Protein AF-0000000082322858 (afdb_homodimer)

Organism: Leishmania enriettii (NCBI:txid5663)

Solvent-accessible surface area (backbone atoms only — not comparable to full-atom values): 34734 Å² total; per-residue (Å²): 108,60,63,57,53,46,50,49,48,51,49,45,52,45,39,50,70,69,44,58,76,74,61,30,56,58,44,45,51,48,44,49,50,49,51,51,49,49,49,50,50,48,27,45,51,49,6,51,61,22,34,72,70,66,35,74,62,56,54,50,34,74,62,51,71,61,38,58,84,86,60,51,53,59,55,35,26,32,60,29,49,63,51,63,45,34,32,53,80,70,44,75,39,40,58,54,54,55,41,46,55,58,46,46,70,30,34,70,34,69,66,24,30,52,50,29,44,45,47,69,41,57,91,45,80,62,43,74,70,49,73,76,44,73,42,77,34,84,83,42,53,28,40,29,32,39,35,41,31,63,88,28,40,30,34,39,36,33,42,41,58,41,91,42,46,62,60,24,25,60,48,33,56,77,40,44,48,28,60,70,39,45,71,49,48,78,75,37,60,59,69,56,39,22,51,52,23,48,64,54,36,57,67,49,64,71,46,82,56,43,57,57,56,41,26,53,52,48,18,50,50,50,42,54,50,54,72,70,43,92,46,50,60,41,37,36,26,36,16,46,40,9,28,43,48,44,45,12,22,37,72,44,72,32,42,24,46,23,36,25,20,35,32,48,56,23,41,16,73,80,64,66,48,49,66,71,44,42,45,61,19,45,38,41,37,26,24,68,65,13,68,45,40,70,33,20,37,68,59,74,44,49,42,40,40,39,91,57,92,65,54,46,70,54,37,44,32,60,64,43,53,35,46,52,38,40,66,56,49,34,30,78,79,6,59,42,59,54,80,69,80,68,80,131,108,61,62,57,53,46,50,49,47,52,49,42,52,46,39,50,69,68,45,57,75,76,62,30,55,58,44,45,49,48,45,50,50,49,50,50,49,50,50,50,50,47,27,45,50,50,6,52,59,20,33,71,70,65,37,75,61,57,53,50,35,76,63,50,71,62,39,60,83,85,62,51,55,58,55,37,25,32,58,28,48,63,52,63,46,34,32,54,81,69,44,76,40,39,57,54,54,57,41,46,54,57,47,47,71,30,34,69,34,68,64,25,31,50,51,30,44,45,46,69,40,57,91,46,80,62,44,76,69,47,74,76,43,73,43,77,35,85,83,42,53,28,39,30,33,39,35,40,32,64,88,30,40,31,34,39,39,34,43,42,59,41,92,43,46,62,59,22,24,60,47,33,58,77,40,43,49,27,61,70,41,44,71,47,47,78,74,36,60,60,70,56,38,21,50,52,24,48,64,52,37,58,67,49,64,70,46,81,57,44,55,57,54,42,26,51,53,48,18,50,48,51,42,53,49,53,72,71,43,94,46,48,60,40,37,35,26,37,16,47,38,8,30,44,48,43,45,14,21,36,71,44,72,32,41,23,46,24,36,26,21,34,33,47,57,21,43,16,72,80,64,65,46,50,67,70,44,40,45,60,20,46,37,41,38,27,24,68,64,13,66,45,40,70,32,20,38,68,59,74,43,48,40,40,40,38,90,55,94,64,53,46,69,52,38,45,31,60,63,42,52,35,44,50,39,41,65,57,50,32,30,77,78,6,59,43,59,52,82,70,82,69,80,133

Radius of gyration: 26.23 Å; Cα contacts (8 Å, |Δi|>4): 1343; chains: 2; bounding box: 52×70×79 Å

Nearest PDB structures (foldseek):
  9cys-assembly1_A  TM=4.987E-01  e=8.858E-04  Enterobacter cloacae
  6vlc-assembly2_D  TM=5.233E-01  e=5.877E+00  Neisseria meningitidis Z2491
  4neq-assembly1_A-2  TM=4.365E-01  e=5.275E+00  Methanocaldococcus jannaschii DSM 2661
  9cys-assembly1_A  TM=4.983E-01  e=1.209E-03  Enterobacter cloacae
  4neq-assembly1_A-2  TM=4.362E-01  e=5.355E+00  Methanocaldococcus jannaschii DSM 2661

Structure (mmCIF, N/CA/C/O backbone):
data_AF-0000000082322858-model_v1
#
loop_
_entity.id
_entity.type
_entity.pdbx_description
1 polymer 'Uncharacterized protein'
#
loop_
_atom_site.group_PDB
_atom_site.id
_atom_site.type_symbol
_atom_site.label_atom_id
_atom_site.label_alt_id
_atom_site.label_comp_id
_atom_site.label_asym_id
_atom_site.label_entity_id
_atom_site.label_seq_id
_atom_site.pdbx_PDB_ins_code
_atom_site.Cartn_x
_atom_site.Cartn_y
_atom_site.Cartn_z
_atom_site.occupancy
_atom_site.B_iso_or_equiv
_atom_site.auth_seq_id
_atom_site.auth_comp_id
_atom_site.auth_asym_id
_atom_site.auth_atom_id
_atom_site.pdbx_PDB_model_num
ATOM 1 N N . MET A 1 1 ? -10.203 16.031 -13.906 1 31.77 1 MET A N 1
ATOM 2 C CA . MET A 1 1 ? -9.508 17.25 -14.289 1 31.77 1 MET A CA 1
ATOM 3 C C . MET A 1 1 ? -8.25 16.938 -15.102 1 31.77 1 MET A C 1
ATOM 5 O O . MET A 1 1 ? -7.926 17.641 -16.047 1 31.77 1 MET A O 1
ATOM 9 N N . GLY A 1 2 ? -7.809 15.781 -14.844 1 35.38 2 GLY A N 1
ATOM 10 C CA . GLY A 1 2 ? -6.621 15.43 -15.609 1 35.38 2 GLY A CA 1
ATOM 11 C C . GLY A 1 2 ? -6.902 15.227 -17.094 1 35.38 2 GLY A C 1
ATOM 12 O O . GLY A 1 2 ? -6.109 15.648 -17.938 1 35.38 2 GLY A O 1
ATOM 13 N N . LEU A 1 3 ? -8.023 14.812 -17.266 1 35.5 3 LEU A N 1
ATOM 14 C CA . LEU A 1 3 ? -8.352 14.594 -18.672 1 35.5 3 LEU A CA 1
ATOM 15 C C . LEU A 1 3 ? -8.484 15.914 -19.422 1 35.5 3 LEU A C 1
ATOM 17 O O . LEU A 1 3 ? -8.055 16.031 -20.562 1 35.5 3 LEU A O 1
ATOM 21 N N . PHE A 1 4 ? -8.984 16.781 -18.719 1 36.09 4 PHE A N 1
ATOM 22 C CA . PHE A 1 4 ? -9.203 18.062 -19.375 1 36.09 4 PHE A CA 1
ATOM 23 C C . PHE A 1 4 ? -7.871 18.75 -19.672 1 36.09 4 PHE A C 1
ATOM 25 O O . PHE A 1 4 ? -7.668 19.266 -20.766 1 36.09 4 PHE A O 1
ATOM 32 N N . CYS A 1 5 ? -6.98 18.625 -18.781 1 39.53 5 CYS A N 1
ATOM 33 C CA . CYS A 1 5 ? -5.684 19.25 -19 1 39.53 5 CYS A CA 1
ATOM 34 C C . CYS A 1 5 ? -4.906 18.531 -20.094 1 39.53 5 CYS A C 1
ATOM 36 O O . CYS A 1 5 ? -4.27 19.172 -20.938 1 39.53 5 CYS A O 1
ATOM 38 N N . LEU A 1 6 ? -5.125 17.25 -20.109 1 41.38 6 LEU A N 1
ATOM 39 C CA . LEU A 1 6 ? -4.496 16.5 -21.172 1 41.38 6 LEU A CA 1
ATOM 40 C C . LEU A 1 6 ? -5.062 16.906 -22.531 1 41.38 6 LEU A C 1
ATOM 42 O O . LEU A 1 6 ? -4.312 17.078 -23.5 1 41.38 6 LEU A O 1
ATOM 46 N N . ALA A 1 7 ? -6.258 17.062 -22.453 1 41.5 7 ALA A N 1
ATOM 47 C CA . ALA A 1 7 ? -6.895 17.453 -23.703 1 41.5 7 ALA A CA 1
ATOM 48 C C . ALA A 1 7 ? -6.379 18.797 -24.188 1 41.5 7 ALA A C 1
ATOM 50 O O . ALA A 1 7 ? -6.133 18.984 -25.375 1 41.5 7 ALA A O 1
ATOM 51 N N . ILE A 1 8 ? -6.078 19.594 -23.281 1 46 8 ILE A N 1
ATOM 52 C CA . ILE A 1 8 ? -5.625 20.922 -23.656 1 46 8 ILE A CA 1
ATOM 53 C C . ILE A 1 8 ? -4.172 20.875 -24.109 1 46 8 ILE A C 1
ATOM 55 O O . ILE A 1 8 ? -3.795 21.516 -25.094 1 46 8 ILE A O 1
ATOM 59 N N . ILE A 1 9 ? -3.441 20.016 -23.484 1 45.12 9 ILE A N 1
ATOM 60 C CA . ILE A 1 9 ? -2.043 19.906 -23.891 1 45.12 9 ILE A CA 1
ATOM 61 C C . ILE A 1 9 ? -1.958 19.312 -25.297 1 45.12 9 ILE A C 1
ATOM 63 O O . ILE A 1 9 ? -1.226 19.812 -26.141 1 45.12 9 ILE A O 1
ATOM 67 N N . ILE A 1 10 ? -2.717 18.281 -25.375 1 46.5 10 ILE A N 1
ATOM 68 C CA . ILE A 1 10 ? -2.721 17.656 -26.703 1 46.5 10 ILE A CA 1
ATOM 69 C C . ILE A 1 10 ? -3.176 18.672 -27.75 1 46.5 10 ILE A C 1
ATOM 71 O O . ILE A 1 10 ? -2.576 18.781 -28.812 1 46.5 10 ILE A O 1
ATOM 75 N N . HIS A 1 11 ? -4.141 19.25 -27.391 1 43.91 11 HIS A N 1
ATOM 76 C CA . HIS A 1 11 ? -4.648 20.266 -28.312 1 43.91 11 HIS A CA 1
ATOM 77 C C . HIS A 1 11 ? -3.578 21.297 -28.641 1 43.91 11 HIS A C 1
ATOM 79 O O . HIS A 1 11 ? -3.398 21.672 -29.797 1 43.91 11 HIS A O 1
ATOM 85 N N . ASN A 1 12 ? -2.869 21.641 -27.656 1 45.31 12 ASN A N 1
ATOM 86 C CA . ASN A 1 12 ? -1.879 22.688 -27.859 1 45.31 12 ASN A CA 1
ATOM 87 C C . ASN A 1 12 ? -0.681 22.188 -28.656 1 45.31 12 ASN A C 1
ATOM 89 O O . ASN A 1 12 ? -0.176 22.891 -29.531 1 45.31 12 ASN A O 1
ATOM 93 N N . VAL A 1 13 ? -0.326 21.062 -28.25 1 45.94 13 VAL A N 1
ATOM 94 C CA . VAL A 1 13 ? 0.78 20.484 -29 1 45.94 13 VAL A CA 1
ATOM 95 C C . VAL A 1 13 ? 0.392 20.344 -30.469 1 45.94 13 VAL A C 1
ATOM 97 O O . VAL A 1 13 ? 1.187 20.656 -31.359 1 45.94 13 VAL A O 1
ATOM 100 N N . LEU A 1 14 ? -0.779 19.953 -30.562 1 45 14 LEU A N 1
ATOM 101 C CA . LEU A 1 14 ? -1.26 19.828 -31.922 1 45 14 LEU A CA 1
ATOM 102 C C . LEU A 1 14 ? -1.308 21.188 -32.625 1 45 14 LEU A C 1
ATOM 104 O O . LEU A 1 14 ? -0.963 21.312 -33.781 1 45 14 LEU A O 1
ATOM 108 N N . 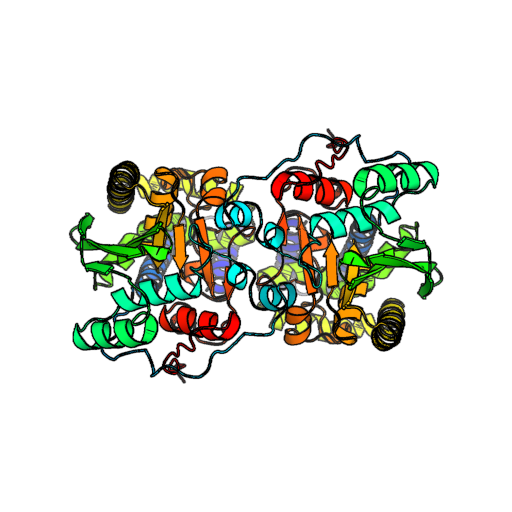SER A 1 15 ? -1.738 22.062 -31.875 1 44.41 15 SER A N 1
ATOM 109 C CA . SER A 1 15 ? -1.82 23.391 -32.469 1 44.41 15 SER A CA 1
ATOM 110 C C . SER A 1 15 ? -0.434 23.938 -32.781 1 44.41 15 SER A C 1
ATOM 112 O O . SER A 1 15 ? -0.248 24.609 -33.812 1 44.41 15 SER A O 1
ATOM 114 N N . ILE A 1 16 ? 0.416 23.656 -31.906 1 47.34 16 ILE A N 1
ATOM 115 C CA . ILE A 1 16 ? 1.782 24.094 -32.156 1 47.34 16 ILE A CA 1
ATOM 116 C C . ILE A 1 16 ? 2.334 23.391 -33.406 1 47.34 16 ILE A C 1
ATOM 118 O O . ILE A 1 16 ? 3.002 24.016 -34.219 1 47.34 16 ILE A O 1
ATOM 122 N N . ILE A 1 17 ? 2.119 22.203 -33.312 1 44 17 ILE A N 1
ATOM 123 C CA . ILE A 1 17 ? 2.662 21.453 -34.438 1 44 17 ILE A CA 1
ATOM 124 C C . ILE A 1 17 ? 1.965 21.875 -35.719 1 44 17 ILE A C 1
ATOM 126 O O . ILE A 1 17 ? 2.609 22.016 -36.75 1 44 17 ILE A O 1
ATOM 130 N N . PHE A 1 18 ? 0.79 22 -35.594 1 43.28 18 PHE A N 1
ATOM 131 C CA . PHE A 1 18 ? 0.097 22.203 -36.875 1 43.28 18 PHE A CA 1
ATOM 132 C C . PHE A 1 18 ? -0.065 23.688 -37.188 1 43.28 18 PHE A C 1
ATOM 134 O O . PHE A 1 18 ? -0.387 24.062 -38.312 1 43.28 18 PHE A O 1
ATOM 141 N N . ALA A 1 19 ? -0.223 24.641 -36.281 1 39.44 19 ALA A N 1
ATOM 142 C CA . ALA A 1 19 ? -0.355 26.031 -36.719 1 39.44 19 ALA A CA 1
ATOM 143 C C . ALA A 1 19 ? 0.825 26.859 -36.219 1 39.44 19 ALA A C 1
ATOM 145 O O . ALA A 1 19 ? 0.745 27.516 -35.188 1 39.44 19 ALA A O 1
ATOM 146 N N . PRO A 1 20 ? 1.941 26.797 -36.906 1 40.12 20 PRO A N 1
ATOM 147 C CA . PRO A 1 20 ? 3.195 27.422 -36.5 1 40.12 20 PRO A CA 1
ATOM 148 C C . PRO A 1 20 ? 3.049 28.938 -36.281 1 40.12 20 PRO A C 1
ATOM 150 O O . PRO A 1 20 ? 3.646 29.484 -35.375 1 40.12 20 PRO A O 1
ATOM 153 N N . ARG A 1 21 ? 2.918 29.844 -37.406 1 42.62 21 ARG A N 1
ATOM 154 C CA . ARG A 1 21 ? 3.436 31.203 -37.469 1 42.62 21 ARG A CA 1
ATOM 155 C C . ARG A 1 21 ? 2.734 32.094 -36.438 1 42.62 21 ARG A C 1
ATOM 157 O O . ARG A 1 21 ? 3.389 32.781 -35.656 1 42.62 21 ARG A O 1
ATOM 164 N N . ASN A 1 22 ? 1.739 32.969 -37.031 1 40.91 22 ASN A N 1
ATOM 165 C CA . ASN A 1 22 ? 1.105 34.094 -36.375 1 40.91 22 ASN A CA 1
ATOM 166 C C . ASN A 1 22 ? 0.292 33.688 -35.156 1 40.91 22 ASN A C 1
ATOM 168 O O . ASN A 1 22 ? 0.13 34.469 -34.219 1 40.91 22 ASN A O 1
ATOM 172 N N . LEU A 1 23 ? -0.386 32.688 -35.312 1 39.25 23 LEU A N 1
ATOM 173 C CA . LEU A 1 23 ? -1.304 32.219 -34.281 1 39.25 23 LEU A CA 1
ATOM 174 C C . LEU A 1 23 ? -0.542 31.547 -33.156 1 39.25 23 LEU A C 1
ATOM 176 O O . LEU A 1 23 ? -1.138 31.156 -32.125 1 39.25 23 LEU A O 1
ATOM 180 N N . THR A 1 24 ? 0.698 31.391 -33.406 1 44.25 24 THR A N 1
ATOM 181 C CA . THR A 1 24 ? 1.552 30.734 -32.406 1 44.25 24 THR A CA 1
ATOM 182 C C . THR A 1 24 ? 1.76 31.656 -31.188 1 44.25 24 THR A C 1
ATOM 184 O O . THR A 1 24 ? 1.783 31.172 -30.047 1 44.25 24 THR A O 1
ATOM 187 N N . SER A 1 25 ? 2.039 33.031 -31.625 1 46.5 25 SER A N 1
ATOM 188 C CA . SER A 1 25 ? 2.352 33.906 -30.5 1 46.5 25 SER A CA 1
ATOM 189 C C . SER A 1 25 ? 1.136 34.094 -29.594 1 46.5 25 SER A C 1
ATOM 191 O O . SER A 1 25 ? 1.25 34.062 -28.375 1 46.5 25 SER A O 1
ATOM 193 N N . ILE A 1 26 ? 0.001 34.5 -30.312 1 44.91 26 ILE A N 1
ATOM 194 C CA . ILE A 1 26 ? -1.196 34.75 -29.516 1 44.91 26 ILE A CA 1
ATOM 195 C C . ILE A 1 26 ? -1.654 33.469 -28.844 1 44.91 26 ILE A C 1
ATOM 197 O O . ILE A 1 26 ? -2.031 33.5 -27.656 1 44.91 26 ILE A O 1
ATOM 201 N N . ASN A 1 27 ? -1.406 32.469 -29.547 1 47.12 27 ASN A N 1
ATOM 202 C CA . ASN A 1 27 ? -1.843 31.188 -29.016 1 47.12 27 ASN A CA 1
ATOM 203 C C . ASN A 1 27 ? -0.919 30.719 -27.891 1 47.12 27 ASN A C 1
ATOM 205 O O . ASN A 1 27 ? -1.383 30.172 -26.891 1 47.12 27 ASN A O 1
ATOM 209 N N . ALA A 1 28 ? 0.294 31.109 -28.188 1 51.97 28 ALA A N 1
ATOM 210 C CA . ALA A 1 28 ? 1.231 30.766 -27.125 1 51.97 28 ALA A CA 1
ATOM 211 C C . ALA A 1 28 ? 0.958 31.594 -25.875 1 51.97 28 ALA A C 1
ATOM 213 O O . ALA A 1 28 ? 0.978 31.047 -24.766 1 51.97 28 ALA A O 1
ATOM 214 N N . SER A 1 29 ? 0.74 32.938 -26.219 1 53.75 29 SER A N 1
ATOM 215 C CA . SER A 1 29 ? 0.446 33.781 -25.062 1 53.75 29 SER A CA 1
ATOM 216 C C . SER A 1 29 ? -0.87 33.375 -24.406 1 53.75 29 SER A C 1
ATOM 218 O O . SER A 1 29 ? -0.974 33.344 -23.172 1 53.75 29 SER A O 1
ATOM 220 N N . PHE A 1 30 ? -1.801 33.156 -25.125 1 53.12 30 PHE A N 1
ATOM 221 C CA . PHE A 1 30 ? -3.084 32.719 -24.594 1 53.12 30 PHE A CA 1
ATOM 222 C C . PHE A 1 30 ? -2.932 31.391 -23.828 1 53.12 30 PHE A C 1
ATOM 224 O O . PHE A 1 30 ? -3.467 31.25 -22.734 1 53.12 30 PHE A O 1
ATOM 231 N N . PHE A 1 31 ? -2.168 30.594 -24.359 1 51.56 31 PHE A N 1
ATOM 232 C CA . PHE A 1 31 ? -1.959 29.312 -23.719 1 51.56 31 PHE A CA 1
ATOM 233 C C . PHE A 1 31 ? -1.207 29.469 -22.406 1 51.56 31 PHE A C 1
ATOM 235 O O . PHE A 1 31 ? -1.526 28.812 -21.406 1 51.56 31 PHE A O 1
ATOM 242 N N . LEU A 1 32 ? -0.331 30.297 -22.547 1 57.38 32 LEU A N 1
ATOM 243 C CA . LEU A 1 32 ? 0.433 30.547 -21.328 1 57.38 32 LEU A CA 1
ATOM 244 C C . LEU A 1 32 ? -0.449 31.156 -20.234 1 57.38 32 LEU A C 1
ATOM 246 O O . LEU A 1 32 ? -0.381 30.75 -19.078 1 57.38 32 LEU A O 1
ATOM 250 N N . VAL A 1 33 ? -1.314 32.062 -20.688 1 58.59 33 VAL A N 1
ATOM 251 C CA . VAL A 1 33 ? -2.197 32.719 -19.734 1 58.59 33 VAL A CA 1
ATOM 252 C C . VAL A 1 33 ? -3.199 31.703 -19.188 1 58.59 33 VAL A C 1
ATOM 254 O O . VAL A 1 33 ? -3.445 31.641 -17.984 1 58.59 33 VAL A O 1
ATOM 257 N N . VAL A 1 34 ? -3.676 30.938 -20 1 59.09 34 VAL A N 1
ATOM 258 C CA . VAL A 1 34 ? -4.66 29.953 -19.578 1 59.09 34 VAL A CA 1
ATOM 259 C C . VAL A 1 34 ? -3.998 28.922 -18.672 1 59.09 34 VAL A C 1
ATOM 261 O O . VAL A 1 34 ? -4.578 28.516 -17.656 1 59.09 34 VAL A O 1
ATOM 264 N N . ALA A 1 35 ? -2.875 28.594 -19.016 1 59.84 35 ALA A N 1
ATOM 265 C CA . ALA A 1 35 ? -2.141 27.625 -18.203 1 59.84 35 ALA A CA 1
ATOM 266 C C . ALA A 1 35 ? -1.885 28.188 -16.797 1 59.84 35 ALA A C 1
ATOM 268 O O . ALA A 1 35 ? -2.086 27.484 -15.797 1 59.84 35 ALA A O 1
ATOM 269 N N . VAL A 1 36 ? -1.547 29.391 -16.812 1 63.84 36 VAL A N 1
ATOM 270 C CA . VAL A 1 36 ? -1.271 30.016 -15.523 1 63.84 36 VAL A CA 1
ATOM 271 C C . VAL A 1 36 ? -2.568 30.172 -14.734 1 63.84 36 VAL A C 1
ATOM 273 O O . VAL A 1 36 ? -2.596 29.922 -13.523 1 63.84 36 VAL A O 1
ATOM 276 N N . MET A 1 37 ? -3.564 30.516 -15.406 1 69.5 37 MET A N 1
ATOM 277 C CA . MET A 1 37 ? -4.855 30.656 -14.734 1 69.5 37 MET A CA 1
ATOM 278 C C . MET A 1 37 ? -5.34 29.312 -14.195 1 69.5 37 MET A C 1
ATOM 280 O O . MET A 1 37 ? -5.836 29.234 -13.07 1 69.5 37 MET A O 1
ATOM 284 N N . LEU A 1 38 ? -5.129 28.359 -14.961 1 65.62 38 LEU A N 1
ATOM 285 C CA . LEU A 1 38 ? -5.562 27.047 -14.531 1 65.62 38 LEU A CA 1
ATOM 286 C C . LEU A 1 38 ? -4.742 26.562 -13.336 1 65.62 38 LEU A C 1
ATOM 288 O O . LEU A 1 38 ? -5.27 25.906 -12.438 1 65.62 38 LEU A O 1
ATOM 292 N N . LEU A 1 39 ? -3.562 26.906 -13.438 1 69.19 39 LEU A N 1
ATOM 293 C CA . LEU A 1 39 ? -2.709 26.578 -12.305 1 69.19 39 LEU A CA 1
ATOM 294 C C . LEU A 1 39 ? -3.168 27.328 -11.055 1 69.19 39 LEU A C 1
ATOM 296 O O . LEU A 1 39 ? -3.223 26.75 -9.961 1 69.19 39 LEU A O 1
ATOM 300 N N . GLY A 1 40 ? -3.523 28.516 -11.219 1 73 40 GLY A N 1
ATOM 301 C CA . GLY A 1 40 ? -4.055 29.297 -10.109 1 73 40 GLY A CA 1
ATOM 302 C C . GLY A 1 40 ? -5.352 28.734 -9.555 1 73 40 GLY A C 1
ATOM 303 O O . GLY A 1 40 ? -5.5 28.578 -8.336 1 73 40 GLY A O 1
ATOM 304 N N . VAL A 1 41 ? -6.164 28.391 -10.375 1 71.5 41 VAL A N 1
ATOM 305 C CA . VAL A 1 41 ? -7.449 27.828 -9.969 1 71.5 41 VAL A CA 1
ATOM 306 C C . VAL A 1 41 ? -7.227 26.5 -9.258 1 71.5 41 VAL A C 1
ATOM 308 O O . VAL A 1 41 ? -7.883 26.219 -8.25 1 71.5 41 VAL A O 1
ATOM 311 N N . SER A 1 42 ? -6.328 25.734 -9.773 1 71.88 42 SER A N 1
ATOM 312 C CA . SER A 1 42 ? -6.023 24.469 -9.141 1 71.88 42 SER A CA 1
ATOM 313 C C . SER A 1 42 ? -5.492 24.656 -7.719 1 71.88 42 SER A C 1
ATOM 315 O O . SER A 1 42 ? -5.891 23.953 -6.797 1 71.88 42 SER A O 1
ATOM 317 N N . CYS A 1 43 ? -4.711 25.625 -7.582 1 75.88 43 CYS A N 1
ATOM 318 C CA . CYS A 1 43 ? -4.176 25.891 -6.254 1 75.88 43 CYS A CA 1
ATOM 319 C C . CYS A 1 43 ? -5.277 26.359 -5.305 1 75.88 43 CYS A C 1
ATOM 321 O O . CYS A 1 43 ? -5.301 25.953 -4.137 1 75.88 43 CYS A O 1
ATOM 323 N N . VAL A 1 44 ? -6.117 27.109 -5.832 1 76.88 44 VAL A N 1
ATOM 324 C CA . VAL A 1 44 ? -7.219 27.609 -5.012 1 76.88 44 VAL A CA 1
ATOM 325 C C . VAL A 1 44 ? -8.141 26.453 -4.617 1 76.88 44 VAL A C 1
ATOM 327 O O . VAL A 1 44 ? -8.477 26.297 -3.443 1 76.88 44 VAL A O 1
ATOM 330 N N . LEU A 1 45 ? -8.414 25.672 -5.531 1 75.88 45 LEU A N 1
ATOM 331 C CA . LEU A 1 45 ? -9.336 24.562 -5.258 1 75.88 45 LEU A CA 1
ATOM 332 C C . LEU A 1 45 ? -8.695 23.547 -4.328 1 75.88 45 LEU A C 1
ATOM 334 O O . LEU A 1 45 ? -9.32 23.094 -3.365 1 75.88 45 LEU A O 1
ATOM 338 N N . LEU A 1 46 ? -7.527 23.219 -4.613 1 78.5 46 LEU A N 1
ATOM 339 C CA . LEU A 1 46 ? -6.832 22.25 -3.783 1 78.5 46 LEU A CA 1
ATOM 340 C C . LEU A 1 46 ? -6.566 22.812 -2.391 1 78.5 46 LEU A C 1
ATOM 342 O O . LEU A 1 46 ? -6.617 22.078 -1.399 1 78.5 46 LEU A O 1
ATOM 346 N N . GLY A 1 47 ? -6.266 24.047 -2.387 1 78.56 47 GLY A N 1
ATOM 347 C CA . GLY A 1 47 ? -6.125 24.703 -1.09 1 78.56 47 GLY A CA 1
ATOM 348 C C . GLY A 1 47 ? -7.406 24.688 -0.277 1 78.56 47 GLY A C 1
ATOM 349 O O . GLY A 1 47 ? -7.383 24.422 0.927 1 78.56 47 GLY A O 1
ATOM 350 N N . TRP A 1 48 ? -8.414 24.938 -0.959 1 76.81 48 TRP A N 1
ATOM 351 C CA . TRP A 1 48 ? -9.711 24.891 -0.303 1 76.81 48 TRP A CA 1
ATOM 352 C C . TRP A 1 48 ? -10.016 23.484 0.194 1 76.81 48 TRP A C 1
ATOM 354 O O . TRP A 1 48 ? -10.461 23.297 1.331 1 76.81 48 TRP A O 1
ATOM 364 N N . TYR A 1 49 ? -9.688 22.562 -0.59 1 73.56 49 TYR A N 1
ATOM 365 C CA . TYR A 1 49 ? -9.922 21.172 -0.215 1 73.56 49 TYR A CA 1
ATOM 366 C C . TYR A 1 49 ? -8.984 20.734 0.904 1 73.56 49 TYR A C 1
ATOM 368 O O . TYR A 1 49 ? -9.328 19.875 1.712 1 73.56 49 TYR A O 1
ATOM 376 N N . GLY A 1 50 ? -7.914 21.312 0.888 1 77.12 50 GLY A N 1
ATOM 377 C CA . GLY A 1 50 ? -6.898 20.906 1.849 1 77.12 50 GLY A CA 1
ATOM 378 C C . GLY A 1 50 ? -7.016 21.625 3.178 1 77.12 50 GLY A C 1
ATOM 379 O O . GLY A 1 50 ? -6.258 21.359 4.109 1 77.12 50 GLY A O 1
ATOM 380 N N . THR A 1 51 ? -7.973 22.484 3.234 1 77.88 51 THR A N 1
ATOM 381 C CA . THR A 1 51 ? -8.188 23.188 4.488 1 77.88 51 THR A CA 1
ATOM 382 C C . THR A 1 51 ? -8.883 22.297 5.512 1 77.88 51 THR A C 1
ATOM 384 O O . THR A 1 51 ? -9.742 21.5 5.152 1 77.88 51 THR A O 1
ATOM 387 N N . THR A 1 52 ? -8.414 22.391 6.715 1 72.12 52 THR A N 1
ATOM 388 C CA . THR A 1 52 ? -9.031 21.609 7.781 1 72.12 52 THR A CA 1
ATOM 389 C C . THR A 1 52 ? -10.391 22.203 8.156 1 72.12 52 THR A C 1
ATOM 391 O O . THR A 1 52 ? -10.484 23.359 8.547 1 72.12 52 THR A O 1
ATOM 394 N N . LEU A 1 53 ? -11.289 21.328 7.98 1 74.06 53 LEU A N 1
ATOM 395 C CA . LEU A 1 53 ? -12.633 21.766 8.367 1 74.06 53 LEU A CA 1
ATOM 396 C C . LEU A 1 53 ? -12.836 21.609 9.875 1 74.06 53 LEU A C 1
ATOM 398 O O . LEU A 1 53 ? -12.391 20.625 10.461 1 74.06 53 LEU A O 1
ATOM 402 N N . VAL A 1 54 ? -13.359 22.641 10.398 1 79.38 54 VAL A N 1
ATOM 403 C CA . VAL A 1 54 ? -13.633 22.609 11.828 1 79.38 54 VAL A CA 1
ATOM 404 C C . VAL A 1 54 ? -15.07 22.156 12.07 1 79.38 54 VAL A C 1
ATOM 406 O O . VAL A 1 54 ? -15.961 22.422 11.25 1 79.38 54 VAL A O 1
ATOM 409 N N . THR A 1 55 ? -15.164 21.406 13.109 1 84.25 55 THR A N 1
ATOM 410 C CA . THR A 1 55 ? -16.484 20.938 13.484 1 84.25 55 THR A CA 1
ATOM 411 C C . THR A 1 55 ? -17.016 21.688 14.703 1 84.25 55 THR A C 1
ATOM 413 O O . THR A 1 55 ? -16.234 22.078 15.578 1 84.25 55 THR A O 1
ATOM 416 N N . THR A 1 56 ? -18.359 21.859 14.727 1 86.69 56 THR A N 1
ATOM 417 C CA . THR A 1 56 ? -18.953 22.578 15.844 1 86.69 56 THR A CA 1
ATOM 418 C C . THR A 1 56 ? -19.734 21.609 16.75 1 86.69 56 THR A C 1
ATOM 420 O O . THR A 1 56 ? -20.062 21.969 17.891 1 86.69 56 THR A O 1
ATOM 423 N N . THR A 1 57 ? -19.984 20.516 16.25 1 90.44 57 THR A N 1
ATOM 424 C CA . THR A 1 57 ? -20.688 19.5 17.031 1 90.44 57 THR A CA 1
ATOM 425 C C . THR A 1 57 ? -19.797 18.281 17.281 1 90.44 57 THR A C 1
ATOM 427 O O . THR A 1 57 ? -18.922 17.984 16.484 1 90.44 57 THR A O 1
ATOM 430 N N . PRO A 1 58 ? -20.062 17.688 18.484 1 93.38 58 PRO A N 1
ATOM 431 C CA . PRO A 1 58 ? -19.281 16.484 18.75 1 93.38 58 PRO A CA 1
ATOM 432 C C . PRO A 1 58 ? -19.453 15.422 17.672 1 93.38 58 PRO A C 1
ATOM 434 O O . PRO A 1 58 ? -20.547 15.25 17.125 1 93.38 58 PRO A O 1
ATOM 437 N N . GLN A 1 59 ? -18.328 14.828 17.406 1 94.56 59 GLN A N 1
ATOM 438 C CA . GLN A 1 59 ? -18.328 13.82 16.359 1 94.56 59 GLN A CA 1
ATOM 439 C C . GLN A 1 59 ? -18.297 12.406 16.938 1 94.56 59 GLN A C 1
ATOM 441 O O . GLN A 1 59 ? -18.312 11.422 16.203 1 94.56 59 GLN A O 1
ATOM 446 N N . SER A 1 60 ? -18.219 12.312 18.203 1 95.38 60 SER A N 1
ATOM 447 C CA . SER A 1 60 ? -18.156 11.016 18.875 1 95.38 60 SER A CA 1
ATOM 448 C C . SER A 1 60 ? -19.531 10.586 19.391 1 95.38 60 SER A C 1
ATOM 450 O O . SER A 1 60 ? -20.406 11.422 19.594 1 95.38 60 SER A O 1
ATOM 452 N N . LEU A 1 61 ? -19.688 9.242 19.5 1 94.06 61 LEU A N 1
ATOM 453 C CA . LEU A 1 61 ? -20.828 8.625 20.172 1 94.06 61 LEU A CA 1
ATOM 454 C C . LEU A 1 61 ? -20.391 7.883 21.422 1 94.06 61 LEU A C 1
ATOM 456 O O . LEU A 1 61 ? -19.203 7.625 21.609 1 94.06 61 LEU A O 1
ATOM 460 N N . SER A 1 62 ? -21.406 7.641 22.266 1 91.75 62 SER A N 1
ATOM 461 C CA . SER A 1 62 ? -21.094 6.848 23.438 1 91.75 62 SER A CA 1
ATOM 462 C C . SER A 1 62 ? -20.5 5.496 23.062 1 91.75 62 SER A C 1
ATOM 464 O O . SER A 1 62 ? -20.875 4.91 22.047 1 91.75 62 SER A O 1
ATOM 466 N N . ARG A 1 63 ? -19.609 5.074 23.922 1 90.31 63 ARG A N 1
ATOM 467 C CA . ARG A 1 63 ? -18.906 3.836 23.641 1 90.31 63 ARG A CA 1
ATOM 468 C C . ARG A 1 63 ? -19.875 2.664 23.5 1 90.31 63 ARG A C 1
ATOM 470 O O . ARG A 1 63 ? -20.844 2.572 24.25 1 90.31 63 ARG A O 1
ATOM 477 N N . GLY A 1 64 ? -19.609 1.875 22.5 1 86.75 64 GLY A N 1
ATOM 478 C CA . GLY A 1 64 ? -20.328 0.633 22.297 1 86.75 64 GLY A CA 1
ATOM 479 C C . GLY A 1 64 ? -19.516 -0.601 22.625 1 86.75 64 GLY A C 1
ATOM 480 O O . GLY A 1 64 ? -18.5 -0.509 23.328 1 86.75 64 GLY A O 1
ATOM 481 N N . PRO A 1 65 ? -20.047 -1.733 22.234 1 86.5 65 PRO A N 1
ATOM 482 C CA . PRO A 1 65 ? -19.266 -2.963 22.438 1 86.5 65 PRO A CA 1
ATOM 483 C C . PRO A 1 65 ? -18 -3.01 21.578 1 86.5 65 PRO A C 1
ATOM 485 O O . PRO A 1 65 ? -17.953 -2.41 20.5 1 86.5 65 PRO A O 1
ATOM 488 N N . PRO A 1 66 ? -17.031 -3.633 22.094 1 84.81 66 PRO A N 1
ATOM 489 C CA . PRO A 1 66 ? -15.805 -3.775 21.297 1 84.81 66 PRO A CA 1
ATOM 490 C C . PRO A 1 66 ? -16.047 -4.473 19.969 1 84.81 66 PRO A C 1
ATOM 492 O O . PRO A 1 66 ? -16.859 -5.391 19.875 1 84.81 66 PRO A O 1
ATOM 495 N N . ARG A 1 67 ? -15.57 -3.805 18.875 1 71.19 67 ARG A N 1
ATOM 496 C CA . ARG A 1 67 ? -15.617 -4.371 17.531 1 71.19 67 ARG A CA 1
ATOM 497 C C . ARG A 1 67 ? -14.242 -4.852 17.078 1 71.19 67 ARG A C 1
ATOM 499 O O . ARG A 1 67 ? -13.227 -4.23 17.406 1 71.19 67 ARG A O 1
ATOM 506 N N . GLY A 1 68 ? -13.969 -5.949 16.406 1 61.53 68 GLY A N 1
ATOM 507 C CA . GLY A 1 68 ? -12.766 -6.34 15.688 1 61.53 68 GLY A CA 1
ATOM 508 C C . GLY A 1 68 ? -12.016 -7.477 16.344 1 61.53 68 GLY A C 1
ATOM 509 O O . GLY A 1 68 ? -10.812 -7.645 16.125 1 61.53 68 GLY A O 1
ATOM 510 N N . ALA A 1 69 ? -12.5 -7.93 17.547 1 60.06 69 ALA A N 1
ATOM 511 C CA . ALA A 1 69 ? -11.727 -8.891 18.344 1 60.06 69 ALA A CA 1
ATOM 512 C C . ALA A 1 69 ? -11.18 -10.008 17.453 1 60.06 69 ALA A C 1
ATOM 514 O O . ALA A 1 69 ? -10.062 -10.477 17.672 1 60.06 69 ALA A O 1
ATOM 515 N N . SER A 1 70 ? -11.898 -10.562 16.484 1 71.69 70 SER A N 1
ATOM 516 C CA . SER A 1 70 ? -11.57 -11.945 16.172 1 71.69 70 SER A CA 1
ATOM 517 C C . SER A 1 70 ? -10.906 -12.07 14.812 1 71.69 70 SER A C 1
ATOM 519 O O . SER A 1 70 ? -10.828 -13.156 14.242 1 71.69 70 SER A O 1
ATOM 521 N N . LEU A 1 71 ? -10.25 -10.898 14.367 1 82.62 71 LEU A N 1
ATOM 522 C CA . LEU A 1 71 ? -9.688 -11.086 13.039 1 82.62 71 LEU A CA 1
ATOM 523 C C . LEU A 1 71 ? -8.219 -11.492 13.117 1 82.62 71 LEU A C 1
ATOM 525 O O . LEU A 1 71 ? -7.48 -11 13.977 1 82.62 71 LEU A O 1
ATOM 529 N N . SER A 1 72 ? -7.918 -12.422 12.195 1 86.5 72 SER A N 1
ATOM 530 C CA . SER A 1 72 ? -6.5 -12.758 12.07 1 86.5 72 SER A CA 1
ATOM 531 C C . SER A 1 72 ? -5.699 -11.578 11.531 1 86.5 72 SER A C 1
ATOM 533 O O . SER A 1 72 ? -6.266 -10.633 10.977 1 86.5 72 SER A O 1
ATOM 535 N N . HIS A 1 73 ? -4.465 -11.531 11.734 1 90.31 73 HIS A N 1
ATOM 536 C CA . HIS A 1 73 ? -3.6 -10.461 11.242 1 90.31 73 HIS A CA 1
ATOM 537 C C . HIS A 1 73 ? -3.719 -10.305 9.727 1 90.31 73 HIS A C 1
ATOM 539 O O . HIS A 1 73 ? -3.715 -9.188 9.211 1 90.31 73 HIS A O 1
ATOM 545 N N . LEU A 1 74 ? -3.832 -11.422 9.062 1 91.25 74 LEU A N 1
ATOM 546 C CA . LEU A 1 74 ? -3.955 -11.383 7.609 1 91.25 74 LEU A CA 1
ATOM 547 C C . LEU A 1 74 ? -5.285 -10.766 7.191 1 91.25 74 LEU A C 1
ATOM 549 O O . LEU A 1 74 ? -5.34 -9.992 6.23 1 91.25 74 LEU A O 1
ATOM 553 N N . GLU A 1 75 ? -6.332 -11.102 7.887 1 91 75 GLU A N 1
ATOM 554 C CA . GLU A 1 75 ? -7.633 -10.5 7.598 1 91 75 GLU A CA 1
ATOM 555 C C . GLU A 1 75 ? -7.617 -9 7.852 1 91 75 GLU A C 1
ATOM 557 O O . GLU A 1 75 ? -8.188 -8.227 7.078 1 91 75 GLU A O 1
ATOM 562 N N . LEU A 1 76 ? -6.973 -8.672 8.938 1 92.19 76 LEU A N 1
ATOM 563 C CA . LEU A 1 76 ? -6.848 -7.25 9.25 1 92.19 76 LEU A CA 1
ATOM 564 C C . LEU A 1 76 ? -6.043 -6.527 8.18 1 92.19 76 LEU A C 1
ATOM 566 O O . LEU A 1 76 ? -6.383 -5.406 7.789 1 92.19 76 LEU A O 1
ATOM 570 N N . TYR A 1 77 ? -5.031 -7.16 7.723 1 93.88 77 TYR A N 1
ATOM 571 C CA . TYR A 1 77 ? -4.203 -6.598 6.66 1 93.88 77 TYR A CA 1
ATOM 572 C C . TYR A 1 77 ? -5.023 -6.359 5.398 1 93.88 77 TYR A C 1
ATOM 574 O O . TYR A 1 77 ? -4.812 -5.367 4.695 1 93.88 77 TYR A O 1
ATOM 582 N N . HIS A 1 78 ? -5.957 -7.234 5.156 1 93.81 78 HIS A N 1
ATOM 583 C CA . HIS A 1 78 ? -6.766 -7.133 3.949 1 93.81 78 HIS A CA 1
ATOM 584 C C . HIS A 1 78 ? -7.77 -5.988 4.055 1 93.81 78 HIS A C 1
ATOM 586 O O . HIS A 1 78 ? -8.289 -5.52 3.039 1 93.81 78 HIS A O 1
ATOM 592 N N . ARG A 1 79 ? -8.086 -5.684 5.293 1 94.44 79 ARG A N 1
ATOM 593 C CA . ARG A 1 79 ? -8.82 -4.422 5.367 1 94.44 79 ARG A CA 1
ATOM 594 C C . ARG A 1 79 ? -7.961 -3.264 4.871 1 94.44 79 ARG A C 1
ATOM 596 O O . ARG A 1 79 ? -8.234 -2.697 3.809 1 94.44 79 ARG A O 1
ATOM 603 N N . TYR A 1 80 ? -6.945 -2.982 5.625 1 95.56 80 TYR A N 1
ATOM 604 C CA . TYR A 1 80 ? -5.848 -2.105 5.238 1 95.56 80 TYR A CA 1
ATOM 605 C C . TYR A 1 80 ? -4.566 -2.475 5.977 1 95.56 80 TYR A C 1
ATOM 607 O O . TYR A 1 80 ? -4.594 -2.746 7.18 1 95.56 80 TYR A O 1
ATOM 615 N N . PRO A 1 81 ? -3.502 -2.443 5.242 1 96.38 81 PRO A N 1
ATOM 616 C CA . PRO A 1 81 ? -2.23 -2.746 5.902 1 96.38 81 PRO A CA 1
ATOM 617 C C . PRO A 1 81 ? -2.004 -1.907 7.16 1 96.38 81 PRO A C 1
ATOM 619 O O . PRO A 1 81 ? -1.484 -2.412 8.156 1 96.38 81 PRO A O 1
ATOM 622 N N . VAL A 1 82 ? -2.445 -0.708 7.203 1 96.56 82 VAL A N 1
ATOM 623 C CA . VAL A 1 82 ? -2.195 0.193 8.328 1 96.56 82 VAL A CA 1
ATOM 624 C C . VAL A 1 82 ? -2.961 -0.289 9.555 1 96.56 82 VAL A C 1
ATOM 626 O O . VAL A 1 82 ? -2.67 0.13 10.68 1 96.56 82 VAL A O 1
ATOM 629 N N . CYS A 1 83 ? -3.963 -1.121 9.375 1 95.19 83 CYS A N 1
ATOM 630 C CA . CYS A 1 83 ? -4.742 -1.636 10.5 1 95.19 83 CYS A CA 1
ATOM 631 C C . CYS A 1 83 ? -3.902 -2.564 11.367 1 95.19 83 CYS A C 1
ATOM 633 O O . CYS A 1 83 ? -4.238 -2.812 12.523 1 95.19 83 CYS A O 1
ATOM 635 N N . THR A 1 84 ? -2.812 -3.1 10.844 1 93.12 84 THR A N 1
ATOM 636 C CA . THR A 1 84 ? -1.965 -4.023 11.594 1 93.12 84 THR A CA 1
ATOM 637 C C . THR A 1 84 ? -0.863 -3.266 12.328 1 93.12 84 THR A C 1
ATOM 639 O O . THR A 1 84 ? -0.137 -3.848 13.141 1 93.12 84 THR A O 1
ATOM 642 N N . LEU A 1 85 ? -0.764 -1.998 12.109 1 94.12 85 LEU A N 1
ATOM 643 C CA . LEU A 1 85 ? 0.326 -1.197 12.656 1 94.12 85 LEU A CA 1
ATOM 644 C C . LEU A 1 85 ? 0.134 -0.962 14.148 1 94.12 85 LEU A C 1
ATOM 646 O O . LEU A 1 85 ? -0.95 -0.569 14.586 1 94.12 85 LEU A O 1
ATOM 650 N N . GLN A 1 86 ? 1.14 -1.261 14.836 1 92.69 86 GLN A N 1
ATOM 651 C CA . GLN A 1 86 ? 1.181 -0.989 16.266 1 92.69 86 GLN A CA 1
ATOM 652 C C . GLN A 1 86 ? 2.199 0.099 16.594 1 92.69 86 GLN A C 1
ATOM 654 O O . GLN A 1 86 ? 3.352 0.028 16.156 1 92.69 86 GLN A O 1
ATOM 659 N N . LEU A 1 87 ? 1.706 1.053 17.297 1 93.12 87 LEU A N 1
ATOM 660 C CA . LEU A 1 87 ? 2.537 2.209 17.609 1 93.12 87 LEU A CA 1
ATOM 661 C C . LEU A 1 87 ? 2.809 2.287 19.109 1 93.12 87 LEU A C 1
ATOM 663 O O . LEU A 1 87 ? 2.105 1.661 19.906 1 93.12 87 LEU A O 1
ATOM 667 N N . GLY A 1 88 ? 3.807 3.053 19.422 1 89.94 88 GLY A N 1
ATOM 668 C CA . GLY A 1 88 ? 4.188 3.189 20.812 1 89.94 88 GLY A CA 1
ATOM 669 C C . GLY A 1 88 ? 5.133 2.102 21.281 1 89.94 88 GLY A C 1
ATOM 670 O O . GLY A 1 88 ? 5.301 1.083 20.609 1 89.94 88 GLY A O 1
ATOM 671 N N . GLN A 1 89 ? 5.633 2.252 22.406 1 84.81 89 GLN A N 1
ATOM 672 C CA . GLN A 1 89 ? 6.598 1.296 22.938 1 84.81 89 GLN A CA 1
ATOM 673 C C . GLN A 1 89 ? 5.914 -0.012 23.328 1 84.81 89 GLN A C 1
ATOM 675 O O . GLN A 1 89 ? 6.504 -1.087 23.219 1 84.81 89 GLN A O 1
ATOM 680 N N . ASP A 1 90 ? 4.676 0.142 23.734 1 86.31 90 ASP A N 1
ATOM 681 C CA . ASP A 1 90 ? 3.963 -1.059 24.156 1 86.31 90 ASP A CA 1
ATOM 682 C C . ASP A 1 90 ? 3.033 -1.567 23.062 1 86.31 90 ASP A C 1
ATOM 684 O O . ASP A 1 90 ? 2.273 -2.516 23.266 1 86.31 90 ASP A O 1
ATOM 688 N N . GLY A 1 91 ? 2.959 -0.935 22.031 1 87.94 91 GLY A N 1
ATOM 689 C CA . GLY A 1 91 ? 2.127 -1.363 20.922 1 87.94 91 GLY A CA 1
ATOM 690 C C . GLY A 1 91 ? 0.647 -1.119 21.156 1 87.94 91 GLY A C 1
ATOM 691 O O . GLY A 1 91 ? -0.199 -1.712 20.484 1 87.94 91 GLY A O 1
ATOM 692 N N . SER A 1 92 ? 0.351 -0.299 22.016 1 89 92 SER A N 1
ATOM 693 C CA . SER A 1 92 ? -1.045 -0.083 22.391 1 89 92 SER A CA 1
ATOM 694 C C . SER A 1 92 ? -1.69 0.98 21.5 1 89 92 SER A C 1
ATOM 696 O O . SER A 1 92 ? -2.918 1.077 21.438 1 89 92 SER A O 1
ATOM 698 N N . LEU A 1 93 ? -0.895 1.781 20.875 1 92.75 93 LEU A N 1
ATOM 699 C CA . LEU A 1 93 ? -1.405 2.842 20.016 1 92.75 93 LEU A CA 1
ATOM 700 C C . LEU A 1 93 ? -1.619 2.332 18.594 1 92.75 93 LEU A C 1
ATOM 702 O O . LEU A 1 93 ? -0.768 1.626 18.047 1 92.75 93 LEU A O 1
ATOM 706 N N . ARG A 1 94 ? -2.758 2.646 18.109 1 94.12 94 ARG A N 1
ATOM 707 C CA . ARG A 1 94 ? -3.111 2.264 16.734 1 94.12 94 ARG A CA 1
ATOM 708 C C . ARG A 1 94 ? -3.279 3.492 15.852 1 94.12 94 ARG A C 1
ATOM 710 O O . ARG A 1 94 ? -3.309 4.621 16.344 1 94.12 94 ARG A O 1
ATOM 717 N N . VAL A 1 95 ? -3.363 3.229 14.586 1 96.06 95 VAL A N 1
ATOM 718 C CA . VAL A 1 95 ? -3.51 4.324 13.641 1 96.06 95 VAL A CA 1
ATOM 719 C C . VAL A 1 95 ? -4.832 5.047 13.883 1 96.06 95 VAL A C 1
ATOM 721 O O . VAL A 1 95 ? -4.926 6.262 13.688 1 96.06 95 VAL A O 1
ATOM 724 N N . VAL A 1 96 ? -5.836 4.34 14.359 1 96.12 96 VAL A N 1
ATOM 725 C CA . VAL A 1 96 ? -7.137 4.926 14.656 1 96.12 96 VAL A CA 1
ATOM 726 C C . VAL A 1 96 ? -6.988 5.988 15.742 1 96.12 96 VAL A C 1
ATOM 728 O O . VAL A 1 96 ? -7.648 7.027 15.695 1 96.12 96 VAL A O 1
ATOM 731 N N . ASP A 1 97 ? -6.152 5.742 16.703 1 96.19 97 ASP A N 1
ATOM 732 C CA . ASP A 1 97 ? -5.902 6.715 17.75 1 96.19 97 ASP A CA 1
ATOM 733 C C . ASP A 1 97 ? -5.344 8.016 17.188 1 96.19 97 ASP A C 1
ATOM 735 O O . ASP A 1 97 ? -5.793 9.102 17.562 1 96.19 97 ASP A O 1
ATOM 739 N N . ILE A 1 98 ? -4.398 7.863 16.328 1 96.56 98 ILE A N 1
ATOM 740 C CA . ILE A 1 98 ? -3.766 9.039 15.734 1 96.56 98 ILE A CA 1
ATOM 741 C C . ILE A 1 98 ? -4.785 9.805 14.898 1 96.56 98 ILE A C 1
ATOM 743 O O . ILE A 1 98 ? -4.812 11.039 14.922 1 96.56 98 ILE A O 1
ATOM 747 N N . ALA A 1 99 ? -5.602 9.086 14.172 1 97.12 99 ALA A N 1
ATOM 748 C CA . ALA A 1 99 ? -6.637 9.711 13.352 1 97.12 99 ALA A CA 1
ATOM 749 C C . ALA A 1 99 ? -7.621 10.492 14.219 1 97.12 99 ALA A C 1
ATOM 751 O O . ALA A 1 99 ? -7.996 11.617 13.883 1 97.12 99 ALA A O 1
ATOM 752 N N . LEU A 1 100 ? -8.008 9.891 15.305 1 96.62 100 LEU A N 1
ATOM 753 C CA . LEU A 1 100 ? -8.977 10.531 16.188 1 96.62 100 LEU A CA 1
ATOM 754 C C . LEU A 1 100 ? -8.352 11.734 16.891 1 96.62 100 LEU A C 1
ATOM 756 O O . LEU A 1 100 ? -9.023 12.742 17.125 1 96.62 100 LEU A O 1
ATOM 760 N N . LEU A 1 101 ? -7.102 11.633 17.297 1 95.88 101 LEU A N 1
ATOM 761 C CA . LEU A 1 101 ? -6.418 12.766 17.906 1 95.88 101 LEU A CA 1
ATOM 762 C C . LEU A 1 101 ? -6.367 13.953 16.938 1 95.88 101 LEU A C 1
ATOM 764 O O . LEU A 1 101 ? -6.582 15.094 17.344 1 95.88 101 LEU A O 1
ATOM 768 N N . LYS A 1 102 ? -6.082 13.672 15.727 1 95 102 LYS A N 1
ATOM 769 C CA . LYS A 1 102 ? -6.059 14.734 14.719 1 95 102 LYS A CA 1
ATOM 770 C C . LYS A 1 102 ? -7.434 15.375 14.562 1 95 102 LYS A C 1
ATOM 772 O O . LYS A 1 102 ? -7.547 16.594 14.414 1 95 102 LYS A O 1
ATOM 777 N N . GLU A 1 103 ? -8.406 14.547 14.555 1 94 103 GLU A N 1
ATOM 778 C CA . GLU A 1 103 ? -9.758 15.07 14.391 1 94 103 GLU A CA 1
ATOM 779 C C . GLU A 1 103 ? -10.164 15.938 15.578 1 94 103 GLU A C 1
ATOM 781 O O . GLU A 1 103 ? -10.898 16.922 15.414 1 94 103 GLU A O 1
ATOM 786 N N . LEU A 1 104 ? -9.75 15.641 16.75 1 93.81 104 LEU A N 1
ATOM 787 C CA . LEU A 1 104 ? -10.078 16.375 17.969 1 93.81 104 LEU A CA 1
ATOM 788 C C . LEU A 1 104 ? -9.633 17.828 17.859 1 93.81 104 LEU A C 1
ATOM 790 O O . LEU A 1 104 ? -10.328 18.734 18.328 1 93.81 104 LEU A O 1
ATOM 794 N N . VAL A 1 105 ? -8.508 18.016 17.281 1 89.94 105 VAL A N 1
ATOM 795 C CA . VAL A 1 105 ? -7.961 19.375 17.188 1 89.94 105 VAL A CA 1
ATOM 796 C C . VAL A 1 105 ? -8.805 20.203 16.234 1 89.94 105 VAL A C 1
ATOM 798 O O . VAL A 1 105 ? -8.797 21.438 16.312 1 89.94 105 VAL A O 1
ATOM 801 N N . GLY A 1 106 ? -9.547 19.562 15.406 1 86.31 106 GLY A N 1
ATOM 802 C CA . GLY A 1 106 ? -10.398 20.266 14.453 1 86.31 106 GLY A CA 1
ATOM 803 C C . GLY A 1 106 ? -11.711 20.719 15.062 1 86.31 106 GLY A C 1
ATOM 804 O O . GLY A 1 106 ? -12.484 21.422 14.414 1 86.31 106 GLY A O 1
ATOM 805 N N . ALA A 1 107 ? -11.953 20.375 16.266 1 88.56 107 ALA A N 1
ATOM 806 C CA . ALA A 1 107 ? -13.164 20.844 16.938 1 88.56 107 ALA A CA 1
ATOM 807 C C . ALA A 1 107 ? -13.062 22.328 17.312 1 88.56 107 ALA A C 1
ATOM 809 O O . ALA A 1 107 ? -12.125 22.734 17.984 1 88.56 107 ALA A O 1
ATOM 810 N N . ARG A 1 108 ? -14.078 23.062 16.938 1 84.06 108 ARG A N 1
ATOM 811 C CA . ARG A 1 108 ? -14.055 24.516 17.125 1 84.06 108 ARG A CA 1
ATOM 812 C C . ARG A 1 108 ? -14.414 24.891 18.562 1 84.06 108 ARG A C 1
ATOM 814 O O . ARG A 1 108 ? -13.836 25.812 19.125 1 84.06 108 ARG A O 1
ATOM 821 N N . THR A 1 109 ? -15.344 24.156 19.109 1 88.69 109 THR A N 1
ATOM 822 C CA . THR A 1 109 ? -15.82 24.5 20.438 1 88.69 109 THR A CA 1
ATOM 823 C C . THR A 1 109 ? -15.188 23.594 21.5 1 88.69 109 THR A C 1
ATOM 825 O O . THR A 1 109 ? -14.984 22.406 21.25 1 88.69 109 THR A O 1
ATOM 828 N N . SER A 1 110 ? -14.984 24.234 22.625 1 89.12 110 SER A N 1
ATOM 829 C CA . SER A 1 110 ? -14.406 23.484 23.734 1 89.12 110 SER A CA 1
ATOM 830 C C . SER A 1 110 ? -15.344 22.375 24.219 1 89.12 110 SER A C 1
ATOM 832 O O . SER A 1 110 ? -14.898 21.328 24.672 1 89.12 110 SER A O 1
ATOM 834 N N . GLU A 1 111 ? -16.609 22.656 24.078 1 92.75 111 GLU A N 1
ATOM 835 C CA . GLU A 1 111 ? -17.594 21.656 24.5 1 92.75 111 GLU A CA 1
ATOM 836 C C . GLU A 1 111 ? -17.531 20.406 23.625 1 92.75 111 GLU A C 1
ATOM 838 O O . GLU A 1 111 ? -17.516 19.281 24.141 1 92.75 111 GLU A O 1
ATOM 843 N N . ALA A 1 112 ? -17.484 20.672 22.375 1 93.56 112 ALA A N 1
ATOM 844 C CA . ALA A 1 112 ? -17.406 19.547 21.453 1 93.56 112 ALA A CA 1
ATOM 845 C C . ALA A 1 112 ? -16.109 18.781 21.625 1 93.56 112 ALA A C 1
ATOM 847 O O . ALA A 1 112 ? -16.109 17.547 21.625 1 93.56 112 ALA A O 1
ATOM 848 N N . ARG A 1 113 ? -15.047 19.484 21.812 1 93.12 113 ARG A N 1
ATOM 849 C CA . ARG A 1 113 ? -13.742 18.859 21.984 1 93.12 113 ARG A CA 1
ATOM 850 C C . ARG A 1 113 ? -13.695 18.016 23.25 1 93.12 113 ARG A C 1
ATOM 852 O O . ARG A 1 113 ? -13.172 16.906 23.25 1 93.12 113 ARG A O 1
ATOM 859 N N . THR A 1 114 ? -14.242 18.562 24.312 1 93.69 114 THR A N 1
ATOM 860 C CA . THR A 1 114 ? -14.219 17.875 25.594 1 93.69 114 THR A CA 1
ATOM 861 C C . THR A 1 114 ? -15.055 16.594 25.547 1 93.69 114 THR A C 1
ATOM 863 O O . THR A 1 114 ? -14.648 15.555 26.062 1 93.69 114 THR A O 1
ATOM 866 N N . LEU A 1 115 ? -16.141 16.672 24.938 1 95 115 LEU A N 1
ATOM 867 C CA . LEU A 1 115 ? -17 15.5 24.844 1 95 115 LEU A CA 1
ATOM 868 C C . LEU A 1 115 ? -16.359 14.422 23.969 1 95 115 LEU A C 1
ATOM 870 O O . LEU A 1 115 ? -16.375 13.242 24.328 1 95 115 LEU A O 1
ATOM 874 N N . ASP A 1 116 ? -15.906 14.812 22.828 1 96.31 116 ASP A N 1
ATOM 875 C CA . ASP A 1 116 ? -15.234 13.867 21.953 1 96.31 116 ASP A CA 1
ATOM 876 C C . ASP A 1 116 ? -14.023 13.234 22.625 1 96.31 116 ASP A C 1
ATOM 878 O O . ASP A 1 116 ? -13.797 12.031 22.516 1 96.31 116 ASP A O 1
ATOM 882 N N . PHE A 1 117 ? -13.281 14.047 23.312 1 95.81 117 PHE A N 1
ATOM 883 C CA . PHE A 1 117 ? -12.102 13.547 24.016 1 95.81 117 PHE A CA 1
ATOM 884 C C . PHE A 1 117 ? -12.5 12.531 25.078 1 95.81 117 PHE A C 1
ATOM 886 O O . PHE A 1 117 ? -11.867 11.484 25.219 1 95.81 117 PHE A O 1
ATOM 893 N N . SER A 1 118 ? -13.453 12.836 25.828 1 94.56 118 SER A N 1
ATOM 894 C CA . SER A 1 118 ? -13.906 11.945 26.875 1 94.56 118 SER A CA 1
ATOM 895 C C . SER A 1 118 ? -14.422 10.625 26.312 1 94.56 118 SER A C 1
ATOM 897 O O . SER A 1 118 ? -14.109 9.555 26.828 1 94.56 118 SER A O 1
ATOM 899 N N . ASN A 1 119 ? -15.156 10.688 25.25 1 95.31 119 ASN A N 1
ATOM 900 C CA . ASN A 1 119 ? -15.719 9.492 24.641 1 95.31 119 ASN A CA 1
ATOM 901 C C . ASN A 1 119 ? -14.641 8.625 24 1 95.31 119 ASN A C 1
ATOM 903 O O . ASN A 1 119 ? -14.688 7.395 24.094 1 95.31 119 ASN A O 1
ATOM 907 N N . TRP A 1 120 ? -13.711 9.227 23.406 1 96.06 120 TRP A N 1
ATOM 908 C CA . TRP A 1 120 ? -12.734 8.469 22.625 1 96.06 120 TRP A CA 1
ATOM 909 C C . TRP A 1 120 ? -11.539 8.07 23.5 1 96.06 120 TRP A C 1
ATOM 911 O O . TRP A 1 120 ? -10.938 7.02 23.281 1 96.06 120 TRP A O 1
ATOM 921 N N . PHE A 1 121 ? -11.156 8.891 24.469 1 94.5 121 PHE A N 1
ATOM 922 C CA . PHE A 1 121 ? -9.891 8.648 25.156 1 94.5 121 PHE A CA 1
ATOM 923 C C . PHE A 1 121 ? -10.078 8.734 26.672 1 94.5 121 PHE A C 1
ATOM 925 O O . PHE A 1 121 ? -9.094 8.742 27.422 1 94.5 121 PHE A O 1
ATOM 932 N N . GLY A 1 122 ? -11.219 8.844 27.141 1 89.06 122 GLY A N 1
ATOM 933 C CA . GLY A 1 122 ? -11.492 9.023 28.562 1 89.06 122 GLY A CA 1
ATOM 934 C C . GLY A 1 122 ? -10.883 7.941 29.422 1 89.06 122 GLY A C 1
ATOM 935 O O . GLY A 1 122 ? -10.586 8.172 30.594 1 89.06 122 GLY A O 1
ATOM 936 N N . THR A 1 123 ? -10.672 6.812 28.891 1 83.56 123 THR A N 1
ATOM 937 C CA . THR A 1 123 ? -10.133 5.707 29.672 1 83.56 123 THR A CA 1
ATOM 938 C C . THR A 1 123 ? -8.617 5.648 29.562 1 83.56 123 THR A C 1
ATOM 940 O O . THR A 1 123 ? -7.973 4.801 30.188 1 83.56 123 THR A O 1
ATOM 943 N N . ARG A 1 124 ? -8.188 6.594 28.781 1 87.38 124 ARG A N 1
ATOM 944 C CA . ARG A 1 124 ? -6.742 6.602 28.562 1 87.38 124 ARG A CA 1
ATOM 945 C C . ARG A 1 124 ? -6.086 7.785 29.266 1 87.38 124 ARG A C 1
ATOM 947 O O . ARG A 1 124 ? -6.746 8.789 29.547 1 87.38 124 ARG A O 1
ATOM 954 N N . ARG A 1 125 ? -4.98 7.758 29.875 1 87.56 125 ARG A N 1
ATOM 955 C CA . ARG A 1 125 ? -4.254 8.82 30.562 1 87.56 125 ARG A CA 1
ATOM 956 C C . ARG A 1 125 ? -3.521 9.711 29.562 1 87.56 125 ARG A C 1
ATOM 958 O O . ARG A 1 125 ? -2.318 9.945 29.703 1 87.56 125 ARG A O 1
ATOM 965 N N . ILE A 1 126 ? -4.375 10.195 28.562 1 92.31 126 ILE A N 1
ATOM 966 C CA . ILE A 1 126 ? -3.785 11.086 27.562 1 92.31 126 ILE A CA 1
ATOM 967 C C . ILE A 1 126 ? -3.934 12.539 28.016 1 92.31 126 ILE A C 1
ATOM 969 O O . ILE A 1 126 ? -4.98 12.93 28.531 1 92.31 126 ILE A O 1
ATOM 973 N N . THR A 1 127 ? -2.891 13.305 27.906 1 92.75 127 THR A N 1
ATOM 974 C CA . THR A 1 127 ? -2.91 14.719 28.266 1 92.75 127 THR A CA 1
ATOM 975 C C . THR A 1 127 ? -2.807 15.594 27.016 1 92.75 127 THR A C 1
ATOM 977 O O . THR A 1 127 ? -1.9 15.406 26.203 1 92.75 127 THR A O 1
ATOM 980 N N . TYR A 1 128 ? -3.758 16.469 26.906 1 92.56 128 TYR A N 1
ATOM 981 C CA . TYR A 1 128 ? -3.727 17.469 25.844 1 92.56 128 TYR A CA 1
ATOM 982 C C . TYR A 1 128 ? -3.117 18.766 26.328 1 92.56 128 TYR A C 1
ATOM 984 O O . TYR A 1 128 ? -3.68 19.438 27.203 1 92.56 128 TYR A O 1
ATOM 992 N N . SER A 1 129 ? -2.041 19.266 25.719 1 91.94 129 SER A N 1
ATOM 993 C CA . SER A 1 129 ? -1.316 20.453 26.156 1 91.94 129 SER A CA 1
ATOM 994 C C . SER A 1 129 ? -1.82 21.703 25.438 1 91.94 129 SER A C 1
ATOM 996 O O . SER A 1 129 ? -1.398 22.812 25.766 1 91.94 129 SER A O 1
ATOM 998 N N . GLY A 1 130 ? -2.721 21.531 24.5 1 90.5 130 GLY A N 1
ATOM 999 C CA . GLY A 1 130 ? -3.199 22.672 23.75 1 90.5 130 GLY A CA 1
ATOM 1000 C C . GLY A 1 130 ? -2.201 23.156 22.719 1 90.5 130 GLY A C 1
ATOM 1001 O O . GLY A 1 130 ? -1.49 22.359 22.094 1 90.5 130 GLY A O 1
ATOM 1002 N N . ILE A 1 131 ? -2.258 24.438 22.438 1 90.56 131 ILE A N 1
ATOM 1003 C CA . ILE A 1 131 ? -1.34 25.047 21.484 1 90.56 131 ILE A CA 1
ATOM 1004 C C . ILE A 1 131 ? 0.003 25.312 22.156 1 90.56 131 ILE A C 1
ATOM 1006 O O . ILE A 1 131 ? 0.085 26.109 23.094 1 90.56 131 ILE A O 1
ATOM 1010 N N . VAL A 1 132 ? 1.023 24.703 21.656 1 93.12 132 VAL A N 1
ATOM 1011 C CA . VAL A 1 132 ? 2.322 24.797 22.312 1 93.12 132 VAL A CA 1
ATOM 1012 C C . VAL A 1 132 ? 3.23 25.734 21.531 1 93.12 132 VAL A C 1
ATOM 1014 O O . VAL A 1 132 ? 4.211 26.266 22.062 1 93.12 132 VAL A O 1
ATOM 1017 N N . LYS A 1 133 ? 2.912 25.891 20.25 1 90.44 133 LYS A N 1
ATOM 1018 C CA . LYS A 1 133 ? 3.705 26.781 19.391 1 90.44 133 LYS A CA 1
ATOM 1019 C C . LYS A 1 133 ? 2.865 27.328 18.25 1 90.44 133 LYS A C 1
ATOM 1021 O O . LYS A 1 133 ? 1.972 26.656 17.734 1 90.44 133 LYS A O 1
ATOM 1026 N N . GLU A 1 134 ? 3.096 28.547 17.953 1 88.44 134 GLU A N 1
ATOM 1027 C CA . GLU A 1 134 ? 2.512 29.172 16.781 1 88.44 134 GLU A CA 1
ATOM 1028 C C . GLU A 1 134 ? 3.588 29.531 15.758 1 88.44 134 GLU A C 1
ATOM 1030 O O . GLU A 1 134 ? 4.578 30.188 16.094 1 88.44 134 GLU A O 1
ATOM 1035 N N . LEU A 1 135 ? 3.355 28.969 14.586 1 82.44 135 LEU A N 1
ATOM 1036 C CA . LEU A 1 135 ? 4.289 29.25 13.508 1 82.44 135 LEU A CA 1
ATOM 1037 C C . LEU A 1 135 ? 3.744 30.344 12.594 1 82.44 135 LEU A C 1
ATOM 1039 O O . LEU A 1 135 ? 2.559 30.344 12.258 1 82.44 135 LEU A O 1
ATOM 1043 N N . LYS A 1 136 ? 4.504 31.344 12.43 1 72.88 136 LYS A N 1
ATOM 1044 C CA . LYS A 1 136 ? 4.059 32.469 11.602 1 72.88 136 LYS A CA 1
ATOM 1045 C C . LYS A 1 136 ? 4.613 32.344 10.188 1 72.88 136 LYS A C 1
ATOM 1047 O O . LYS A 1 136 ? 5.828 32.344 9.984 1 72.88 136 LYS A O 1
ATOM 1052 N N . ALA A 1 137 ? 3.738 31.797 9.375 1 62.94 137 ALA A N 1
ATOM 1053 C CA . ALA A 1 137 ? 4.078 31.812 7.953 1 62.94 137 ALA A CA 1
ATOM 1054 C C . ALA A 1 137 ? 3.096 32.656 7.156 1 62.94 137 ALA A C 1
ATOM 1056 O O . ALA A 1 137 ? 1.88 32.531 7.301 1 62.94 137 ALA A O 1
ATOM 1057 N N . ASP A 1 138 ? 3.639 33.625 6.414 1 60.91 138 ASP A N 1
ATOM 1058 C CA . ASP A 1 138 ? 2.895 34.5 5.512 1 60.91 138 ASP A CA 1
ATOM 1059 C C . ASP A 1 138 ? 1.812 35.281 6.258 1 60.91 138 ASP A C 1
ATOM 1061 O O . ASP A 1 138 ? 0.695 35.438 5.762 1 60.91 138 ASP A O 1
ATOM 1065 N N . GLY A 1 139 ? 2.033 35.438 7.504 1 61 139 GLY A N 1
ATOM 1066 C CA . GLY A 1 139 ? 1.101 36.281 8.25 1 61 139 GLY A CA 1
ATOM 1067 C C . GLY A 1 139 ? 0.018 35.5 8.953 1 61 139 GLY A C 1
ATOM 1068 O O . GLY A 1 139 ? -0.768 36.031 9.719 1 61 139 GLY A O 1
ATOM 1069 N N . THR A 1 140 ? -0.123 34.281 8.602 1 67.81 140 THR A N 1
ATOM 1070 C CA . THR A 1 140 ? -1.134 33.5 9.297 1 67.81 140 THR A CA 1
ATOM 1071 C C . THR A 1 140 ? -0.48 32.469 10.203 1 67.81 140 THR A C 1
ATOM 1073 O O . THR A 1 140 ? 0.469 31.781 9.805 1 67.81 140 THR A O 1
ATOM 1076 N N . PRO A 1 141 ? -1.017 32.469 11.344 1 75.12 141 PRO A N 1
ATOM 1077 C CA . PRO A 1 141 ? -0.385 31.562 12.297 1 75.12 141 PRO A CA 1
ATOM 1078 C C . PRO A 1 141 ? -0.814 30.109 12.086 1 75.12 141 PRO A C 1
ATOM 1080 O O . PRO A 1 141 ? -1.978 29.844 11.773 1 75.12 141 PRO A O 1
ATOM 1083 N N . TRP A 1 142 ? 0.126 29.234 12.102 1 82.44 142 TRP A N 1
ATOM 1084 C CA . TRP A 1 142 ? -0.096 27.797 12.172 1 82.44 142 TRP A CA 1
ATOM 1085 C C . TRP A 1 142 ? 0.099 27.281 13.594 1 82.44 142 TRP A C 1
ATOM 1087 O O . TRP A 1 142 ? 1.083 27.625 14.258 1 82.44 142 TRP A O 1
ATOM 1097 N N . GLU A 1 143 ? -0.806 26.531 14.023 1 88.38 143 GLU A N 1
ATOM 1098 C CA . GLU A 1 143 ? -0.799 26.094 15.422 1 88.38 143 GLU A CA 1
ATOM 1099 C C . GLU A 1 143 ? -0.198 24.703 15.562 1 88.38 143 GLU A C 1
ATOM 1101 O O . GLU A 1 143 ? -0.524 23.797 14.789 1 88.38 143 GLU A O 1
ATOM 1106 N N . VAL A 1 144 ? 0.669 24.609 16.531 1 92.56 144 VAL A N 1
ATOM 1107 C CA . VAL A 1 144 ? 1.228 23.312 16.891 1 92.56 144 VAL A CA 1
ATOM 1108 C C . VAL A 1 144 ? 0.574 22.797 18.172 1 92.56 144 VAL A C 1
ATOM 1110 O O . VAL A 1 144 ? 0.589 23.484 19.188 1 92.56 144 VAL A O 1
ATOM 1113 N N . HIS A 1 145 ? -0.022 21.672 18.078 1 93.12 145 HIS A N 1
ATOM 1114 C CA . HIS A 1 145 ? -0.679 21.031 19.203 1 93.12 145 HIS A CA 1
ATOM 1115 C C . HIS A 1 145 ? 0.106 19.812 19.672 1 93.12 145 HIS A C 1
ATOM 1117 O O . HIS A 1 145 ? 0.824 19.188 18.891 1 93.12 145 HIS A O 1
ATOM 1123 N N . GLU A 1 146 ? -0.094 19.484 20.969 1 95.31 146 GLU A N 1
ATOM 1124 C CA . GLU A 1 146 ? 0.663 18.375 21.516 1 95.31 146 GLU A CA 1
ATOM 1125 C C . GLU A 1 146 ? -0.216 17.5 22.406 1 95.31 146 GLU A C 1
ATOM 1127 O O . GLU A 1 146 ? -1.033 18.016 23.172 1 95.31 146 GLU A O 1
ATOM 1132 N N . TYR A 1 147 ? -0.071 16.203 22.219 1 95.44 147 TYR A N 1
ATOM 1133 C CA . TYR A 1 147 ? -0.646 15.188 23.109 1 95.44 147 TYR A CA 1
ATOM 1134 C C . TYR A 1 147 ? 0.446 14.344 23.75 1 95.44 147 TYR A C 1
ATOM 1136 O O . TYR A 1 147 ? 1.361 13.875 23.062 1 95.44 147 TYR A O 1
ATOM 1144 N N . LEU A 1 148 ? 0.328 14.156 25.062 1 94.31 148 LEU A N 1
ATOM 1145 C CA . LEU A 1 148 ? 1.213 13.25 25.781 1 94.31 148 LEU A CA 1
ATOM 1146 C C . LEU A 1 148 ? 0.494 11.945 26.109 1 94.31 148 LEU A C 1
ATOM 1148 O O . LEU A 1 148 ? -0.59 11.969 26.703 1 94.31 148 LEU A O 1
ATOM 1152 N N . LEU A 1 149 ? 1.049 10.883 25.609 1 93.88 149 LEU A N 1
ATOM 1153 C CA . LEU A 1 149 ? 0.523 9.547 25.875 1 93.88 149 LEU A CA 1
ATOM 1154 C C . LEU A 1 149 ? 1.498 8.75 26.734 1 93.88 149 LEU A C 1
ATOM 1156 O O . LEU A 1 149 ? 2.258 7.926 26.219 1 93.88 149 LEU A O 1
ATOM 1160 N N . PRO A 1 150 ? 1.415 8.789 27.984 1 89.38 150 PRO A N 1
ATOM 1161 C CA . PRO A 1 150 ? 2.414 8.195 28.875 1 89.38 150 PRO A CA 1
ATOM 1162 C C . PRO A 1 150 ? 2.426 6.672 28.828 1 89.38 150 PRO A C 1
ATOM 1164 O O . PRO A 1 150 ? 3.488 6.055 28.938 1 89.38 150 PRO A O 1
ATOM 1167 N N . THR A 1 151 ? 1.301 6.07 28.703 1 87.31 151 THR A N 1
ATOM 1168 C CA . THR A 1 151 ? 1.229 4.613 28.688 1 87.31 151 THR A CA 1
ATOM 1169 C C . THR A 1 151 ? 2.055 4.039 27.547 1 87.31 151 THR A C 1
ATOM 1171 O O . THR A 1 151 ? 2.715 3.01 27.703 1 87.31 151 THR A O 1
ATOM 1174 N N . SER A 1 152 ? 2.012 4.715 26.453 1 90.44 152 SER A N 1
ATOM 1175 C CA . SER A 1 152 ? 2.758 4.254 25.297 1 90.44 152 SER A CA 1
ATOM 1176 C C . SER A 1 152 ? 4.09 4.98 25.156 1 90.44 152 SER A C 1
ATOM 1178 O O . SER A 1 152 ? 4.832 4.766 24.203 1 90.44 152 SER A O 1
ATOM 1180 N N . ALA A 1 153 ? 4.426 5.852 26.094 1 91.06 153 ALA A N 1
ATOM 1181 C CA . ALA A 1 153 ? 5.648 6.652 26.062 1 91.06 153 ALA A CA 1
ATOM 1182 C C . ALA A 1 153 ? 5.824 7.34 24.719 1 91.06 153 ALA A C 1
ATOM 1184 O O . ALA A 1 153 ? 6.879 7.23 24.094 1 91.06 153 ALA A O 1
ATOM 1185 N N . THR A 1 154 ? 4.715 7.98 24.344 1 93.62 154 THR A N 1
ATOM 1186 C CA . THR A 1 154 ? 4.73 8.648 23.047 1 93.62 154 THR A CA 1
ATOM 1187 C C . THR A 1 154 ? 4.172 10.07 23.172 1 93.62 154 THR A C 1
ATOM 1189 O O . THR A 1 154 ? 3.238 10.312 23.938 1 93.62 154 THR A O 1
ATOM 1192 N N . THR A 1 155 ? 4.805 10.953 22.5 1 95.06 155 THR A N 1
ATOM 1193 C CA . THR A 1 155 ? 4.297 12.312 22.328 1 95.06 155 THR A CA 1
ATOM 1194 C C . THR A 1 155 ? 3.857 12.539 20.875 1 95.06 155 THR A C 1
ATOM 1196 O O . THR A 1 155 ? 4.621 12.297 19.953 1 95.06 155 THR A O 1
ATOM 1199 N N . THR A 1 156 ? 2.639 12.938 20.734 1 95.94 156 THR A N 1
ATOM 1200 C CA . THR A 1 156 ? 2.133 13.234 19.406 1 95.94 156 THR A CA 1
ATOM 1201 C C . THR A 1 156 ? 2.023 14.742 19.188 1 95.94 156 THR A C 1
ATOM 1203 O O . THR A 1 156 ? 1.424 15.445 20 1 95.94 156 THR A O 1
ATOM 1206 N N . VAL A 1 157 ? 2.637 15.203 18.141 1 95.62 157 VAL A N 1
ATOM 1207 C CA . VAL A 1 157 ? 2.604 16.609 17.781 1 95.62 157 VAL A CA 1
ATOM 1208 C C . VAL A 1 157 ? 1.795 16.797 16.5 1 95.62 157 VAL A C 1
ATOM 1210 O O . VAL A 1 157 ? 1.99 16.062 15.523 1 95.62 157 VAL A O 1
ATOM 1213 N N . LEU A 1 158 ? 0.936 17.719 16.516 1 94.62 158 LEU A N 1
ATOM 1214 C CA . LEU A 1 158 ? 0.048 17.969 15.391 1 94.62 158 LEU A CA 1
ATOM 1215 C C . LEU A 1 158 ? 0.136 19.422 14.938 1 94.62 158 LEU A C 1
ATOM 1217 O O . LEU A 1 158 ? 0.259 20.328 15.766 1 94.62 158 LEU A O 1
ATOM 1221 N N . VAL A 1 159 ? 0.052 19.578 13.633 1 89.44 159 VAL A N 1
ATOM 1222 C CA . VAL A 1 159 ? 0.02 20.922 13.07 1 89.44 159 VAL A CA 1
ATOM 1223 C C . VAL A 1 159 ? -1.328 21.172 12.398 1 89.44 159 VAL A C 1
ATOM 1225 O O . VAL A 1 159 ? -1.823 20.312 11.656 1 89.44 159 VAL A O 1
ATOM 1228 N N . LEU A 1 160 ? -1.889 22.219 12.75 1 85.38 160 LEU A N 1
ATOM 1229 C CA . LEU A 1 160 ? -3.158 22.625 12.164 1 85.38 160 LEU A CA 1
ATOM 1230 C C . LEU A 1 160 ? -3.016 23.953 11.43 1 85.38 160 LEU A C 1
ATOM 1232 O O . LEU A 1 160 ? -2.354 24.875 11.93 1 85.38 160 LEU A O 1
ATOM 1236 N N . ASN A 1 161 ? -3.486 23.797 10.148 1 72 161 ASN A N 1
ATOM 1237 C CA . ASN A 1 161 ? -3.545 25.078 9.461 1 72 161 ASN A CA 1
ATOM 1238 C C . ASN A 1 161 ? -4.625 25.984 10.055 1 72 161 ASN A C 1
ATOM 1240 O O . ASN A 1 161 ? -5.617 25.5 10.602 1 72 161 ASN A O 1
ATOM 1244 N N . ASN A 1 162 ? -4.203 27.141 10.047 1 63.62 162 ASN A N 1
ATOM 1245 C CA . ASN A 1 162 ? -5.129 28.109 10.633 1 63.62 162 ASN A CA 1
ATOM 1246 C C . ASN A 1 162 ? -6.512 28.016 9.992 1 63.62 162 ASN A C 1
ATOM 1248 O O . ASN A 1 162 ? -6.664 27.438 8.914 1 63.62 162 ASN A O 1
ATOM 1252 N N . ARG A 1 163 ? -7.434 28.266 10.734 1 60.19 163 ARG A N 1
ATOM 1253 C CA . ARG A 1 163 ? -8.867 28.172 10.469 1 60.19 163 ARG A CA 1
ATOM 1254 C C . ARG A 1 163 ? -9.234 28.938 9.203 1 60.19 163 ARG A C 1
ATOM 1256 O O . ARG A 1 163 ? -10.414 29.016 8.844 1 60.19 163 ARG A O 1
ATOM 1263 N N . TYR A 1 164 ? -8.055 29.297 8.531 1 64.56 164 TYR A N 1
ATOM 1264 C CA . TYR A 1 164 ? -8.414 30.094 7.363 1 64.56 164 TYR A CA 1
ATOM 1265 C C . TYR A 1 164 ? -8.016 29.375 6.078 1 64.56 164 TYR A C 1
ATOM 1267 O O . TYR A 1 164 ? -6.875 28.938 5.938 1 64.56 164 TYR A O 1
ATOM 1275 N N . THR A 1 165 ? -8.844 29.328 5.199 1 72.12 165 THR A N 1
ATOM 1276 C CA . THR A 1 165 ? -8.688 28.703 3.891 1 72.12 165 THR A CA 1
ATOM 1277 C C . THR A 1 165 ? -7.566 29.375 3.1 1 72.12 165 THR A C 1
ATOM 1279 O O . THR A 1 165 ? -6.875 28.703 2.322 1 72.12 165 THR A O 1
ATOM 1282 N N . MET A 1 166 ? -7.309 30.625 3.447 1 73.5 166 MET A N 1
ATOM 1283 C CA . MET A 1 166 ? -6.324 31.375 2.672 1 73.5 166 MET A CA 1
ATOM 1284 C C . MET A 1 166 ? -4.922 30.828 2.895 1 73.5 166 MET A C 1
ATOM 1286 O O . MET A 1 166 ? -4.113 30.781 1.966 1 73.5 166 MET A O 1
ATOM 1290 N N . SER A 1 167 ? -4.648 30.422 4.066 1 74.25 167 SER A N 1
ATOM 1291 C CA . SER A 1 167 ? -3.332 29.859 4.344 1 74.25 167 SER A CA 1
ATOM 1292 C C . SER A 1 167 ? -3.107 28.562 3.572 1 74.25 167 SER A C 1
ATOM 1294 O O . SER A 1 167 ? -2.01 28.312 3.072 1 74.25 167 SER A O 1
ATOM 1296 N N . SER A 1 168 ? -4.133 27.844 3.428 1 78 168 SER A N 1
ATOM 1297 C CA . SER A 1 168 ? -4.031 26.594 2.668 1 78 168 SER A CA 1
ATOM 1298 C C . SER A 1 168 ? -3.883 26.875 1.176 1 78 168 SER A C 1
ATOM 1300 O O . SER A 1 168 ? -3.113 26.203 0.487 1 78 168 SER A O 1
ATOM 1302 N N . ILE A 1 169 ? -4.559 27.859 0.767 1 75.62 169 ILE A N 1
ATOM 1303 C CA . ILE A 1 169 ? -4.496 28.219 -0.646 1 75.62 169 ILE A CA 1
ATOM 1304 C C . ILE A 1 169 ? -3.092 28.703 -0.994 1 75.62 169 ILE A C 1
ATOM 1306 O O . ILE A 1 169 ? -2.488 28.234 -1.961 1 75.62 169 ILE A O 1
ATOM 1310 N N . VAL A 1 170 ? -2.588 29.547 -0.197 1 74.75 170 VAL A N 1
ATOM 1311 C CA . VAL A 1 170 ? -1.241 30.062 -0.42 1 74.75 170 VAL A CA 1
ATOM 1312 C C . VAL A 1 170 ? -0.221 28.953 -0.239 1 74.75 170 VAL A C 1
ATOM 1314 O O . VAL A 1 170 ? 0.767 28.875 -0.974 1 74.75 170 VAL A O 1
ATOM 1317 N N . GLY A 1 171 ? -0.5 28.094 0.681 1 79 171 GLY A N 1
ATOM 1318 C CA . GLY A 1 171 ? 0.395 26.969 0.916 1 79 171 GLY A CA 1
ATOM 1319 C C . GLY A 1 171 ? 0.514 26.031 -0.279 1 79 171 GLY A C 1
ATOM 1320 O O . GLY A 1 171 ? 1.569 25.438 -0.506 1 79 171 GLY A O 1
ATOM 1321 N N . MET A 1 172 ? -0.474 26 -1.068 1 81.19 172 MET A N 1
ATOM 1322 C CA . MET A 1 172 ? -0.486 25.078 -2.209 1 81.19 172 MET A CA 1
ATOM 1323 C C . MET A 1 172 ? 0.524 25.516 -3.264 1 81.19 172 MET A C 1
ATOM 1325 O O . MET A 1 172 ? 0.901 24.734 -4.133 1 81.19 172 MET A O 1
ATOM 1329 N N . VAL A 1 173 ? 0.963 26.688 -3.111 1 74.56 173 VAL A N 1
ATOM 1330 C CA . VAL A 1 173 ? 1.993 27.156 -4.031 1 74.56 173 VAL A CA 1
ATOM 1331 C C . VAL A 1 173 ? 3.246 26.297 -3.891 1 74.56 173 VAL A C 1
ATOM 1333 O O . VAL A 1 173 ? 4.008 26.141 -4.844 1 74.56 173 VAL A O 1
ATOM 1336 N N . GLY A 1 174 ? 3.4 25.734 -2.77 1 77.06 174 GLY A N 1
ATOM 1337 C CA . GLY A 1 174 ? 4.516 24.828 -2.562 1 77.06 174 GLY A CA 1
ATOM 1338 C C . GLY A 1 174 ? 4.492 23.625 -3.5 1 77.06 174 GLY A C 1
ATOM 1339 O O . GLY A 1 174 ? 5.531 23.031 -3.766 1 77.06 174 GLY A O 1
ATOM 1340 N N . TRP A 1 175 ? 3.375 23.312 -4.066 1 80.88 175 TRP A N 1
ATOM 1341 C CA . TRP A 1 175 ? 3.229 22.156 -4.945 1 80.88 175 TRP A CA 1
ATOM 1342 C C . TRP A 1 175 ? 2.875 22.578 -6.363 1 80.88 175 TRP A C 1
ATOM 1344 O O . TRP A 1 175 ? 2.387 21.781 -7.164 1 80.88 175 TRP A O 1
ATOM 1354 N N . VAL A 1 176 ? 3.047 23.828 -6.656 1 73.94 176 VAL A N 1
ATOM 1355 C CA . VAL A 1 176 ? 2.588 24.375 -7.926 1 73.94 176 VAL A CA 1
ATOM 1356 C C . VAL A 1 176 ? 3.271 23.656 -9.086 1 73.94 176 VAL A C 1
ATOM 1358 O O . VAL A 1 176 ? 2.645 23.391 -10.109 1 73.94 176 VAL A O 1
ATOM 1361 N N . ASP A 1 177 ? 4.434 23.359 -8.906 1 65.94 177 ASP A N 1
ATOM 1362 C CA . ASP A 1 177 ? 5.168 22.672 -9.969 1 65.94 177 ASP A CA 1
ATOM 1363 C C . ASP A 1 177 ? 4.652 21.25 -10.156 1 65.94 177 ASP A C 1
ATOM 1365 O O . ASP A 1 177 ? 4.559 20.766 -11.289 1 65.94 177 ASP A O 1
ATOM 1369 N N . ALA A 1 178 ? 4.438 20.641 -9.062 1 70.94 178 ALA A N 1
ATOM 1370 C CA . ALA A 1 178 ? 3.881 19.297 -9.148 1 70.94 178 ALA A CA 1
ATOM 1371 C C . ALA A 1 178 ? 2.5 19.312 -9.797 1 70.94 178 ALA A C 1
ATOM 1373 O O . ALA A 1 178 ? 2.156 18.406 -10.562 1 70.94 178 ALA A O 1
ATOM 1374 N N . ILE A 1 179 ? 1.764 20.297 -9.477 1 70.25 179 ILE A N 1
ATOM 1375 C CA . ILE A 1 179 ? 0.427 20.438 -10.039 1 70.25 179 ILE A CA 1
ATOM 1376 C C . ILE A 1 179 ? 0.529 20.703 -11.539 1 70.25 179 ILE A C 1
ATOM 1378 O O . ILE A 1 179 ? -0.214 20.125 -12.336 1 70.25 179 ILE A O 1
ATOM 1382 N N . ALA A 1 180 ? 1.433 21.5 -11.852 1 64.56 180 ALA A N 1
ATOM 1383 C CA . ALA A 1 180 ? 1.607 21.891 -13.25 1 64.56 180 ALA A CA 1
ATOM 1384 C C . ALA A 1 180 ? 2.006 20.688 -14.109 1 64.56 180 ALA A C 1
ATOM 1386 O O . ALA A 1 180 ? 1.577 20.578 -15.258 1 64.56 180 ALA A O 1
ATOM 1387 N N . PHE A 1 181 ? 2.732 19.734 -13.531 1 60.12 181 PHE A N 1
ATOM 1388 C CA . PHE A 1 181 ? 3.273 18.656 -14.344 1 60.12 181 PHE A CA 1
ATOM 1389 C C . PHE A 1 181 ? 2.518 17.359 -14.086 1 60.12 181 PHE A C 1
ATOM 1391 O O . PHE A 1 181 ? 2.912 16.297 -14.57 1 60.12 181 PHE A O 1
ATOM 1398 N N . SER A 1 182 ? 1.561 17.422 -13.242 1 59.94 182 SER A N 1
ATOM 1399 C CA . SER A 1 182 ? 0.764 16.25 -12.906 1 59.94 182 SER A CA 1
ATOM 1400 C C . SER A 1 182 ? 0.309 15.5 -14.156 1 59.94 182 SER A C 1
ATOM 1402 O O . SER A 1 182 ? 0.307 14.273 -14.188 1 59.94 182 SER A O 1
ATOM 1404 N N . PRO A 1 183 ? -0.012 16.219 -15.109 1 49.5 183 PRO A N 1
ATOM 1405 C CA . PRO A 1 183 ? -0.431 15.469 -16.297 1 49.5 183 PRO A CA 1
ATOM 1406 C C . PRO A 1 183 ? 0.695 14.633 -16.906 1 49.5 183 PRO A C 1
ATOM 1408 O O . PRO A 1 183 ? 0.437 13.602 -17.531 1 49.5 183 PRO A O 1
ATOM 1411 N N . LEU A 1 184 ? 1.871 15.18 -16.672 1 46.72 184 LEU A N 1
ATOM 1412 C CA . LEU A 1 184 ? 3.018 14.461 -17.219 1 46.72 184 LEU A CA 1
ATOM 1413 C C . LEU A 1 184 ? 3.385 13.273 -16.344 1 46.72 184 LEU A C 1
ATOM 1415 O O . LEU A 1 184 ? 4.047 12.336 -16.797 1 46.72 184 LEU A O 1
ATOM 1419 N N . SER A 1 185 ? 3.111 13.469 -15.062 1 46.06 185 SER A N 1
ATOM 1420 C CA . SER A 1 185 ? 3.475 12.438 -14.094 1 46.06 185 SER A CA 1
ATOM 1421 C C . SER A 1 185 ? 2.871 11.094 -14.477 1 46.06 185 SER A C 1
ATOM 1423 O O . SER A 1 185 ? 3.385 10.039 -14.078 1 46.06 185 SER A O 1
ATOM 1425 N N . ILE A 1 186 ? 1.878 11.203 -15.242 1 40.91 186 ILE A N 1
ATOM 1426 C CA . ILE A 1 186 ? 1.229 9.977 -15.703 1 40.91 186 ILE A CA 1
ATOM 1427 C C . ILE A 1 186 ? 2.17 9.211 -16.625 1 40.91 186 ILE A C 1
ATOM 1429 O O . ILE A 1 186 ? 2.127 7.984 -16.688 1 40.91 186 ILE A O 1
ATOM 1433 N N . PHE A 1 187 ? 3.049 10.039 -17.172 1 38.09 187 PHE A N 1
ATOM 1434 C CA . PHE A 1 187 ? 3.84 9.469 -18.25 1 38.09 187 PHE A CA 1
ATOM 1435 C C . PHE A 1 187 ? 5.289 9.273 -17.812 1 38.09 187 PHE A C 1
ATOM 1437 O O . PHE A 1 187 ? 6.055 8.586 -18.5 1 38.09 187 PHE A O 1
ATOM 1444 N N . MET A 1 188 ? 5.57 9.859 -16.797 1 43.75 188 MET A N 1
ATOM 1445 C CA . MET A 1 188 ? 7.004 9.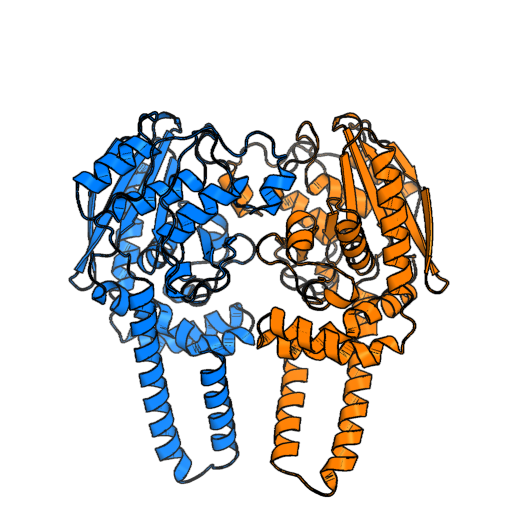914 -16.547 1 43.75 188 MET A CA 1
ATOM 1446 C C . MET A 1 188 ? 7.336 9.344 -15.172 1 43.75 188 MET A C 1
ATOM 1448 O O . MET A 1 188 ? 6.535 9.445 -14.242 1 43.75 188 MET A O 1
ATOM 1452 N N . PRO A 1 189 ? 8.398 8.594 -15.211 1 45.47 189 PRO A N 1
ATOM 1453 C CA . PRO A 1 189 ? 8.891 8.156 -13.906 1 45.47 189 PRO A CA 1
ATOM 1454 C C . PRO A 1 189 ? 9.07 9.32 -12.93 1 45.47 189 PRO A C 1
ATOM 1456 O O . PRO A 1 189 ? 9.328 10.453 -13.352 1 45.47 189 PRO A O 1
ATOM 1459 N N . THR A 1 190 ? 8.82 9.133 -11.734 1 50.31 190 THR A N 1
ATOM 1460 C CA . THR A 1 190 ? 8.875 10.141 -10.688 1 50.31 190 THR A CA 1
ATOM 1461 C C . THR A 1 190 ? 10.188 10.922 -10.742 1 50.31 190 THR A C 1
ATOM 1463 O O . THR A 1 190 ? 10.203 12.133 -10.516 1 50.31 190 THR A O 1
ATOM 1466 N N . GLY A 1 191 ? 11.203 10.18 -11.008 1 49.5 191 GLY A N 1
ATOM 1467 C CA . GLY A 1 191 ? 12.477 10.867 -11.062 1 49.5 191 GLY A CA 1
ATOM 1468 C C . GLY A 1 191 ? 12.516 11.969 -12.109 1 49.5 191 GLY A C 1
ATOM 1469 O O . GLY A 1 191 ? 13.07 13.047 -11.859 1 49.5 191 GLY A O 1
ATOM 1470 N N . TRP A 1 192 ? 11.859 11.68 -13.203 1 46.88 192 TRP A N 1
ATOM 1471 C CA . TRP A 1 192 ? 11.852 12.688 -14.25 1 46.88 192 TRP A CA 1
ATOM 1472 C C . TRP A 1 192 ? 10.992 13.883 -13.859 1 46.88 192 TRP A C 1
ATOM 1474 O O . TRP A 1 192 ? 11.352 15.031 -14.117 1 46.88 192 TRP A O 1
ATOM 1484 N N . ILE A 1 193 ? 9.992 13.578 -13.195 1 47.09 193 ILE A N 1
ATOM 1485 C CA . ILE A 1 193 ? 9.078 14.648 -12.797 1 47.09 193 ILE A CA 1
ATOM 1486 C C . ILE A 1 193 ? 9.75 15.547 -11.766 1 47.09 193 ILE A C 1
ATOM 1488 O O . ILE A 1 193 ? 9.68 16.781 -11.867 1 47.09 193 ILE A O 1
ATOM 1492 N N . ASP A 1 194 ? 10.453 14.898 -10.891 1 50.94 194 ASP A N 1
ATOM 1493 C CA . ASP A 1 194 ? 11.156 15.688 -9.875 1 50.94 194 ASP A CA 1
ATOM 1494 C C . ASP A 1 194 ? 12.156 16.641 -10.516 1 50.94 194 ASP A C 1
ATOM 1496 O O . ASP A 1 194 ? 12.289 17.797 -10.086 1 50.94 194 ASP A O 1
ATOM 1500 N N . SER A 1 195 ? 12.828 16.156 -11.492 1 45.34 195 SER A N 1
ATOM 1501 C CA . SER A 1 195 ? 13.828 16.984 -12.156 1 45.34 195 SER A CA 1
ATOM 1502 C C . SER A 1 195 ? 13.172 18.125 -12.914 1 45.34 195 SER A C 1
ATOM 1504 O O . SER A 1 195 ? 13.648 19.266 -12.867 1 45.34 195 SER A O 1
ATOM 1506 N N . ILE A 1 196 ? 12.148 17.781 -13.57 1 48.5 196 ILE A N 1
ATOM 1507 C CA . ILE A 1 196 ? 11.469 18.812 -14.359 1 48.5 196 ILE A CA 1
ATOM 1508 C C . ILE A 1 196 ? 10.844 19.844 -13.438 1 48.5 196 ILE A C 1
ATOM 1510 O O . ILE A 1 196 ? 10.961 21.047 -13.672 1 48.5 196 ILE A O 1
ATOM 1514 N N . VAL A 1 197 ? 10.266 19.359 -12.406 1 48.91 197 VAL A N 1
ATOM 1515 C CA . VAL A 1 197 ? 9.641 20.25 -11.43 1 48.91 197 VAL A CA 1
ATOM 1516 C C . VAL A 1 197 ? 10.703 21.141 -10.797 1 48.91 197 VAL A C 1
ATOM 1518 O O . VAL A 1 197 ? 10.484 22.344 -10.633 1 48.91 197 VAL A O 1
ATOM 1521 N N . TYR A 1 198 ? 11.844 20.578 -10.484 1 48.91 198 TYR A N 1
ATOM 1522 C CA . TYR A 1 198 ? 12.922 21.359 -9.898 1 48.91 198 TYR A CA 1
ATOM 1523 C C . TYR A 1 198 ? 13.398 22.438 -10.859 1 48.91 198 TYR A C 1
ATOM 1525 O O . TYR A 1 198 ? 13.625 23.578 -10.461 1 48.91 198 TYR A O 1
ATOM 1533 N N . MET A 1 199 ? 13.625 22.062 -12.031 1 44.88 199 MET A N 1
ATOM 1534 C CA . MET A 1 199 ? 14.102 23.016 -13.031 1 44.88 199 MET A CA 1
ATOM 1535 C C . MET A 1 199 ? 13.109 24.172 -13.211 1 44.88 199 MET A C 1
ATOM 1537 O O . MET A 1 199 ? 13.508 25.328 -13.367 1 44.88 199 MET A O 1
ATOM 1541 N N . MET A 1 200 ? 11.961 23.734 -13.156 1 46.31 200 MET A N 1
ATOM 1542 C CA . MET A 1 200 ? 10.938 24.75 -13.375 1 46.31 200 MET A CA 1
ATOM 1543 C C . MET A 1 200 ? 10.711 25.578 -12.117 1 46.31 200 MET A C 1
ATOM 1545 O O . MET A 1 200 ? 10.141 26.672 -12.18 1 46.31 200 MET A O 1
ATOM 1549 N N . SER A 1 201 ? 11.055 24.938 -10.992 1 46.16 201 SER A N 1
ATOM 1550 C CA . SER A 1 201 ? 10.914 25.641 -9.727 1 46.16 201 SER A CA 1
ATOM 1551 C C . SER A 1 201 ? 11.75 26.922 -9.719 1 46.16 201 SER A C 1
ATOM 1553 O O . SER A 1 201 ? 11.602 27.75 -8.828 1 46.16 201 SER A O 1
ATOM 1555 N N . PHE A 1 202 ? 12.633 26.906 -10.586 1 44.72 202 PHE A N 1
ATOM 1556 C CA . PHE A 1 202 ? 13.383 28.141 -10.688 1 44.72 202 PHE A CA 1
ATOM 1557 C C . PHE A 1 202 ? 12.453 29.328 -10.859 1 44.72 202 PHE A C 1
ATOM 1559 O O . PHE A 1 202 ? 12.68 30.391 -10.281 1 44.72 202 PHE A O 1
ATOM 1566 N N . ALA A 1 203 ? 11.477 29.141 -11.602 1 43.56 203 ALA A N 1
ATOM 1567 C CA . ALA A 1 203 ? 10.531 30.234 -11.789 1 43.56 203 ALA A CA 1
ATOM 1568 C C . ALA A 1 203 ? 9.773 30.531 -10.5 1 43.56 203 ALA A C 1
ATOM 1570 O O . ALA A 1 203 ? 9.461 31.688 -10.203 1 43.56 203 ALA A O 1
ATOM 1571 N N . THR A 1 204 ? 9.555 29.438 -9.773 1 48.28 204 THR A N 1
ATOM 1572 C CA . THR A 1 204 ? 8.773 29.625 -8.555 1 48.28 204 THR A CA 1
ATOM 1573 C C . THR A 1 204 ? 9.648 30.172 -7.43 1 48.28 204 THR A C 1
ATOM 1575 O O . THR A 1 204 ? 9.133 30.719 -6.445 1 48.28 204 THR A O 1
ATOM 1578 N N . ARG A 1 205 ? 10.93 29.984 -7.52 1 48.28 205 ARG A N 1
ATOM 1579 C CA . ARG A 1 205 ? 11.82 30.594 -6.535 1 48.28 205 ARG A CA 1
ATOM 1580 C C . ARG A 1 205 ? 11.648 32.094 -6.488 1 48.28 205 ARG A C 1
ATOM 1582 O O . ARG A 1 205 ? 12.039 32.75 -5.52 1 48.28 205 ARG A O 1
ATOM 1589 N N . LEU A 1 206 ? 11.078 32.562 -7.484 1 44.31 206 LEU A N 1
ATOM 1590 C CA . LEU A 1 206 ? 10.836 34 -7.492 1 44.31 206 LEU A CA 1
ATOM 1591 C C . LEU A 1 206 ? 9.672 34.375 -6.578 1 44.31 206 LEU A C 1
ATOM 1593 O O . LEU A 1 206 ? 9.492 35.531 -6.242 1 44.31 206 LEU A O 1
ATOM 1597 N N . ILE A 1 207 ? 8.977 33.344 -6.266 1 48.34 207 ILE A N 1
ATOM 1598 C CA . ILE A 1 207 ? 7.883 33.594 -5.336 1 48.34 207 ILE A CA 1
ATOM 1599 C C . ILE A 1 207 ? 8.32 33.281 -3.912 1 48.34 207 ILE A C 1
ATOM 1601 O O . ILE A 1 207 ? 8.703 32.125 -3.625 1 48.34 207 ILE A O 1
ATOM 1605 N N . PRO A 1 208 ? 8.75 34.375 -3.201 1 50.22 208 PRO A N 1
ATOM 1606 C CA . PRO A 1 208 ? 9.109 34.062 -1.812 1 50.22 208 PRO A CA 1
ATOM 1607 C C . PRO A 1 208 ? 8.156 33.062 -1.156 1 50.22 208 PRO A C 1
ATOM 1609 O O . PRO A 1 208 ? 6.957 33.344 -1.042 1 50.22 208 PRO A O 1
ATOM 1612 N N . PHE A 1 209 ? 8.523 31.875 -1.201 1 57 209 PHE A N 1
ATOM 1613 C CA . PHE A 1 209 ? 7.672 30.797 -0.715 1 57 209 PHE A CA 1
ATOM 1614 C C . PHE A 1 209 ? 7.699 30.734 0.807 1 57 209 PHE A C 1
ATOM 1616 O O . PHE A 1 209 ? 8.672 30.25 1.397 1 57 209 PHE A O 1
ATOM 1623 N N . ALA A 1 210 ? 6.809 31.453 1.436 1 59.22 210 ALA A N 1
ATOM 1624 C CA . ALA A 1 210 ? 6.602 31.422 2.881 1 59.22 210 ALA A CA 1
ATOM 1625 C C . ALA A 1 210 ? 6.516 29.984 3.387 1 59.22 210 ALA A C 1
ATOM 1627 O O . ALA A 1 210 ? 6.863 29.703 4.535 1 59.22 210 ALA A O 1
ATOM 1628 N N . ALA A 1 211 ? 6.32 29.078 2.492 1 65.94 211 ALA A N 1
ATOM 1629 C CA . ALA A 1 211 ? 6.152 27.688 2.895 1 65.94 211 ALA A CA 1
ATOM 1630 C C . ALA A 1 211 ? 7.48 27.078 3.332 1 65.94 211 ALA A C 1
ATOM 1632 O O . ALA A 1 211 ? 7.523 26.266 4.254 1 65.94 211 ALA A O 1
ATOM 1633 N N . ARG A 1 212 ? 8.531 27.562 2.818 1 68.75 212 ARG A N 1
ATOM 1634 C CA . ARG A 1 212 ? 9.828 27.016 3.205 1 68.75 212 ARG A CA 1
ATOM 1635 C C . ARG A 1 212 ? 10.195 27.422 4.629 1 68.75 212 ARG A C 1
ATOM 1637 O O . ARG A 1 212 ? 10.766 26.641 5.379 1 68.75 212 ARG A O 1
ATOM 1644 N N . LEU A 1 213 ? 9.758 28.594 4.938 1 76.38 213 LEU A N 1
ATOM 1645 C CA . LEU A 1 213 ? 10.031 29.062 6.293 1 76.38 213 LEU A CA 1
ATOM 1646 C C . LEU A 1 213 ? 9.227 28.266 7.312 1 76.38 213 LEU A C 1
ATOM 1648 O O . LEU A 1 213 ? 9.719 27.969 8.406 1 76.38 213 LEU A O 1
ATOM 1652 N N . LEU A 1 214 ? 8.109 27.906 6.883 1 83 214 LEU A N 1
ATOM 1653 C CA . LEU A 1 214 ? 7.262 27.109 7.77 1 83 214 LEU A CA 1
ATOM 1654 C C . LEU A 1 214 ? 7.883 25.75 8.039 1 83 214 LEU A C 1
ATOM 1656 O O . LEU A 1 214 ? 7.918 25.281 9.18 1 83 214 LEU A O 1
ATOM 1660 N N . VAL A 1 215 ? 8.406 25.109 7 1 89.19 215 VAL A N 1
ATOM 1661 C CA . VAL A 1 215 ? 9 23.781 7.117 1 89.19 215 VAL A CA 1
ATOM 1662 C C . VAL A 1 215 ? 10.25 23.859 7.992 1 89.19 215 VAL A C 1
ATOM 1664 O O . VAL A 1 215 ? 10.453 23.016 8.867 1 89.19 215 VAL A O 1
ATOM 1667 N N . ASP A 1 216 ? 11.031 24.906 7.781 1 88.81 216 ASP A N 1
ATOM 1668 C CA . ASP A 1 216 ? 12.258 25.062 8.555 1 88.81 216 ASP A CA 1
ATOM 1669 C C . ASP A 1 216 ? 11.945 25.297 10.031 1 88.81 216 ASP A C 1
ATOM 1671 O O . ASP A 1 216 ? 12.57 24.688 10.914 1 88.81 216 ASP A O 1
ATOM 1675 N N . ASP A 1 217 ? 11 26.141 10.242 1 89.56 217 ASP A N 1
ATOM 1676 C CA . ASP A 1 217 ? 10.625 26.453 11.617 1 89.56 217 ASP A CA 1
ATOM 1677 C C . ASP A 1 217 ? 10.07 25.219 12.328 1 89.56 217 ASP A C 1
ATOM 1679 O O . ASP A 1 217 ? 10.383 24.969 13.492 1 89.56 217 ASP A O 1
ATOM 1683 N N . LEU A 1 218 ? 9.281 24.547 11.648 1 91.81 218 LEU A N 1
ATOM 1684 C CA . LEU A 1 218 ? 8.688 23.344 12.219 1 91.81 218 LEU A CA 1
ATOM 1685 C C . LEU A 1 218 ? 9.758 22.281 12.461 1 91.81 218 LEU A C 1
ATOM 1687 O O . LEU A 1 218 ? 9.742 21.594 13.484 1 91.81 218 LEU A O 1
ATOM 1691 N N . SER A 1 219 ? 10.641 22.094 11.492 1 94.12 219 SER A N 1
ATOM 1692 C CA . SER A 1 219 ? 11.727 21.125 11.633 1 94.12 219 SER A CA 1
ATOM 1693 C C . SER A 1 219 ? 12.594 21.438 12.844 1 94.12 219 SER A C 1
ATOM 1695 O O . SER A 1 219 ? 12.977 20.531 13.594 1 94.12 219 SER A O 1
ATOM 1697 N N . ASP A 1 220 ? 12.852 22.703 13.016 1 93.38 220 ASP A N 1
ATOM 1698 C CA . ASP A 1 220 ? 13.648 23.125 14.164 1 93.38 220 ASP A CA 1
ATOM 1699 C C . ASP A 1 220 ? 12.922 22.828 15.477 1 93.38 220 ASP A C 1
ATOM 1701 O O . ASP A 1 220 ? 13.523 22.344 16.438 1 93.38 220 ASP A O 1
ATOM 1705 N N . TYR A 1 221 ? 11.742 23.141 15.492 1 93.56 221 TYR A N 1
ATOM 1706 C CA . TYR A 1 221 ? 10.945 22.875 16.688 1 93.56 221 TYR A CA 1
ATOM 1707 C C . TYR A 1 221 ? 10.945 21.391 17.031 1 93.56 221 TYR A C 1
ATOM 1709 O O . TYR A 1 221 ? 11.141 21.016 18.188 1 93.56 221 TYR A O 1
ATOM 1717 N N . VAL A 1 222 ? 10.68 20.547 16.016 1 94.44 222 VAL A N 1
ATOM 1718 C CA . VAL A 1 222 ? 10.617 19.109 16.219 1 94.44 222 VAL A CA 1
ATOM 1719 C C . VAL A 1 222 ? 11.969 18.578 16.688 1 94.44 222 VAL A C 1
ATOM 1721 O O . VAL A 1 222 ? 12.039 17.734 17.578 1 94.44 222 VAL A O 1
ATOM 1724 N N . TYR A 1 223 ? 12.977 19.125 16.078 1 93.44 223 TYR A N 1
ATOM 1725 C CA . TYR A 1 223 ? 14.328 18.688 16.422 1 93.44 223 TYR A CA 1
ATOM 1726 C C . TYR A 1 223 ? 14.633 18.984 17.891 1 93.44 223 TYR A C 1
ATOM 1728 O O . TYR A 1 223 ? 15.125 18.109 18.625 1 93.44 223 TYR A O 1
ATOM 1736 N N . VAL A 1 224 ? 14.328 20.141 18.312 1 93.06 224 VAL A N 1
ATOM 1737 C CA . VAL A 1 224 ? 14.594 20.578 19.672 1 93.06 224 VAL A CA 1
ATOM 1738 C C . VAL A 1 224 ? 13.711 19.781 20.641 1 93.06 224 VAL A C 1
ATOM 1740 O O . VAL A 1 224 ? 14.195 19.281 21.672 1 93.06 224 VAL A O 1
ATOM 1743 N N . LYS A 1 225 ? 12.508 19.703 20.328 1 93.19 225 LYS A N 1
ATOM 1744 C CA . LYS A 1 225 ? 11.57 18.984 21.203 1 93.19 225 LYS A CA 1
ATOM 1745 C C . LYS A 1 225 ? 11.969 17.516 21.344 1 93.19 225 LYS A C 1
ATOM 1747 O O . LYS A 1 225 ? 11.898 16.953 22.438 1 93.19 225 LYS A O 1
ATOM 1752 N N . LYS A 1 226 ? 12.266 16.906 20.266 1 92.31 226 LYS A N 1
ATOM 1753 C CA . LYS A 1 226 ? 12.672 15.5 20.266 1 92.31 226 LYS A CA 1
ATOM 1754 C C . LYS A 1 226 ? 13.891 15.281 21.156 1 92.31 226 LYS A C 1
ATOM 1756 O O . LYS A 1 226 ? 13.984 14.273 21.859 1 92.31 226 LYS A O 1
ATOM 1761 N N . SER A 1 227 ? 14.781 16.219 21.125 1 91.5 227 SER A N 1
ATOM 1762 C CA . SER A 1 227 ? 15.992 16.094 21.938 1 91.5 227 SER A CA 1
ATOM 1763 C C . SER A 1 227 ? 15.688 16.219 23.422 1 91.5 227 SER A C 1
ATOM 1765 O O . SER A 1 227 ? 16.422 15.695 24.266 1 91.5 227 SER A O 1
ATOM 1767 N N . GLN A 1 228 ? 14.609 16.844 23.719 1 90.94 228 GLN A N 1
ATOM 1768 C CA . GLN A 1 228 ? 14.242 17.078 25.109 1 90.94 228 GLN A CA 1
ATOM 1769 C C . GLN A 1 228 ? 13.359 15.953 25.641 1 90.94 228 GLN A C 1
ATOM 1771 O O . GLN A 1 228 ? 13.281 15.75 26.859 1 90.94 228 GLN A O 1
ATOM 1776 N N . LEU A 1 229 ? 12.727 15.281 24.75 1 89.31 229 LEU A N 1
ATOM 1777 C CA . LEU A 1 229 ? 11.758 14.258 25.156 1 89.31 229 LEU A CA 1
ATOM 1778 C C . LEU A 1 229 ? 12.461 12.93 25.422 1 89.31 229 LEU A C 1
ATOM 1780 O O . LEU A 1 229 ? 13.43 12.586 24.75 1 89.31 229 LEU A O 1
ATOM 1784 N N . LYS A 1 230 ? 12.008 12.273 26.344 1 81.25 230 LYS A N 1
ATOM 1785 C CA . LYS A 1 230 ? 12.469 10.914 26.625 1 81.25 230 LYS A CA 1
ATOM 1786 C C . LYS A 1 230 ? 11.586 9.875 25.953 1 81.25 230 LYS A C 1
ATOM 1788 O O . LYS A 1 230 ? 11.859 8.672 26.031 1 81.25 230 LYS A O 1
ATOM 1793 N N . THR A 1 231 ? 10.562 10.391 25.375 1 85.5 231 THR A N 1
ATOM 1794 C CA . THR A 1 231 ? 9.609 9.5 24.719 1 85.5 231 THR A CA 1
ATOM 1795 C C . THR A 1 231 ? 9.727 9.594 23.203 1 85.5 231 THR A C 1
ATOM 1797 O O . THR A 1 231 ? 10.359 10.516 22.688 1 85.5 231 THR A O 1
ATOM 1800 N N . ASP A 1 232 ? 9.102 8.625 22.547 1 89.62 232 ASP A N 1
ATOM 1801 C CA . ASP A 1 232 ? 9.031 8.672 21.094 1 89.62 232 ASP A CA 1
ATOM 1802 C C . ASP A 1 232 ? 8.078 9.773 20.625 1 89.62 232 ASP A C 1
ATOM 1804 O O . ASP A 1 232 ? 7.148 10.141 21.344 1 89.62 232 ASP A O 1
ATOM 1808 N N . MET A 1 233 ? 8.422 10.305 19.562 1 94.75 233 MET A N 1
ATOM 1809 C CA . MET A 1 233 ? 7.598 11.383 19.016 1 94.75 233 MET A CA 1
ATOM 1810 C C . MET A 1 233 ? 7.012 10.977 17.656 1 94.75 233 MET A C 1
ATOM 1812 O O . MET A 1 233 ? 7.715 10.422 16.812 1 94.75 233 MET A O 1
ATOM 1816 N N . ILE A 1 234 ? 5.758 11.203 17.531 1 95.81 234 ILE A N 1
ATOM 1817 C CA . ILE A 1 234 ? 5.082 11 16.25 1 95.81 234 ILE A CA 1
ATOM 1818 C C . ILE A 1 234 ? 4.418 12.297 15.805 1 95.81 234 ILE A C 1
ATOM 1820 O O . ILE A 1 234 ? 3.654 12.906 16.562 1 95.81 234 ILE A O 1
ATOM 1824 N N . LEU A 1 235 ? 4.734 12.742 14.633 1 97.56 235 LEU A N 1
ATOM 1825 C CA . LEU A 1 235 ? 4.098 13.914 14.039 1 97.56 235 LEU A CA 1
ATOM 1826 C C . LEU A 1 235 ? 2.871 13.508 13.227 1 97.56 235 LEU A C 1
ATOM 1828 O O . LEU A 1 235 ? 2.879 12.477 12.555 1 97.56 235 LEU A O 1
ATOM 1832 N N . THR A 1 236 ? 1.854 14.344 13.352 1 97.25 236 THR A N 1
ATOM 1833 C CA . THR A 1 236 ? 0.671 14.047 12.547 1 97.25 236 THR A CA 1
ATOM 1834 C C . THR A 1 236 ? 0.008 15.336 12.07 1 97.25 236 THR A C 1
ATOM 1836 O O . THR A 1 236 ? 0.265 16.422 12.617 1 97.25 236 THR A O 1
ATOM 1839 N N . GLY A 1 237 ? -0.697 15.25 11.016 1 94 237 GLY A N 1
ATOM 1840 C CA . GLY A 1 237 ? -1.405 16.359 10.398 1 94 237 GLY A CA 1
ATOM 1841 C C . GLY A 1 237 ? -2.203 15.953 9.18 1 94 237 GLY A C 1
ATOM 1842 O O . GLY A 1 237 ? -2.195 14.781 8.789 1 94 237 GLY A O 1
ATOM 1843 N N . GLY A 1 238 ? -2.877 16.891 8.656 1 91.38 238 GLY A N 1
ATOM 1844 C CA . GLY A 1 238 ? -3.686 16.641 7.473 1 91.38 238 GLY A CA 1
ATOM 1845 C C . GLY A 1 238 ? -3.777 17.828 6.539 1 91.38 238 GLY A C 1
ATOM 1846 O O . GLY A 1 238 ? -3.33 18.922 6.879 1 91.38 238 GLY A O 1
ATOM 1847 N N . GLY A 1 239 ? -4.371 17.516 5.391 1 89.31 239 GLY A N 1
ATOM 1848 C CA . GLY A 1 239 ? -4.496 18.578 4.414 1 89.31 239 GLY A CA 1
ATOM 1849 C C . GLY A 1 239 ? -3.162 19.172 4 1 89.31 239 GLY A C 1
ATOM 1850 O O . GLY A 1 239 ? -2.156 18.469 3.936 1 89.31 239 GLY A O 1
ATOM 1851 N N . VAL A 1 240 ? -3.141 20.438 3.727 1 86.69 240 VAL A N 1
ATOM 1852 C CA . VAL A 1 240 ? -1.933 21.125 3.266 1 86.69 240 VAL A CA 1
ATOM 1853 C C . VAL A 1 240 ? -0.899 21.156 4.391 1 86.69 240 VAL A C 1
ATOM 1855 O O . VAL A 1 240 ? 0.296 20.969 4.148 1 86.69 240 VAL A O 1
ATOM 1858 N N . ALA A 1 241 ? -1.381 21.344 5.574 1 89.56 241 ALA A N 1
ATOM 1859 C CA . ALA A 1 241 ? -0.487 21.359 6.73 1 89.56 241 ALA A CA 1
ATOM 1860 C C . ALA A 1 241 ? 0.248 20.031 6.883 1 89.56 241 ALA A C 1
ATOM 1862 O O . ALA A 1 241 ? 1.412 20 7.289 1 89.56 241 ALA A O 1
ATOM 1863 N N . GLY A 1 242 ? -0.438 18.984 6.539 1 92.88 242 GLY A N 1
ATOM 1864 C CA . GLY A 1 242 ? 0.187 17.672 6.602 1 92.88 242 GLY A CA 1
ATOM 1865 C C . GLY A 1 242 ? 1.353 17.531 5.645 1 92.88 242 GLY A C 1
ATOM 1866 O O . GLY A 1 242 ? 2.324 16.828 5.945 1 92.88 242 GLY A O 1
ATOM 1867 N N . GLY A 1 243 ? 1.193 18.109 4.531 1 92.06 243 GLY A N 1
ATOM 1868 C CA . GLY A 1 243 ? 2.295 18.094 3.586 1 92.06 243 GLY A CA 1
ATOM 1869 C C . GLY A 1 243 ? 3.545 18.781 4.109 1 92.06 243 GLY A C 1
ATOM 1870 O O . GLY A 1 243 ? 4.641 18.219 4.043 1 92.06 243 GLY A O 1
ATOM 1871 N N . PHE A 1 244 ? 3.379 19.922 4.664 1 90.5 244 PHE A N 1
ATOM 1872 C CA . PHE A 1 244 ? 4.508 20.656 5.227 1 90.5 244 PHE A CA 1
ATOM 1873 C C . PHE A 1 244 ? 5.086 19.922 6.43 1 90.5 244 PHE A C 1
ATOM 1875 O O . PHE A 1 244 ? 6.305 19.875 6.613 1 90.5 244 PHE A O 1
ATOM 1882 N N . LEU A 1 245 ? 4.184 19.422 7.18 1 94.44 245 LEU A N 1
ATOM 1883 C CA . LEU A 1 245 ? 4.625 18.656 8.344 1 94.44 245 LEU A CA 1
ATOM 1884 C C . LEU A 1 245 ? 5.477 17.469 7.91 1 94.44 245 LEU A C 1
ATOM 1886 O O . LEU A 1 245 ? 6.473 17.141 8.562 1 94.44 245 LEU A O 1
ATOM 1890 N N . SER A 1 246 ? 5.082 16.812 6.844 1 96.12 246 SER A N 1
ATOM 1891 C CA . SER A 1 246 ? 5.848 15.688 6.332 1 96.12 246 SER A CA 1
ATOM 1892 C C . SER A 1 246 ? 7.258 16.109 5.93 1 96.12 246 SER A C 1
ATOM 1894 O O . SER A 1 246 ? 8.219 15.383 6.176 1 96.12 246 SER A O 1
ATOM 1896 N N . ALA A 1 247 ? 7.324 17.234 5.328 1 94.69 247 ALA A N 1
ATOM 1897 C CA . ALA A 1 247 ? 8.641 17.75 4.945 1 94.69 247 ALA A CA 1
ATOM 1898 C C . ALA A 1 247 ? 9.5 18.016 6.176 1 94.69 247 ALA A C 1
ATOM 1900 O O . ALA A 1 247 ? 10.68 17.656 6.211 1 94.69 247 ALA A O 1
ATOM 1901 N N . ALA A 1 248 ? 8.906 18.625 7.098 1 94.94 248 ALA A N 1
ATOM 1902 C CA . ALA A 1 248 ? 9.617 18.922 8.336 1 94.94 248 ALA A CA 1
ATOM 1903 C C . ALA A 1 248 ? 10.055 17.641 9.039 1 94.94 248 ALA A C 1
ATOM 1905 O O . ALA A 1 248 ? 11.141 17.578 9.609 1 94.94 248 ALA A O 1
ATOM 1906 N N . ALA A 1 249 ? 9.203 16.688 9.039 1 96.88 249 ALA A N 1
ATOM 1907 C CA . ALA A 1 249 ? 9.492 15.414 9.672 1 96.88 249 ALA A CA 1
ATOM 1908 C C . ALA A 1 249 ? 10.711 14.75 9.047 1 96.88 249 ALA A C 1
ATOM 1910 O O . ALA A 1 249 ? 11.57 14.211 9.75 1 96.88 249 ALA A O 1
ATOM 1911 N N . VAL A 1 250 ? 10.734 14.766 7.75 1 96 250 VAL A N 1
ATOM 1912 C CA . VAL A 1 250 ? 11.859 14.172 7.031 1 96 250 VAL A CA 1
ATOM 1913 C C . VAL A 1 250 ? 13.148 14.898 7.398 1 96 250 VAL A C 1
ATOM 1915 O O . VAL A 1 250 ? 14.172 14.258 7.66 1 96 250 VAL A O 1
ATOM 1918 N N . GLN A 1 251 ? 13.109 16.188 7.461 1 94.31 251 GLN A N 1
ATOM 1919 C CA . GLN A 1 251 ? 14.289 16.969 7.789 1 94.31 251 GLN A CA 1
ATOM 1920 C C . GLN A 1 251 ? 14.742 16.719 9.219 1 94.31 251 GLN A C 1
ATOM 1922 O O . GLN A 1 251 ? 15.945 16.672 9.5 1 94.31 251 GLN A O 1
ATOM 1927 N N . ALA A 1 252 ? 13.812 16.547 10.078 1 95 252 ALA A N 1
ATOM 1928 C CA . ALA A 1 252 ? 14.125 16.312 11.484 1 95 252 ALA A CA 1
ATOM 1929 C C . ALA A 1 252 ? 14.312 14.82 11.773 1 95 252 ALA A C 1
ATOM 1931 O O . ALA A 1 252 ? 14.547 14.43 12.914 1 95 252 ALA A O 1
ATOM 1932 N N . ARG A 1 253 ? 14.133 13.969 10.82 1 94.12 253 ARG A N 1
ATOM 1933 C CA . ARG A 1 253 ? 14.25 12.516 10.953 1 94.12 253 ARG A CA 1
ATOM 1934 C C . ARG A 1 253 ? 13.336 11.984 12.047 1 94.12 253 ARG A C 1
ATOM 1936 O O . ARG A 1 253 ? 13.789 11.273 12.945 1 94.12 253 ARG A O 1
ATOM 1943 N N . THR A 1 254 ? 12.133 12.398 11.914 1 96 254 THR A N 1
ATOM 1944 C CA . THR A 1 254 ? 11.094 11.992 12.844 1 96 254 THR A CA 1
ATOM 1945 C C . THR A 1 254 ? 9.906 11.367 12.102 1 96 254 THR A C 1
ATOM 1947 O O . THR A 1 254 ? 9.516 11.852 11.039 1 96 254 THR A O 1
ATOM 1950 N N . HIS A 1 255 ? 9.359 10.375 12.68 1 96.19 255 HIS A N 1
ATOM 1951 C CA . HIS A 1 255 ? 8.25 9.688 12.023 1 96.19 255 HIS A CA 1
ATOM 1952 C C . HIS A 1 255 ? 7.008 10.57 11.977 1 96.19 255 HIS A C 1
ATOM 1954 O O . HIS A 1 255 ? 6.695 11.266 12.945 1 96.19 255 HIS A O 1
ATOM 1960 N N . ALA A 1 256 ? 6.379 10.516 10.82 1 97.75 256 ALA A N 1
ATOM 1961 C CA . ALA A 1 256 ? 5.16 11.297 10.633 1 97.75 256 ALA A CA 1
ATOM 1962 C C . ALA A 1 256 ? 4.066 10.453 9.977 1 97.75 256 ALA A C 1
ATOM 1964 O O . ALA A 1 256 ? 4.348 9.633 9.102 1 97.75 256 ALA A O 1
ATOM 1965 N N . ILE A 1 257 ? 2.895 10.609 10.422 1 97.69 257 ILE A N 1
ATOM 1966 C CA . ILE A 1 257 ? 1.695 10.062 9.805 1 97.69 257 ILE A CA 1
ATOM 1967 C C . ILE A 1 257 ? 0.804 11.195 9.312 1 97.69 257 ILE A C 1
ATOM 1969 O O . ILE A 1 257 ? 0.207 11.922 10.109 1 97.69 257 ILE A O 1
ATOM 1973 N N . ALA A 1 258 ? 0.707 11.367 8.016 1 96.75 258 ALA A N 1
ATOM 1974 C CA . ALA A 1 258 ? -0.053 12.461 7.414 1 96.75 258 ALA A CA 1
ATOM 1975 C C . ALA A 1 258 ? -1.345 11.945 6.781 1 96.75 258 ALA A C 1
ATOM 1977 O O . ALA A 1 258 ? -1.337 10.945 6.062 1 96.75 258 ALA A O 1
ATOM 1978 N N . PHE A 1 259 ? -2.418 12.656 7.035 1 95.69 259 PHE A N 1
ATOM 1979 C CA . PHE A 1 259 ? -3.725 12.25 6.531 1 95.69 259 PHE A CA 1
ATOM 1980 C C . PHE A 1 259 ? -4.172 13.156 5.391 1 95.69 259 PHE A C 1
ATOM 1982 O O . PHE A 1 259 ? -4.211 14.375 5.539 1 95.69 259 PHE A O 1
ATOM 1989 N N . ALA A 1 260 ? -4.539 12.57 4.273 1 92.56 260 ALA A N 1
ATOM 1990 C CA . ALA A 1 260 ? -5.094 13.273 3.121 1 92.56 260 ALA A CA 1
ATOM 1991 C C . ALA A 1 260 ? -4.25 14.492 2.768 1 92.56 260 ALA A C 1
ATOM 1993 O O . ALA A 1 260 ? -4.781 15.602 2.617 1 92.56 260 ALA A O 1
ATOM 1994 N N . SER A 1 261 ? -2.973 14.336 2.717 1 92.94 261 SER A N 1
ATOM 1995 C CA . SER A 1 261 ? -2.02 15.398 2.432 1 92.94 261 SER A CA 1
ATOM 1996 C C . SER A 1 261 ? -1.329 15.18 1.089 1 92.94 261 SER A C 1
ATOM 1998 O O . SER A 1 261 ? -1.271 14.055 0.591 1 92.94 261 SER A O 1
ATOM 2000 N N . PRO A 1 262 ? -0.889 16.266 0.517 1 89.19 262 PRO A N 1
ATOM 2001 C CA . PRO A 1 262 ? -0.095 16.078 -0.7 1 89.19 262 PRO A CA 1
ATOM 2002 C C . PRO A 1 262 ? 1.258 15.422 -0.427 1 89.19 262 PRO A C 1
ATOM 2004 O O . PRO A 1 262 ? 1.783 15.523 0.685 1 89.19 262 PRO A O 1
ATOM 2007 N N . GLY A 1 263 ? 1.744 14.734 -1.461 1 90.75 263 GLY A N 1
ATOM 2008 C CA . GLY A 1 263 ? 3.059 14.117 -1.362 1 90.75 263 GLY A CA 1
ATOM 2009 C C . GLY A 1 263 ? 4.191 15.086 -1.638 1 90.75 263 GLY A C 1
ATOM 2010 O O . GLY A 1 263 ? 3.957 16.266 -1.904 1 90.75 263 GLY A O 1
ATOM 2011 N N . LEU A 1 264 ? 5.426 14.602 -1.546 1 90.19 264 LEU A N 1
ATOM 2012 C CA . LEU A 1 264 ? 6.582 15.484 -1.651 1 90.19 264 LEU A CA 1
ATOM 2013 C C . LEU A 1 264 ? 7.535 15.008 -2.742 1 90.19 264 LEU A C 1
ATOM 2015 O O . LEU A 1 264 ? 8.445 15.742 -3.143 1 90.19 264 LEU A O 1
ATOM 2019 N N . LEU A 1 265 ? 7.34 13.875 -3.295 1 84.94 265 LEU A N 1
ATOM 2020 C CA . LEU A 1 265 ? 8.359 13.227 -4.113 1 84.94 265 LEU A CA 1
ATOM 2021 C C . LEU A 1 265 ? 8.531 13.953 -5.441 1 84.94 265 LEU A C 1
ATOM 2023 O O . LEU A 1 265 ? 9.633 13.992 -5.992 1 84.94 265 LEU A O 1
ATOM 2027 N N . HIS A 1 266 ? 7.535 14.562 -5.914 1 77.44 266 HIS A N 1
ATOM 2028 C CA . HIS A 1 266 ? 7.629 15.336 -7.152 1 77.44 266 HIS A CA 1
ATOM 2029 C C . HIS A 1 266 ? 8.242 16.703 -6.902 1 77.44 266 HIS A C 1
ATOM 2031 O O . HIS A 1 266 ? 8.516 17.453 -7.848 1 77.44 266 HIS A O 1
ATOM 2037 N N . CYS A 1 267 ? 8.391 17.047 -5.613 1 77.75 267 CYS A N 1
ATOM 2038 C CA . CYS A 1 267 ? 8.969 18.328 -5.211 1 77.75 267 CYS A CA 1
ATOM 2039 C C . CYS A 1 267 ? 10.055 18.125 -4.164 1 77.75 267 CYS A C 1
ATOM 2041 O O . CYS A 1 267 ? 10.195 18.922 -3.242 1 77.75 267 CYS A O 1
ATOM 2043 N N . SER A 1 268 ? 10.695 17.047 -4.289 1 80.38 268 SER A N 1
ATOM 2044 C CA . SER A 1 268 ? 11.656 16.641 -3.264 1 80.38 268 SER A CA 1
ATOM 2045 C C . SER A 1 268 ? 12.797 17.656 -3.154 1 80.38 268 SER A C 1
ATOM 2047 O O . SER A 1 268 ? 13.227 17.984 -2.051 1 80.38 268 SER A O 1
ATOM 2049 N N . ARG A 1 269 ? 13.25 18.125 -4.207 1 73.5 269 ARG A N 1
ATOM 2050 C CA . ARG A 1 269 ? 14.359 19.078 -4.203 1 73.5 269 ARG A CA 1
ATOM 2051 C C . ARG A 1 269 ? 13.953 20.406 -3.574 1 73.5 269 ARG A C 1
ATOM 2053 O O . ARG A 1 269 ? 14.742 21.031 -2.865 1 73.5 269 ARG A O 1
ATOM 2060 N N . ARG A 1 270 ? 12.812 20.797 -3.879 1 74.75 270 ARG A N 1
ATOM 2061 C CA . ARG A 1 270 ? 12.32 22.062 -3.324 1 74.75 270 ARG A CA 1
ATOM 2062 C C . ARG A 1 270 ? 12.234 21.984 -1.804 1 74.75 270 ARG A C 1
ATOM 2064 O O . ARG A 1 270 ? 12.562 22.969 -1.114 1 74.75 270 ARG A O 1
ATOM 2071 N N . PHE A 1 271 ? 11.766 20.875 -1.33 1 82.88 271 PHE A N 1
ATOM 2072 C CA . PHE A 1 271 ? 11.555 20.719 0.105 1 82.88 271 PHE A CA 1
ATOM 2073 C C . PHE A 1 271 ? 12.797 20.141 0.775 1 82.88 271 PHE A C 1
ATOM 2075 O O . PHE A 1 271 ? 12.844 20.016 2 1 82.88 271 PHE A O 1
ATOM 2082 N N . GLY A 1 272 ? 13.758 19.75 -0.023 1 80.44 272 GLY A N 1
ATOM 2083 C CA . GLY A 1 272 ? 14.969 19.172 0.538 1 80.44 272 GLY A CA 1
ATOM 2084 C C . GLY A 1 272 ? 14.75 17.797 1.142 1 80.44 272 GLY A C 1
ATOM 2085 O O . GLY A 1 272 ? 15.258 17.516 2.229 1 80.44 272 GLY A O 1
ATOM 2086 N N . VAL A 1 273 ? 13.938 17.094 0.442 1 87.31 273 VAL A N 1
ATOM 2087 C CA . VAL A 1 273 ? 13.602 15.773 0.941 1 87.31 273 VAL A CA 1
ATOM 2088 C C . VAL A 1 273 ? 14.18 14.711 0.014 1 87.31 273 VAL A C 1
ATOM 2090 O O . VAL A 1 273 ? 14.133 14.844 -1.21 1 87.31 273 VAL A O 1
ATOM 2093 N N . SER A 1 274 ? 14.859 13.781 0.596 1 89.81 274 SER A N 1
ATOM 2094 C CA . SER A 1 274 ? 15.305 12.617 -0.174 1 89.81 274 SER A CA 1
ATOM 2095 C C . SER A 1 274 ? 14.273 11.492 -0.12 1 89.81 274 SER A C 1
ATOM 2097 O O . SER A 1 274 ? 13.508 11.391 0.841 1 89.81 274 SER A O 1
ATOM 2099 N N . PHE A 1 275 ? 14.297 10.734 -1.118 1 89.88 275 PHE A N 1
ATOM 2100 C CA . PHE A 1 275 ? 13.367 9.609 -1.164 1 89.88 275 PHE A CA 1
ATOM 2101 C C . PHE A 1 275 ? 13.594 8.672 0.02 1 89.88 275 PHE A C 1
ATOM 2103 O O . PHE A 1 275 ? 12.641 8.211 0.646 1 89.88 275 PHE A O 1
ATOM 2110 N N . ALA A 1 276 ? 14.859 8.367 0.25 1 91.25 276 ALA A N 1
ATOM 2111 C CA . ALA A 1 276 ? 15.188 7.426 1.319 1 91.25 276 ALA A CA 1
ATOM 2112 C C . ALA A 1 276 ? 14.641 7.906 2.662 1 91.25 276 ALA A C 1
ATOM 2114 O O . ALA A 1 276 ? 14.086 7.121 3.43 1 91.25 276 ALA A O 1
ATOM 2115 N N . CYS A 1 277 ? 14.75 9.195 2.891 1 93.88 277 CYS A N 1
ATOM 2116 C CA . CYS A 1 277 ? 14.266 9.742 4.156 1 93.88 277 CYS A CA 1
ATOM 2117 C C . CYS A 1 277 ? 12.75 9.812 4.18 1 93.88 277 CYS A C 1
ATOM 2119 O O . CYS A 1 277 ? 12.125 9.555 5.215 1 93.88 277 CYS A O 1
ATOM 2121 N N . TYR A 1 278 ? 12.188 10.211 3.09 1 94.75 278 TYR A N 1
ATOM 2122 C CA . TYR A 1 278 ? 10.734 10.211 2.979 1 94.75 278 TYR A CA 1
ATOM 2123 C C . TYR A 1 278 ? 10.172 8.82 3.213 1 94.75 278 TYR A C 1
ATOM 2125 O O . TYR A 1 278 ? 9.203 8.648 3.963 1 94.75 278 TYR A O 1
ATOM 2133 N N . HIS A 1 279 ? 10.797 7.844 2.643 1 94 279 HIS A N 1
ATOM 2134 C CA . HIS A 1 279 ? 10.398 6.445 2.771 1 94 279 HIS A CA 1
ATOM 2135 C C . HIS A 1 279 ? 10.492 5.977 4.219 1 94 279 HIS A C 1
ATOM 2137 O O . HIS A 1 279 ? 9.609 5.266 4.703 1 94 279 HIS A O 1
ATOM 2143 N N . SER A 1 280 ? 11.445 6.426 4.91 1 94.56 280 SER A N 1
ATOM 2144 C CA . SER A 1 280 ? 11.734 5.902 6.238 1 94.56 280 SER A CA 1
ATOM 2145 C C . SER A 1 280 ? 10.914 6.617 7.309 1 94.56 280 SER A C 1
ATOM 2147 O O . SER A 1 280 ? 10.781 6.129 8.43 1 94.56 280 SER A O 1
ATOM 2149 N N . HIS A 1 281 ? 10.258 7.766 6.898 1 96.25 281 HIS A N 1
ATOM 2150 C CA . HIS A 1 281 ? 9.742 8.547 8.016 1 96.25 281 HIS A CA 1
ATOM 2151 C C . HIS A 1 281 ? 8.297 8.953 7.785 1 96.25 281 HIS A C 1
ATOM 2153 O O . HIS A 1 281 ? 7.598 9.336 8.727 1 96.25 281 HIS A O 1
ATOM 2159 N N . VAL A 1 282 ? 7.859 8.859 6.586 1 97.44 282 VAL A N 1
ATOM 2160 C CA . VAL A 1 282 ? 6.543 9.438 6.332 1 97.44 282 VAL A CA 1
ATOM 2161 C C . VAL A 1 282 ? 5.574 8.328 5.914 1 97.44 282 VAL A C 1
ATOM 2163 O O . VAL A 1 282 ? 5.801 7.645 4.914 1 97.44 282 VAL A O 1
ATOM 2166 N N . LEU A 1 283 ? 4.574 8.172 6.652 1 97.62 283 LEU A N 1
ATOM 2167 C CA . LEU A 1 283 ? 3.42 7.355 6.293 1 97.62 283 LEU A CA 1
ATOM 2168 C C . LEU A 1 283 ? 2.238 8.234 5.895 1 97.62 283 LEU A C 1
ATOM 2170 O O . LEU A 1 283 ? 1.702 8.977 6.723 1 97.62 283 LEU A O 1
ATOM 2174 N N . SER A 1 284 ? 1.882 8.164 4.645 1 96.12 284 SER A N 1
ATOM 2175 C CA . SER A 1 284 ? 0.748 8.938 4.148 1 96.12 284 SER A CA 1
ATOM 2176 C C . SER A 1 284 ? -0.508 8.078 4.055 1 96.12 284 SER A C 1
ATOM 2178 O O . SER A 1 284 ? -0.476 6.98 3.494 1 96.12 284 SER A O 1
ATOM 2180 N N . ILE A 1 285 ? -1.539 8.539 4.648 1 96.5 285 ILE A N 1
ATOM 2181 C CA . ILE A 1 285 ? -2.836 7.875 4.578 1 96.5 285 ILE A CA 1
ATOM 2182 C C . ILE A 1 285 ? -3.846 8.781 3.881 1 96.5 285 ILE A C 1
ATOM 2184 O O . ILE A 1 285 ? -4.086 9.906 4.32 1 96.5 285 ILE A O 1
ATOM 2188 N N . GLY A 1 286 ? -4.391 8.406 2.799 1 93.06 286 GLY A N 1
ATOM 2189 C CA . GLY A 1 286 ? -5.371 9.172 2.043 1 93.06 286 GLY A CA 1
ATOM 2190 C C . GLY A 1 286 ? -6.457 8.312 1.428 1 93.06 286 GLY A C 1
ATOM 2191 O O . GLY A 1 286 ? -6.531 7.113 1.702 1 93.06 286 GLY A O 1
ATOM 2192 N N . ALA A 1 287 ? -7.301 8.961 0.782 1 86.75 287 ALA A N 1
ATOM 2193 C CA . ALA A 1 287 ? -8.375 8.25 0.088 1 86.75 287 ALA A CA 1
ATOM 2194 C C . ALA A 1 287 ? -7.969 7.922 -1.347 1 86.75 287 ALA A C 1
ATOM 2196 O O . ALA A 1 287 ? -7.168 8.633 -1.954 1 86.75 287 ALA A O 1
ATOM 2197 N N . TYR A 1 288 ? -8.422 6.82 -1.885 1 76.19 288 TYR A N 1
ATOM 2198 C CA . TYR A 1 288 ? -8.148 6.359 -3.242 1 76.19 288 TYR A CA 1
ATOM 2199 C C . TYR A 1 288 ? -8.469 7.445 -4.262 1 76.19 288 TYR A C 1
ATOM 2201 O O . TYR A 1 288 ? -7.691 7.691 -5.184 1 76.19 288 TYR A O 1
ATOM 2209 N N . ASP A 1 289 ? -9.492 8.195 -4.129 1 64.25 289 ASP A N 1
ATOM 2210 C CA . ASP A 1 289 ? -9.867 9.266 -5.043 1 64.25 289 ASP A CA 1
ATOM 2211 C C . ASP A 1 289 ? -9.789 10.633 -4.359 1 64.25 289 ASP A C 1
ATOM 2213 O O . ASP A 1 289 ? -10.578 11.523 -4.66 1 64.25 289 ASP A O 1
ATOM 2217 N N . GLY A 1 290 ? -8.836 10.688 -3.498 1 70.38 290 GLY A N 1
ATOM 2218 C CA . GLY A 1 290 ? -8.656 11.992 -2.867 1 70.38 290 GLY A CA 1
ATOM 2219 C C . GLY A 1 290 ? -7.797 12.938 -3.68 1 70.38 290 GLY A C 1
ATOM 2220 O O . GLY A 1 290 ? -6.668 12.602 -4.043 1 70.38 290 GLY A O 1
ATOM 2221 N N . ALA A 1 291 ? -8.258 14.016 -3.975 1 72.5 291 ALA A N 1
ATOM 2222 C CA . ALA A 1 291 ? -7.617 14.961 -4.883 1 72.5 291 ALA A CA 1
ATOM 2223 C C . ALA A 1 291 ? -6.238 15.367 -4.367 1 72.5 291 ALA A C 1
ATOM 2225 O O . ALA A 1 291 ? -5.273 15.422 -5.129 1 72.5 291 ALA A O 1
ATOM 2226 N N . LEU A 1 292 ? -6.094 15.609 -3.061 1 80.75 292 LEU A N 1
ATOM 2227 C CA . LEU A 1 292 ? -4.832 16.078 -2.5 1 80.75 292 LEU A CA 1
ATOM 2228 C C . LEU A 1 292 ? -3.811 14.945 -2.441 1 80.75 292 LEU A C 1
ATOM 2230 O O . LEU A 1 292 ? -2.605 15.188 -2.545 1 80.75 292 LEU A O 1
ATOM 2234 N N . SER A 1 293 ? -4.367 13.781 -2.328 1 76.5 293 SER A N 1
ATOM 2235 C CA . SER A 1 293 ? -3.494 12.617 -2.223 1 76.5 293 SER A CA 1
ATOM 2236 C C . SER A 1 293 ? -2.807 12.32 -3.551 1 76.5 293 SER A C 1
ATOM 2238 O O . SER A 1 293 ? -1.812 11.586 -3.59 1 76.5 293 SER A O 1
ATOM 2240 N N . ASP A 1 294 ? -3.24 12.906 -4.562 1 73.31 294 ASP A N 1
ATOM 2241 C CA . ASP A 1 294 ? -2.666 12.633 -5.875 1 73.31 294 ASP A CA 1
ATOM 2242 C C . ASP A 1 294 ? -1.686 13.727 -6.285 1 73.31 294 ASP A C 1
ATOM 2244 O O . ASP A 1 294 ? -1.123 13.688 -7.383 1 73.31 294 ASP A O 1
ATOM 2248 N N . VAL A 1 295 ? -1.501 14.617 -5.355 1 78 295 VAL A N 1
ATOM 2249 C CA . VAL A 1 295 ? -0.605 15.734 -5.641 1 78 295 VAL A CA 1
ATOM 2250 C C . VAL A 1 295 ? 0.753 15.492 -4.988 1 78 295 VAL A C 1
ATOM 2252 O O . VAL A 1 295 ? 0.828 14.984 -3.867 1 78 295 VAL A O 1
ATOM 2255 N N . GLY A 1 296 ? 1.837 15.828 -5.723 1 82.56 296 GLY A N 1
ATOM 2256 C CA . GLY A 1 296 ? 3.168 15.883 -5.141 1 82.56 296 GLY A CA 1
ATOM 2257 C C . GLY A 1 296 ? 3.867 14.539 -5.113 1 82.56 296 GLY A C 1
ATOM 2258 O O . GLY A 1 296 ? 5.074 14.469 -4.875 1 82.56 296 GLY A O 1
ATOM 2259 N N . GLY A 1 297 ? 3.162 13.516 -5.387 1 82.62 297 GLY A N 1
ATOM 2260 C CA . GLY A 1 297 ? 3.783 12.203 -5.453 1 82.62 297 GLY A CA 1
ATOM 2261 C C . GLY A 1 297 ? 4.035 11.586 -4.09 1 82.62 297 GLY A C 1
ATOM 2262 O O . GLY A 1 297 ? 4.637 12.227 -3.221 1 82.62 297 GLY A O 1
ATOM 2263 N N . HIS A 1 298 ? 3.576 10.383 -3.879 1 87.06 298 HIS A N 1
ATOM 2264 C CA . HIS A 1 298 ? 3.773 9.656 -2.633 1 87.06 298 HIS A CA 1
ATOM 2265 C C . HIS A 1 298 ? 4.633 8.414 -2.852 1 87.06 298 HIS A C 1
ATOM 2267 O O . HIS A 1 298 ? 4.871 8.008 -3.992 1 87.06 298 HIS A O 1
ATOM 2273 N N . ASP A 1 299 ? 5.172 7.984 -1.749 1 88.06 299 ASP A N 1
ATOM 2274 C CA . ASP A 1 299 ? 5.824 6.68 -1.773 1 88.06 299 ASP A CA 1
ATOM 2275 C C . ASP A 1 299 ? 4.797 5.551 -1.794 1 88.06 299 ASP A C 1
ATOM 2277 O O . ASP A 1 299 ? 4.195 5.23 -0.765 1 88.06 299 ASP A O 1
ATOM 2281 N N . LEU A 1 300 ? 4.676 4.902 -2.873 1 82.62 300 LEU A N 1
ATOM 2282 C CA . LEU A 1 300 ? 3.629 3.906 -3.064 1 82.62 300 LEU A CA 1
ATOM 2283 C C . LEU A 1 300 ? 3.943 2.629 -2.291 1 82.62 300 LEU A C 1
ATOM 2285 O O . LEU A 1 300 ? 3.07 1.779 -2.107 1 82.62 300 LEU A O 1
ATOM 2289 N N . THR A 1 301 ? 5.137 2.498 -1.802 1 88.38 301 THR A N 1
ATOM 2290 C CA . THR A 1 301 ? 5.512 1.282 -1.089 1 88.38 301 THR A CA 1
ATOM 2291 C C . THR A 1 301 ? 5.035 1.336 0.36 1 88.38 301 THR A C 1
ATOM 2293 O O . THR A 1 301 ? 4.91 0.301 1.017 1 88.38 301 THR A O 1
ATOM 2296 N N . VAL A 1 302 ? 4.762 2.562 0.833 1 92 302 VAL A N 1
ATOM 2297 C CA . VAL A 1 302 ? 4.434 2.68 2.248 1 92 302 VAL A CA 1
ATOM 2298 C C . VAL A 1 302 ? 3.09 3.393 2.408 1 92 302 VAL A C 1
ATOM 2300 O O . VAL A 1 302 ? 2.402 3.215 3.416 1 92 302 VAL A O 1
ATOM 2303 N N . SER A 1 303 ? 2.609 4.078 1.518 1 92.5 303 SER A N 1
ATOM 2304 C CA . SER A 1 303 ? 1.39 4.867 1.642 1 92.5 303 SER A CA 1
ATOM 2305 C C . SER A 1 303 ? 0.154 3.975 1.676 1 92.5 303 SER A C 1
ATOM 2307 O O . SER A 1 303 ? 0.183 2.846 1.181 1 92.5 303 SER A O 1
ATOM 2309 N N . GLN A 1 304 ? -0.848 4.469 2.361 1 95.5 304 GLN A N 1
ATOM 2310 C CA . GLN A 1 304 ? -2.125 3.77 2.457 1 95.5 304 GLN A CA 1
ATOM 2311 C C . GLN A 1 304 ? -3.246 4.582 1.819 1 95.5 304 GLN A C 1
ATOM 2313 O O . GLN A 1 304 ? -3.422 5.762 2.133 1 95.5 304 GLN A O 1
ATOM 2318 N N . ARG A 1 305 ? -3.953 3.93 0.958 1 91.25 305 ARG A N 1
ATOM 2319 C CA . ARG A 1 305 ? -5.156 4.531 0.393 1 91.25 305 ARG A CA 1
ATOM 2320 C C . ARG A 1 305 ? -6.41 3.82 0.896 1 91.25 305 ARG A C 1
ATOM 2322 O O . ARG A 1 305 ? -6.469 2.59 0.916 1 91.25 305 ARG A O 1
ATOM 2329 N N . LEU A 1 306 ? -7.328 4.613 1.329 1 94.19 306 LEU A N 1
ATOM 2330 C CA . LEU A 1 306 ? -8.602 4.066 1.783 1 94.19 306 LEU A CA 1
ATOM 2331 C C . LEU A 1 306 ? -9.648 4.141 0.679 1 94.19 306 LEU A C 1
ATOM 2333 O O . LEU A 1 306 ? -9.664 5.09 -0.105 1 94.19 306 LEU A O 1
ATOM 2337 N N . LEU A 1 307 ? -10.539 3.166 0.68 1 89.69 307 LEU A N 1
ATOM 2338 C CA . LEU A 1 307 ? -11.633 3.182 -0.279 1 89.69 307 LEU A CA 1
ATOM 2339 C C . LEU A 1 307 ? -12.68 4.219 0.111 1 89.69 307 LEU A C 1
ATOM 2341 O O . LEU A 1 307 ? -13.086 4.297 1.275 1 89.69 307 LEU A O 1
ATOM 2345 N N . CYS A 1 308 ? -12.961 5.035 -0.828 1 85 308 CYS A N 1
ATOM 2346 C CA . CYS A 1 308 ? -13.977 6.062 -0.625 1 85 308 CYS A CA 1
ATOM 2347 C C . CYS A 1 308 ? -14.883 6.188 -1.846 1 85 308 CYS A C 1
ATOM 2349 O O . CYS A 1 308 ? -14.406 6.43 -2.955 1 85 308 CYS A O 1
ATOM 2351 N N . ASP A 1 309 ? -16.203 5.996 -1.661 1 74.94 309 ASP A N 1
ATOM 2352 C CA . ASP A 1 309 ? -17.156 6.082 -2.762 1 74.94 309 ASP A CA 1
ATOM 2353 C C . ASP A 1 309 ? -17.875 7.43 -2.766 1 74.94 309 ASP A C 1
ATOM 2355 O O . ASP A 1 309 ? -18.797 7.648 -3.555 1 74.94 309 ASP A O 1
ATOM 2359 N N . GLY A 1 310 ? -17.406 8.391 -2.074 1 73 310 GLY A N 1
ATOM 2360 C CA . GLY A 1 310 ? -18.047 9.703 -2.018 1 73 310 GLY A CA 1
ATOM 2361 C C . GLY A 1 310 ? -17.344 10.742 -2.881 1 73 310 GLY A C 1
ATOM 2362 O O . GLY A 1 310 ? -16.531 10.398 -3.74 1 73 310 GLY A O 1
ATOM 2363 N N . ALA A 1 311 ? -17.844 11.922 -2.721 1 70.5 311 ALA A N 1
ATOM 2364 C CA . ALA A 1 311 ? -17.234 13.039 -3.432 1 70.5 311 ALA A CA 1
ATOM 2365 C C . ALA A 1 311 ? -15.82 13.312 -2.928 1 70.5 311 ALA A C 1
ATOM 2367 O O . ALA A 1 311 ? -15.477 12.93 -1.808 1 70.5 311 ALA A O 1
ATOM 2368 N N . ALA A 1 312 ? -15.086 13.891 -3.762 1 69.88 312 ALA A N 1
ATOM 2369 C CA . ALA A 1 312 ? -13.688 14.164 -3.457 1 69.88 312 ALA A CA 1
ATOM 2370 C C . ALA A 1 312 ? -13.547 14.938 -2.15 1 69.88 312 ALA A C 1
ATOM 2372 O O . ALA A 1 312 ? -12.664 14.648 -1.338 1 69.88 312 ALA A O 1
ATOM 2373 N N . LEU A 1 313 ? -14.453 15.883 -1.918 1 72.5 313 LEU A N 1
ATOM 2374 C CA . LEU A 1 313 ? -14.398 16.688 -0.698 1 72.5 313 LEU A CA 1
ATOM 2375 C C . LEU A 1 313 ? -14.672 15.82 0.529 1 72.5 313 LEU A C 1
ATOM 2377 O O . LEU A 1 313 ? -14.016 15.977 1.561 1 72.5 313 LEU A O 1
ATOM 2381 N N . TYR A 1 314 ? -15.547 14.961 0.366 1 82.12 314 TYR A N 1
ATOM 2382 C CA . TYR A 1 314 ? -15.891 14.062 1.466 1 82.12 314 TYR A CA 1
ATOM 2383 C C . TYR A 1 314 ? -14.734 13.125 1.779 1 82.12 314 TYR A C 1
ATOM 2385 O O . TYR A 1 314 ? -14.414 12.891 2.947 1 82.12 314 TYR A O 1
ATOM 2393 N N . CYS A 1 315 ? -14.039 12.672 0.761 1 84 315 CYS A N 1
ATOM 2394 C CA . CYS A 1 315 ? -13 11.664 0.905 1 84 315 CYS A CA 1
ATOM 2395 C C . CYS A 1 315 ? -11.727 12.281 1.481 1 84 315 CYS A C 1
ATOM 2397 O O . CYS A 1 315 ? -10.836 11.555 1.945 1 84 315 CYS A O 1
ATOM 2399 N N . MET A 1 316 ? -11.734 13.547 1.562 1 83.19 316 MET A N 1
ATOM 2400 C CA . MET A 1 316 ? -10.531 14.203 2.074 1 83.19 316 MET A CA 1
ATOM 2401 C C . MET A 1 316 ? -10.742 14.672 3.51 1 83.19 316 MET A C 1
ATOM 2403 O O . MET A 1 316 ? -9.789 15.078 4.18 1 83.19 316 MET A O 1
ATOM 2407 N N . ARG A 1 317 ? -11.906 14.562 3.945 1 86.44 317 ARG A N 1
ATOM 2408 C CA . ARG A 1 317 ? -12.219 15.023 5.293 1 8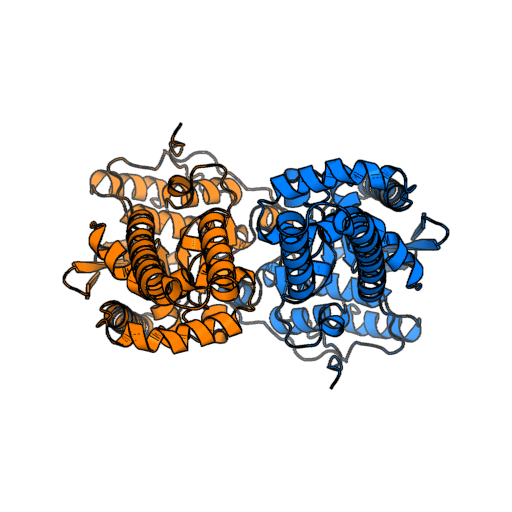6.44 317 ARG A CA 1
ATOM 2409 C C . ARG A 1 317 ? -11.648 14.078 6.344 1 86.44 317 ARG A C 1
ATOM 2411 O O . ARG A 1 317 ? -11.648 12.859 6.156 1 86.44 317 ARG A O 1
ATOM 2418 N N . GLN A 1 318 ? -11.281 14.727 7.398 1 90.38 318 GLN A N 1
ATOM 2419 C CA . GLN A 1 318 ? -10.766 13.922 8.5 1 90.38 318 GLN A CA 1
ATOM 2420 C C . GLN A 1 318 ? -11.859 13.031 9.086 1 90.38 318 GLN A C 1
ATOM 2422 O O . GLN A 1 318 ? -11.586 11.914 9.531 1 90.38 318 GLN A O 1
ATOM 2427 N N . GLN A 1 319 ? -13.086 13.477 9.062 1 91.62 319 GLN A N 1
ATOM 2428 C CA . GLN A 1 319 ? -14.195 12.688 9.578 1 91.62 319 GLN A CA 1
ATOM 2429 C C . GLN A 1 319 ? -14.344 11.375 8.812 1 91.62 319 GLN A C 1
ATOM 2431 O O . GLN A 1 319 ? -14.594 10.328 9.406 1 91.62 319 GLN A O 1
ATOM 2436 N N . PHE A 1 320 ? -14.211 11.477 7.578 1 92.62 320 PHE A N 1
ATOM 2437 C CA . PHE A 1 320 ? -14.273 10.258 6.773 1 92.62 320 PHE A CA 1
ATOM 2438 C C . PHE A 1 320 ? -13.141 9.305 7.137 1 92.62 320 PHE A C 1
ATOM 2440 O O . PHE A 1 320 ? -13.367 8.117 7.344 1 92.62 320 PHE A O 1
ATOM 2447 N N . LEU A 1 321 ? -11.914 9.859 7.156 1 94.38 321 LEU A N 1
ATOM 2448 C CA . LEU A 1 321 ? -10.75 9.023 7.426 1 94.38 321 LEU A CA 1
ATOM 2449 C C . LEU A 1 321 ? -10.867 8.352 8.789 1 94.38 321 LEU A C 1
ATOM 2451 O O . LEU A 1 321 ? -10.594 7.156 8.914 1 94.38 321 LEU A O 1
ATOM 2455 N N . SER A 1 322 ? -11.312 9.094 9.797 1 95.62 322 SER A N 1
ATOM 2456 C CA . SER A 1 322 ? -11.477 8.531 11.133 1 95.62 322 SER A CA 1
ATOM 2457 C C . SER A 1 322 ? -12.547 7.445 11.148 1 95.62 322 SER A C 1
ATOM 2459 O O . SER A 1 322 ? -12.344 6.375 11.727 1 95.62 322 SER A O 1
ATOM 2461 N N . THR A 1 323 ? -13.625 7.703 10.484 1 95.06 323 THR A N 1
ATOM 2462 C CA . THR A 1 323 ? -14.727 6.742 10.453 1 95.06 323 THR A CA 1
ATOM 2463 C C . THR A 1 323 ? -14.328 5.488 9.68 1 95.06 323 THR A C 1
ATOM 2465 O O . THR A 1 323 ? -14.594 4.371 10.125 1 95.06 323 THR A O 1
ATOM 2468 N N . ALA A 1 324 ? -13.727 5.742 8.555 1 94.56 324 ALA A N 1
ATOM 2469 C CA . ALA A 1 324 ? -13.312 4.621 7.715 1 94.56 324 ALA A CA 1
ATOM 2470 C C . ALA A 1 324 ? -12.32 3.723 8.445 1 94.56 324 ALA A C 1
ATOM 2472 O O . ALA A 1 324 ? -12.414 2.496 8.375 1 94.56 324 ALA A O 1
ATOM 2473 N N . LEU A 1 325 ? -11.391 4.305 9.141 1 96 325 LEU A N 1
ATOM 2474 C CA . LEU A 1 325 ? -10.391 3.527 9.867 1 96 325 LEU A CA 1
ATOM 2475 C C . LEU A 1 325 ? -11.016 2.818 11.062 1 96 325 LEU A C 1
ATOM 2477 O O . LEU A 1 325 ? -10.68 1.669 11.352 1 96 325 LEU A O 1
ATOM 2481 N N . LEU A 1 326 ? -11.898 3.506 11.719 1 94.5 326 LEU A N 1
ATOM 2482 C CA . LEU A 1 326 ? -12.594 2.887 12.844 1 94.5 326 LEU A CA 1
ATOM 2483 C C . LEU A 1 326 ? -13.375 1.657 12.391 1 94.5 326 LEU A C 1
ATOM 2485 O O . LEU A 1 326 ? -13.375 0.632 13.078 1 94.5 326 LEU A O 1
ATOM 2489 N N . GLU A 1 327 ? -13.961 1.748 11.297 1 92.25 327 GLU A N 1
ATOM 2490 C CA . GLU A 1 327 ? -14.781 0.651 10.789 1 92.25 327 GLU A CA 1
ATOM 2491 C C . GLU A 1 327 ? -13.906 -0.477 10.242 1 92.25 327 GLU A C 1
ATOM 2493 O O . GLU A 1 327 ? -14.195 -1.654 10.469 1 92.25 327 GLU A O 1
ATOM 2498 N N . ALA A 1 328 ? -12.891 -0.111 9.562 1 93.38 328 ALA A N 1
ATOM 2499 C CA . ALA A 1 328 ? -12.062 -1.114 8.891 1 93.38 328 ALA A CA 1
ATOM 2500 C C . ALA A 1 328 ? -11.156 -1.83 9.891 1 93.38 328 ALA A C 1
ATOM 2502 O O . ALA A 1 328 ? -11.008 -3.053 9.836 1 93.38 328 ALA A O 1
ATOM 2503 N N . CYS A 1 329 ? -10.477 -1.109 10.742 1 93.88 329 CYS A N 1
ATOM 2504 C CA . CYS A 1 329 ? -9.484 -1.687 11.641 1 93.88 329 CYS A CA 1
ATOM 2505 C C . CYS A 1 329 ? -10.148 -2.27 12.883 1 93.88 329 CYS A C 1
ATOM 2507 O O . CYS A 1 329 ? -9.531 -3.049 13.609 1 93.88 329 CYS A O 1
ATOM 2509 N N . GLY A 1 330 ? -11.352 -1.928 13.148 1 89.62 330 GLY A N 1
ATOM 2510 C CA . GLY A 1 330 ? -11.977 -2.33 14.398 1 89.62 330 GLY A CA 1
ATOM 2511 C C . GLY A 1 330 ? -11.438 -1.568 15.602 1 89.62 330 GLY A C 1
ATOM 2512 O O . GLY A 1 330 ? -10.43 -0.864 15.5 1 89.62 330 GLY A O 1
ATOM 2513 N N . ASP A 1 331 ? -12.203 -1.61 16.656 1 89.25 331 ASP A N 1
ATOM 2514 C CA . ASP A 1 331 ? -11.781 -0.9 17.875 1 89.25 331 ASP A CA 1
ATOM 2515 C C . ASP A 1 331 ? -12.117 -1.704 19.125 1 89.25 331 ASP A C 1
ATOM 2517 O O . ASP A 1 331 ? -13.289 -1.848 19.484 1 89.25 331 ASP A O 1
ATOM 2521 N N . ALA A 1 332 ? -11.117 -2.086 19.766 1 84.25 332 ALA A N 1
ATOM 2522 C CA . ALA A 1 332 ? -11.266 -2.9 20.969 1 84.25 332 ALA A CA 1
ATOM 2523 C C . ALA A 1 332 ? -11.914 -2.1 22.094 1 84.25 332 ALA A C 1
ATOM 2525 O O . ALA A 1 332 ? -12.477 -2.672 23.031 1 84.25 332 ALA A O 1
ATOM 2526 N N . GLU A 1 333 ? -11.875 -0.818 22.031 1 88.56 333 GLU A N 1
ATOM 2527 C CA . GLU A 1 333 ? -12.406 0.032 23.094 1 88.56 333 GLU A CA 1
ATOM 2528 C C . GLU A 1 333 ? -13.867 0.401 22.828 1 88.56 333 GLU A C 1
ATOM 2530 O O . GLU A 1 333 ? -14.508 1.035 23.672 1 88.56 333 GLU A O 1
ATOM 2535 N N . GLY A 1 334 ? -14.312 0.026 21.656 1 91.06 334 GLY A N 1
ATOM 2536 C CA . GLY A 1 334 ? -15.711 0.261 21.328 1 91.06 334 GLY A CA 1
ATOM 2537 C C . GLY A 1 334 ? -16 1.704 20.953 1 91.06 334 GLY A C 1
ATOM 2538 O O . GLY A 1 334 ? -17.109 2.188 21.156 1 91.06 334 GLY A O 1
ATOM 2539 N N . ARG A 1 335 ? -15.086 2.432 20.547 1 94.44 335 ARG A N 1
ATOM 2540 C CA . ARG A 1 335 ? -15.289 3.824 20.156 1 94.44 335 ARG A CA 1
ATOM 2541 C C . ARG A 1 335 ? -16.141 3.922 18.891 1 94.44 335 ARG A C 1
ATOM 2543 O O . ARG A 1 335 ? -16.031 3.08 18 1 94.44 335 ARG A O 1
ATOM 2550 N N . ARG A 1 336 ? -16.906 5.027 18.922 1 94.06 336 ARG A N 1
ATOM 2551 C CA . ARG A 1 336 ? -17.844 5.184 17.812 1 94.06 336 ARG A CA 1
ATOM 2552 C C . ARG A 1 336 ? -17.828 6.613 17.281 1 94.06 336 ARG A C 1
ATOM 2554 O O . ARG A 1 336 ? -17.469 7.547 18 1 94.06 336 ARG A O 1
ATOM 2561 N N . HIS A 1 337 ? -18.047 6.723 16.078 1 95.56 337 HIS A N 1
ATOM 2562 C CA . HIS A 1 337 ? -18.125 8 15.375 1 95.56 337 HIS A CA 1
ATOM 2563 C C . HIS A 1 337 ? -19.531 8.25 14.828 1 95.56 337 HIS A C 1
ATOM 2565 O O . HIS A 1 337 ? -20.219 7.309 14.445 1 95.56 337 HIS A O 1
ATOM 2571 N N . VAL A 1 338 ? -19.969 9.461 14.82 1 92.62 338 VAL A N 1
ATOM 2572 C CA . VAL A 1 338 ? -21.234 9.797 14.203 1 92.62 338 VAL A CA 1
ATOM 2573 C C . VAL A 1 338 ? -21.188 9.477 12.711 1 92.62 338 VAL A C 1
ATOM 2575 O O . VAL A 1 338 ? -20.125 9.516 12.094 1 92.62 338 VAL A O 1
ATOM 2578 N N . PRO A 1 339 ? -22.281 9.023 12.234 1 82.75 339 PRO A N 1
ATOM 2579 C CA . PRO A 1 339 ? -22.25 8.734 10.805 1 82.75 339 PRO A CA 1
ATOM 2580 C C . PRO A 1 339 ? -21.859 9.938 9.961 1 82.75 339 PRO A C 1
ATOM 2582 O O . PRO A 1 339 ? -22.25 11.07 10.266 1 82.75 339 PRO A O 1
ATOM 2585 N N . SER A 1 340 ? -20.844 9.773 9.211 1 71.88 340 SER A N 1
ATOM 2586 C CA . SER A 1 340 ? -20.375 10.859 8.359 1 71.88 340 SER A CA 1
ATOM 2587 C C . SER A 1 340 ? -21.406 11.227 7.305 1 71.88 340 SER A C 1
ATOM 2589 O O . SER A 1 340 ? -21.984 10.352 6.66 1 71.88 340 SER A O 1
ATOM 2591 N N . ALA A 1 341 ? -21.953 12.359 7.398 1 59.25 341 ALA A N 1
ATOM 2592 C CA . ALA A 1 341 ? -22.953 12.805 6.43 1 59.25 341 ALA A CA 1
ATOM 2593 C C . ALA A 1 341 ? -22.406 12.742 5.008 1 59.25 341 ALA A C 1
ATOM 2595 O O . ALA A 1 341 ? -21.422 13.391 4.688 1 59.25 341 ALA A O 1
ATOM 2596 N N . ARG A 1 342 ? -22.641 11.68 4.258 1 56.94 342 ARG A N 1
ATOM 2597 C CA . ARG A 1 342 ? -22.359 11.672 2.822 1 56.94 342 ARG A CA 1
ATOM 2598 C C . ARG A 1 342 ? -23.141 12.781 2.115 1 56.94 342 ARG A C 1
ATOM 2600 O O . ARG A 1 342 ? -24.344 12.898 2.277 1 56.94 342 ARG A O 1
ATOM 2607 N N . PRO A 1 343 ? -22.438 13.797 1.658 1 45.97 343 PRO A N 1
ATOM 2608 C CA . PRO A 1 343 ? -23.328 14.688 0.911 1 45.97 343 PRO A CA 1
ATOM 2609 C C . PRO A 1 343 ? -24.172 13.938 -0.114 1 45.97 343 PRO A C 1
ATOM 2611 O O . PRO A 1 343 ? -23.75 12.906 -0.644 1 45.97 343 PRO A O 1
ATOM 2614 N N . PRO A 1 344 ? -25.547 14.18 -0.337 1 38.19 344 PRO A N 1
ATOM 2615 C CA . PRO A 1 344 ? -26.391 13.578 -1.384 1 38.19 344 PRO A CA 1
ATOM 2616 C C . PRO A 1 344 ? -25.719 13.625 -2.76 1 38.19 344 PRO A C 1
ATOM 2618 O O . PRO A 1 344 ? -24.891 14.5 -3.021 1 38.19 344 PRO A O 1
ATOM 2621 N N . MET B 1 1 ? 7.25 1.106 -22.844 1 31.95 1 MET B N 1
ATOM 2622 C CA . MET B 1 1 ? 6.418 0.605 -23.938 1 31.95 1 MET B CA 1
ATOM 2623 C C . MET B 1 1 ? 5.074 1.328 -23.969 1 31.95 1 MET B C 1
ATOM 2625 O O . MET B 1 1 ? 4.543 1.601 -25.047 1 31.95 1 MET B O 1
ATOM 2629 N N . GLY B 1 2 ? 4.785 1.795 -22.828 1 34.91 2 GLY B N 1
ATOM 2630 C CA . GLY B 1 2 ? 3.512 2.498 -22.812 1 34.91 2 GLY B CA 1
ATOM 2631 C C . GLY B 1 2 ? 3.543 3.807 -23.594 1 34.91 2 GLY B C 1
ATOM 2632 O O . GLY B 1 2 ? 2.594 4.133 -24.297 1 34.91 2 GLY B O 1
ATOM 2633 N N . LEU B 1 3 ? 4.66 4.316 -23.547 1 35.72 3 LEU B N 1
ATOM 2634 C CA . LEU B 1 3 ? 4.758 5.578 -24.281 1 35.72 3 LEU B CA 1
ATOM 2635 C C . LEU B 1 3 ? 4.672 5.352 -25.781 1 35.72 3 LEU B C 1
ATOM 2637 O O . LEU B 1 3 ? 4.055 6.137 -26.5 1 35.72 3 LEU B O 1
ATOM 2641 N N . PHE B 1 4 ? 5.219 4.305 -26.109 1 35.75 4 PHE B N 1
ATOM 2642 C CA . PHE B 1 4 ? 5.23 4.039 -27.547 1 35.75 4 PHE B CA 1
ATOM 2643 C C . PHE B 1 4 ? 3.828 3.723 -28.047 1 35.75 4 PHE B C 1
ATOM 2645 O O . PHE B 1 4 ? 3.406 4.23 -29.094 1 35.75 4 PHE B O 1
ATOM 2652 N N . CYS B 1 5 ? 3.107 3.051 -27.281 1 39.16 5 CYS B N 1
ATOM 2653 C CA . CYS B 1 5 ? 1.752 2.713 -27.703 1 39.16 5 CYS B CA 1
ATOM 2654 C C . CYS B 1 5 ? 0.853 3.943 -27.672 1 39.16 5 CYS B C 1
ATOM 2656 O O . CYS B 1 5 ? 0.043 4.141 -28.578 1 39.16 5 CYS B O 1
ATOM 2658 N N . LEU B 1 6 ? 1.151 4.766 -26.703 1 41.12 6 LEU B N 1
ATOM 2659 C CA . LEU B 1 6 ? 0.409 6.02 -26.672 1 41.12 6 LEU B CA 1
ATOM 2660 C C . LEU B 1 6 ? 0.704 6.871 -27.906 1 41.12 6 LEU B C 1
ATOM 2662 O O . LEU B 1 6 ? -0.211 7.441 -28.5 1 41.12 6 LEU B O 1
ATOM 2666 N N . ALA B 1 7 ? 1.879 6.816 -28.156 1 41.03 7 ALA B N 1
ATOM 2667 C CA . ALA B 1 7 ? 2.268 7.602 -29.328 1 41.03 7 ALA B CA 1
ATOM 2668 C C . ALA B 1 7 ? 1.586 7.078 -30.578 1 41.03 7 ALA B C 1
ATOM 2670 O O . ALA B 1 7 ? 1.132 7.859 -31.422 1 41.03 7 ALA B O 1
ATOM 2671 N N . ILE B 1 8 ? 1.374 5.852 -30.578 1 45.38 8 ILE B N 1
ATOM 2672 C CA . ILE B 1 8 ? 0.771 5.258 -31.766 1 45.38 8 ILE B CA 1
ATOM 2673 C C . ILE B 1 8 ? -0.732 5.527 -31.781 1 45.38 8 ILE B C 1
ATOM 2675 O O . ILE B 1 8 ? -1.308 5.852 -32.812 1 45.38 8 ILE B O 1
ATOM 2679 N N . ILE B 1 9 ? -1.282 5.504 -30.625 1 44.81 9 ILE B N 1
ATOM 2680 C CA . ILE B 1 9 ? -2.717 5.762 -30.547 1 44.81 9 ILE B CA 1
ATOM 2681 C C . ILE B 1 9 ? -3 7.215 -30.922 1 44.81 9 ILE B C 1
ATOM 2683 O O . ILE B 1 9 ? -3.896 7.492 -31.719 1 44.81 9 ILE B O 1
ATOM 2687 N N . ILE B 1 10 ? -2.211 8.008 -30.297 1 45.97 10 ILE B N 1
ATOM 2688 C CA . ILE B 1 10 ? -2.385 9.422 -30.609 1 45.97 10 ILE B CA 1
ATOM 2689 C C . ILE B 1 10 ? -2.182 9.641 -32.125 1 45.97 10 ILE B C 1
ATOM 2691 O O . ILE B 1 10 ? -2.959 10.352 -32.75 1 45.97 10 ILE B O 1
ATOM 2695 N N . HIS B 1 11 ? -1.212 9.086 -32.5 1 43.25 11 HIS B N 1
ATOM 2696 C CA . HIS B 1 11 ? -0.935 9.211 -33.938 1 43.25 11 HIS B CA 1
ATOM 2697 C C . HIS B 1 11 ? -2.109 8.711 -34.781 1 43.25 11 HIS B C 1
ATOM 2699 O O . HIS B 1 11 ? -2.502 9.359 -35.75 1 43.25 11 HIS B O 1
ATOM 2705 N N . ASN B 1 12 ? -2.646 7.688 -34.312 1 44.81 12 ASN B N 1
ATOM 2706 C CA . ASN B 1 12 ? -3.721 7.09 -35.094 1 44.81 12 ASN B CA 1
ATOM 2707 C C . ASN B 1 12 ? -5.004 7.91 -35.031 1 44.81 12 ASN B C 1
ATOM 2709 O O . ASN B 1 12 ? -5.691 8.109 -36.031 1 44.81 12 ASN B O 1
ATOM 2713 N N . VAL B 1 13 ? -5.227 8.242 -33.844 1 45.88 13 VAL B N 1
ATOM 2714 C CA . VAL B 1 13 ? -6.406 9.078 -33.656 1 45.88 13 VAL B CA 1
ATOM 2715 C C . VAL B 1 13 ? -6.273 10.344 -34.5 1 45.88 13 VAL B C 1
ATOM 2717 O O . VAL B 1 13 ? -7.23 10.773 -35.156 1 45.88 13 VAL B O 1
ATOM 2720 N N . LEU B 1 14 ? -5.109 10.758 -34.438 1 44.5 14 LEU B N 1
ATOM 2721 C CA . LEU B 1 14 ? -4.863 11.953 -35.25 1 44.5 14 LEU B CA 1
ATOM 2722 C C . LEU B 1 14 ? -5.02 11.641 -36.719 1 44.5 14 LEU B C 1
ATOM 2724 O O . LEU B 1 14 ? -5.562 12.453 -37.469 1 44.5 14 LEU B O 1
ATOM 2728 N N . SER B 1 15 ? -4.523 10.57 -37 1 43.91 15 SER B N 1
ATOM 2729 C CA . SER B 1 15 ? -4.629 10.211 -38.438 1 43.91 15 SER B CA 1
ATOM 2730 C C . SER B 1 15 ? -6.082 9.984 -38.844 1 43.91 15 SER B C 1
ATOM 2732 O O . SER B 1 15 ? -6.48 10.328 -39.938 1 43.91 15 SER B O 1
ATOM 2734 N N . ILE B 1 16 ? -6.734 9.391 -37.938 1 47.5 16 ILE B N 1
ATOM 2735 C CA . ILE B 1 16 ? -8.148 9.18 -38.25 1 47.5 16 ILE B CA 1
ATOM 2736 C C . ILE B 1 16 ? -8.859 10.523 -38.344 1 47.5 16 ILE B C 1
ATOM 2738 O O . ILE B 1 16 ? -9.695 10.719 -39.25 1 47.5 16 ILE B O 1
ATOM 2742 N N . ILE B 1 17 ? -8.562 11.211 -37.375 1 43.78 17 ILE B N 1
ATOM 2743 C CA . ILE B 1 17 ? -9.242 12.5 -37.406 1 43.78 17 ILE B CA 1
ATOM 2744 C C . ILE B 1 17 ? -8.805 13.305 -38.625 1 43.78 17 ILE B C 1
ATOM 2746 O O . ILE B 1 17 ? -9.625 13.953 -39.281 1 43.78 17 ILE B O 1
ATOM 2750 N N . PHE B 1 18 ? -7.637 13.258 -38.812 1 43.25 18 PHE B N 1
ATOM 2751 C CA . PHE B 1 18 ? -7.184 14.188 -39.844 1 43.25 18 PHE B CA 1
ATOM 2752 C C . PHE B 1 18 ? -7.156 13.523 -41.219 1 43.25 18 PHE B C 1
ATOM 2754 O O . PHE B 1 18 ? -7.062 14.195 -42.25 1 43.25 18 PHE B O 1
ATOM 2761 N N . ALA B 1 19 ? -6.887 12.227 -41.438 1 39 19 ALA B N 1
ATOM 2762 C CA . ALA B 1 19 ? -6.922 11.695 -42.781 1 39 19 ALA B CA 1
ATOM 2763 C C . ALA B 1 19 ? -8.039 10.672 -42.938 1 39 19 ALA B C 1
ATOM 2765 O O . ALA B 1 19 ? -7.809 9.461 -42.812 1 39 19 ALA B O 1
ATOM 2766 N N . PRO B 1 20 ? -9.258 11.102 -43.125 1 39.69 20 PRO B N 1
ATOM 2767 C CA . PRO B 1 20 ? -10.453 10.258 -43.156 1 39.69 20 PRO B CA 1
ATOM 2768 C C . PRO B 1 20 ? -10.367 9.164 -44.219 1 39.69 20 PRO B C 1
ATOM 2770 O O . PRO B 1 20 ? -10.844 8.047 -44 1 39.69 20 PRO B O 1
ATOM 2773 N N . ARG B 1 21 ? -10.484 9.469 -45.625 1 42.44 21 ARG B N 1
ATOM 2774 C CA . ARG B 1 21 ? -11.094 8.617 -46.656 1 42.44 21 ARG B CA 1
ATOM 2775 C C . ARG B 1 21 ? -10.305 7.32 -46.812 1 42.44 21 ARG B C 1
ATOM 2777 O O . ARG B 1 21 ? -10.875 6.227 -46.781 1 42.44 21 ARG B O 1
ATOM 2784 N N . ASN B 1 22 ? -9.492 7.281 -48.031 1 41.31 22 ASN B N 1
ATOM 2785 C CA . ASN B 1 22 ? -8.859 6.105 -48.625 1 41.31 22 ASN B CA 1
ATOM 2786 C C . ASN B 1 22 ? -7.84 5.477 -47.688 1 41.31 22 ASN B C 1
ATOM 2788 O O . ASN B 1 22 ? -7.605 4.27 -47.719 1 41.31 22 ASN B O 1
ATOM 2792 N N . LEU B 1 23 ? -7.094 6.254 -47.125 1 39.38 23 LEU B N 1
ATOM 2793 C CA . LEU B 1 23 ? -5.984 5.816 -46.281 1 39.38 23 LEU B CA 1
ATOM 2794 C C . LEU B 1 23 ? -6.492 5.289 -44.938 1 39.38 23 LEU B C 1
ATOM 2796 O O . LEU B 1 23 ? -5.707 4.801 -44.125 1 39.38 23 LEU B O 1
ATOM 2800 N N . THR B 1 24 ? -7.734 5.484 -44.781 1 44.88 24 THR B N 1
ATOM 2801 C CA . THR B 1 24 ? -8.352 5.074 -43.531 1 44.88 24 THR B CA 1
ATOM 2802 C C . THR B 1 24 ? -8.445 3.553 -43.438 1 44.88 24 THR B C 1
ATOM 2804 O O . THR B 1 24 ? -8.234 2.973 -42.375 1 44.88 24 THR B O 1
ATOM 2807 N N . SER B 1 25 ? -8.906 2.986 -44.719 1 46.44 25 SER B N 1
ATOM 2808 C CA . SER B 1 25 ? -9.117 1.544 -44.625 1 46.44 25 SER B CA 1
ATOM 2809 C C . SER B 1 25 ? -7.793 0.808 -44.438 1 46.44 25 SER B C 1
ATOM 2811 O O . SER B 1 25 ? -7.703 -0.11 -43.625 1 46.44 25 SER B O 1
ATOM 2813 N N . ILE B 1 26 ? -6.828 1.168 -45.375 1 44.94 26 ILE B N 1
ATOM 2814 C CA . ILE B 1 26 ? -5.547 0.475 -45.281 1 44.94 26 ILE B CA 1
ATOM 2815 C C . ILE B 1 26 ? -4.879 0.8 -43.938 1 44.94 26 ILE B C 1
ATOM 2817 O O . ILE B 1 26 ? -4.324 -0.085 -43.281 1 44.94 26 ILE B O 1
ATOM 2821 N N . ASN B 1 27 ? -5.137 1.971 -43.594 1 46.97 27 ASN B N 1
ATOM 2822 C CA . ASN B 1 27 ? -4.512 2.396 -42.344 1 46.97 27 ASN B CA 1
ATOM 2823 C C . ASN B 1 27 ? -5.199 1.774 -41.125 1 46.97 27 ASN B C 1
ATOM 2825 O O . ASN B 1 27 ? -4.535 1.373 -40.156 1 46.97 27 ASN B O 1
ATOM 2829 N N . ALA B 1 28 ? -6.484 1.662 -41.406 1 52.47 28 ALA B N 1
ATOM 2830 C CA . ALA B 1 28 ? -7.207 0.995 -40.312 1 52.47 28 ALA B CA 1
ATOM 2831 C C . ALA B 1 28 ? -6.809 -0.475 -40.219 1 52.47 28 ALA B C 1
ATOM 2833 O O . ALA B 1 28 ? -6.613 -0.999 -39.125 1 52.47 28 ALA B O 1
ATOM 2834 N N . SER B 1 29 ? -6.762 -1.044 -41.5 1 54.09 29 SER B N 1
ATOM 2835 C CA . SER B 1 29 ? -6.359 -2.447 -41.469 1 54.09 29 SER B CA 1
ATOM 2836 C C . SER B 1 29 ? -4.93 -2.605 -41 1 54.09 29 SER B C 1
ATOM 2838 O O . SER B 1 29 ? -4.629 -3.527 -40.219 1 54.09 29 SER B O 1
ATOM 2840 N N . PHE B 1 30 ? -4.113 -1.836 -41.438 1 53 30 PHE B N 1
ATOM 2841 C CA . PHE B 1 30 ? -2.73 -1.875 -40.969 1 53 30 PHE B CA 1
ATOM 2842 C C . PHE B 1 30 ? -2.648 -1.646 -39.469 1 53 30 PHE B C 1
ATOM 2844 O O . PHE B 1 30 ? -1.934 -2.361 -38.781 1 53 30 PHE B O 1
ATOM 2851 N N . PHE B 1 31 ? -3.406 -0.799 -39.031 1 51.38 31 PHE B N 1
ATOM 2852 C CA . PHE B 1 31 ? -3.396 -0.49 -37.625 1 51.38 31 PHE B CA 1
ATOM 2853 C C . PHE B 1 31 ? -3.943 -1.659 -36.812 1 51.38 31 PHE B C 1
ATOM 2855 O O . PHE B 1 31 ? -3.412 -1.987 -35.75 1 51.38 31 PHE B O 1
ATOM 2862 N N . LEU B 1 32 ? -4.891 -2.148 -37.375 1 57.81 32 LEU B N 1
ATOM 2863 C CA . LEU B 1 32 ? -5.473 -3.291 -36.688 1 57.81 32 LEU B CA 1
ATOM 2864 C C . LEU B 1 32 ? -4.488 -4.453 -36.625 1 57.81 32 LEU B C 1
ATOM 2866 O O . LEU B 1 32 ? -4.34 -5.098 -35.594 1 57.81 32 LEU B O 1
ATOM 2870 N N . VAL B 1 33 ? -3.807 -4.617 -37.75 1 58.56 33 VAL B N 1
ATOM 2871 C CA . VAL B 1 33 ? -2.846 -5.711 -37.812 1 58.56 33 VAL B CA 1
ATOM 2872 C C . VAL B 1 33 ? -1.687 -5.426 -36.844 1 58.56 33 VAL B C 1
ATOM 2874 O O . VAL B 1 33 ? -1.255 -6.309 -36.094 1 58.56 33 VAL B O 1
ATOM 2877 N N . VAL B 1 34 ? -1.272 -4.293 -36.875 1 59.25 34 VAL B N 1
ATOM 2878 C CA . VAL B 1 34 ? -0.156 -3.92 -36 1 59.25 34 VAL B CA 1
ATOM 2879 C C . VAL B 1 34 ? -0.579 -4.016 -34.531 1 59.25 34 VAL B C 1
ATOM 2881 O O . VAL B 1 34 ? 0.183 -4.492 -33.688 1 59.25 34 VAL B O 1
ATOM 2884 N N . ALA B 1 35 ? -1.709 -3.619 -34.312 1 59.66 35 ALA B N 1
ATOM 2885 C CA . ALA B 1 35 ? -2.227 -3.691 -32.969 1 59.66 35 ALA B CA 1
ATOM 2886 C C . ALA B 1 35 ? -2.305 -5.137 -32.469 1 59.66 35 ALA B C 1
ATOM 2888 O O . ALA B 1 35 ? -1.903 -5.449 -31.344 1 59.66 35 ALA B O 1
ATOM 2889 N N . VAL B 1 36 ? -2.729 -5.902 -33.375 1 63.72 36 VAL B N 1
ATOM 2890 C CA . VAL B 1 36 ? -2.854 -7.312 -33 1 63.72 36 VAL B CA 1
ATOM 2891 C C . VAL B 1 36 ? -1.466 -7.93 -32.844 1 63.72 36 VAL B C 1
ATOM 2893 O O . VAL B 1 36 ? -1.232 -8.703 -31.922 1 63.72 36 VAL B O 1
ATOM 2896 N N . MET B 1 37 ? -0.61 -7.551 -33.688 1 68.94 37 MET B N 1
ATOM 2897 C CA . MET B 1 37 ? 0.752 -8.07 -33.562 1 68.94 37 MET B CA 1
ATOM 2898 C C . MET B 1 37 ? 1.423 -7.594 -32.281 1 68.94 37 MET B C 1
ATOM 2900 O O . MET B 1 37 ? 2.092 -8.375 -31.609 1 68.94 37 MET B O 1
ATOM 2904 N N . LEU B 1 38 ? 1.158 -6.418 -32.031 1 65.38 38 LEU B N 1
ATOM 2905 C CA . LEU B 1 38 ? 1.759 -5.875 -30.797 1 65.38 38 LEU B CA 1
ATOM 2906 C C . LEU B 1 38 ? 1.176 -6.543 -29.562 1 65.38 38 LEU B C 1
ATOM 2908 O O . LEU B 1 38 ? 1.892 -6.785 -28.594 1 65.38 38 LEU B O 1
ATOM 2912 N N . LEU B 1 39 ? -0.016 -6.773 -29.703 1 69.44 39 LEU B N 1
ATOM 2913 C CA . LEU B 1 39 ? -0.653 -7.5 -28.609 1 69.44 39 LEU B CA 1
ATOM 2914 C C . LEU B 1 39 ? -0.069 -8.898 -28.469 1 69.44 39 LEU B C 1
ATOM 2916 O O . LEU B 1 39 ? 0.204 -9.359 -27.359 1 69.44 39 LEU B O 1
ATOM 2920 N N . GLY B 1 40 ? 0.141 -9.508 -29.547 1 72.5 40 GLY B N 1
ATOM 2921 C CA . GLY B 1 40 ? 0.773 -10.82 -29.531 1 72.5 40 GLY B CA 1
ATOM 2922 C C . GLY B 1 40 ? 2.18 -10.797 -28.969 1 72.5 40 GLY B C 1
ATOM 2923 O O . GLY B 1 40 ? 2.529 -11.625 -28.125 1 72.5 40 GLY B O 1
ATOM 2924 N N . VAL B 1 41 ? 2.891 -9.883 -29.359 1 71.19 41 VAL B N 1
ATOM 2925 C CA . VAL B 1 41 ? 4.262 -9.75 -28.891 1 71.19 41 VAL B CA 1
ATOM 2926 C C . VAL B 1 41 ? 4.262 -9.461 -27.391 1 71.19 41 VAL B C 1
ATOM 2928 O O . VAL B 1 41 ? 5.086 -10 -26.641 1 71.19 41 VAL B O 1
ATOM 2931 N N . SER B 1 42 ? 3.359 -8.648 -26.984 1 72.25 42 SER B N 1
ATOM 2932 C CA . SER B 1 42 ? 3.26 -8.344 -25.562 1 72.25 42 SER B CA 1
ATOM 2933 C C . SER B 1 42 ? 2.949 -9.594 -24.734 1 72.25 42 SER B C 1
ATOM 2935 O O . SER B 1 42 ? 3.547 -9.812 -23.688 1 72.25 42 SER B O 1
ATOM 2937 N N . CYS B 1 43 ? 2.135 -10.375 -25.234 1 75.94 43 CYS B N 1
ATOM 2938 C CA . CYS B 1 43 ? 1.797 -11.602 -24.531 1 75.94 43 CYS B CA 1
ATOM 2939 C C . CYS B 1 43 ? 2.994 -12.547 -24.469 1 75.94 43 CYS B C 1
ATOM 2941 O O . CYS B 1 43 ? 3.236 -13.188 -23.453 1 75.94 43 CYS B O 1
ATOM 2943 N N . VAL B 1 44 ? 3.674 -12.562 -25.516 1 76.5 44 VAL B N 1
ATOM 2944 C CA . VAL B 1 44 ? 4.848 -13.43 -25.562 1 76.5 44 VAL B CA 1
ATOM 2945 C C . VAL B 1 44 ? 5.902 -12.922 -24.594 1 76.5 44 VAL B C 1
ATOM 2947 O O . VAL B 1 44 ? 6.43 -13.695 -23.781 1 76.5 44 VAL B O 1
ATOM 2950 N N . LEU B 1 45 ? 6.098 -11.695 -24.609 1 75.94 45 LEU B N 1
ATOM 2951 C CA . LEU B 1 45 ? 7.129 -11.133 -23.734 1 75.94 45 LEU B CA 1
ATOM 2952 C C . LEU B 1 45 ? 6.719 -11.242 -22.266 1 75.94 45 LEU B C 1
ATOM 2954 O O . LEU B 1 45 ? 7.523 -11.641 -21.422 1 75.94 45 LEU B O 1
ATOM 2958 N N . LEU B 1 46 ? 5.551 -10.898 -22 1 78.62 46 LEU B N 1
ATOM 2959 C CA . LEU B 1 46 ? 5.074 -10.961 -20.625 1 78.62 46 LEU B CA 1
ATOM 2960 C C . LEU B 1 46 ? 4.992 -12.406 -20.141 1 78.62 46 LEU B C 1
ATOM 2962 O O . LEU B 1 46 ? 5.246 -12.695 -18.969 1 78.62 46 LEU B O 1
ATOM 2966 N N . GLY B 1 47 ? 4.609 -13.234 -21.047 1 78.88 47 GLY B N 1
ATOM 2967 C CA . GLY B 1 47 ? 4.629 -14.648 -20.719 1 78.88 47 GLY B CA 1
ATOM 2968 C C . GLY B 1 47 ? 6.016 -15.172 -20.406 1 78.88 47 GLY B C 1
ATOM 2969 O O . GLY B 1 47 ? 6.203 -15.922 -19.438 1 78.88 47 GLY B O 1
ATOM 2970 N N . TRP B 1 48 ? 6.871 -14.742 -21.188 1 76.75 48 TRP B N 1
ATOM 2971 C CA . TRP B 1 48 ? 8.266 -15.117 -20.938 1 76.75 48 TRP B CA 1
ATOM 2972 C C . TRP B 1 48 ? 8.742 -14.57 -19.609 1 76.75 48 TRP B C 1
ATOM 2974 O O . TRP B 1 48 ? 9.375 -15.289 -18.828 1 76.75 48 TRP B O 1
ATOM 2984 N N . TYR B 1 49 ? 8.352 -13.398 -19.328 1 73.75 49 TYR B N 1
ATOM 2985 C CA . TYR B 1 49 ? 8.75 -12.773 -18.078 1 73.75 49 TYR B CA 1
ATOM 2986 C C . TYR B 1 49 ? 8.039 -13.422 -16.891 1 73.75 49 TYR B C 1
ATOM 2988 O O . TYR B 1 49 ? 8.57 -13.461 -15.789 1 73.75 49 TYR B O 1
ATOM 2996 N N . GLY B 1 50 ? 6.938 -13.859 -17.172 1 77.44 50 GLY B N 1
ATOM 2997 C CA . GLY B 1 50 ? 6.121 -14.406 -16.109 1 77.44 50 GLY B CA 1
ATOM 2998 C C . GLY B 1 50 ? 6.391 -15.875 -15.836 1 77.44 50 GLY B C 1
ATOM 2999 O O . GLY B 1 50 ? 5.82 -16.469 -14.914 1 77.44 50 GLY B O 1
ATOM 3000 N N . THR B 1 51 ? 7.27 -16.391 -16.625 1 77.62 51 THR B N 1
ATOM 3001 C CA . THR B 1 51 ? 7.621 -17.797 -16.406 1 77.62 51 THR B CA 1
ATOM 3002 C C . THR B 1 51 ? 8.531 -17.953 -15.203 1 77.62 51 THR B C 1
ATOM 3004 O O . THR B 1 51 ? 9.406 -17.109 -14.961 1 77.62 51 THR B O 1
ATOM 3007 N N . THR B 1 52 ? 8.234 -18.953 -14.43 1 71.94 52 THR B N 1
ATOM 3008 C CA . THR B 1 52 ? 9.07 -19.219 -13.266 1 71.94 52 THR B CA 1
ATOM 3009 C C . THR B 1 52 ? 10.414 -19.797 -13.688 1 71.94 52 THR B C 1
ATOM 3011 O O . THR B 1 52 ? 10.477 -20.844 -14.344 1 71.94 52 THR B O 1
ATOM 3014 N N . LEU B 1 53 ? 11.352 -19.047 -13.312 1 74.06 53 LEU B N 1
ATOM 3015 C CA . LEU B 1 53 ? 12.695 -19.531 -13.609 1 74.06 53 LEU B CA 1
ATOM 3016 C C . LEU B 1 53 ? 13.148 -20.562 -12.578 1 74.06 53 LEU B C 1
ATOM 3018 O O . LEU B 1 53 ? 12.883 -20.406 -11.383 1 74.06 53 LEU B O 1
ATOM 3022 N N . VAL B 1 54 ? 13.688 -21.609 -13.141 1 79.5 54 VAL B N 1
ATOM 3023 C CA . VAL B 1 54 ? 14.188 -22.656 -12.258 1 79.5 54 VAL B CA 1
ATOM 3024 C C . VAL B 1 54 ? 15.672 -22.438 -11.984 1 79.5 54 VAL B C 1
ATOM 3026 O O . VAL B 1 54 ? 16.406 -21.922 -12.836 1 79.5 54 VAL B O 1
ATOM 3029 N N . THR B 1 55 ? 15.977 -22.734 -10.773 1 84.38 55 THR B N 1
ATOM 3030 C CA . THR B 1 55 ? 17.375 -22.625 -10.391 1 84.38 55 THR B CA 1
ATOM 3031 C C . THR B 1 55 ? 18.031 -24 -10.289 1 84.38 55 THR B C 1
ATOM 3033 O O . THR B 1 55 ? 17.375 -24.984 -9.93 1 84.38 55 THR B O 1
ATOM 3036 N N . THR B 1 56 ? 19.359 -24.031 -10.609 1 86.69 56 THR B N 1
ATOM 3037 C CA . THR B 1 56 ? 20.062 -25.297 -10.555 1 86.69 56 THR B CA 1
ATOM 3038 C C . THR B 1 56 ? 21.031 -25.328 -9.375 1 86.69 56 THR B C 1
ATOM 3040 O O . THR B 1 56 ? 21.5 -26.406 -8.977 1 86.69 56 THR B O 1
ATOM 3043 N N . THR B 1 57 ? 21.297 -24.234 -8.875 1 90.69 57 THR B N 1
ATOM 3044 C CA . THR B 1 57 ? 22.188 -24.141 -7.727 1 90.69 57 THR B CA 1
ATOM 3045 C C . THR B 1 57 ? 21.453 -23.625 -6.5 1 90.69 57 THR B C 1
ATOM 3047 O O . THR B 1 57 ? 20.484 -22.875 -6.629 1 90.69 57 THR B O 1
ATOM 3050 N N . PRO B 1 58 ? 21.938 -24.125 -5.355 1 93.44 58 PRO B N 1
ATOM 3051 C CA . PRO B 1 58 ? 21.297 -23.625 -4.133 1 93.44 58 PRO B CA 1
ATOM 3052 C C . PRO B 1 58 ? 21.375 -22.109 -4.02 1 93.44 58 PRO B C 1
ATOM 3054 O O . PRO B 1 58 ? 22.375 -21.5 -4.402 1 93.44 58 PRO B O 1
ATOM 3057 N N . GLN B 1 59 ? 20.281 -21.609 -3.547 1 94.56 59 GLN B N 1
ATOM 3058 C CA . GLN B 1 59 ? 20.188 -20.156 -3.432 1 94.56 59 GLN B CA 1
ATOM 3059 C C . GLN B 1 59 ? 20.344 -19.719 -1.982 1 94.56 59 GLN B C 1
ATOM 3061 O O . GLN B 1 59 ? 20.312 -18.516 -1.691 1 94.56 59 GLN B O 1
ATOM 3066 N N . SER B 1 60 ? 20.484 -20.625 -1.115 1 95.44 60 SER B N 1
ATOM 3067 C CA . SER B 1 60 ? 20.625 -20.312 0.305 1 95.44 60 SER B CA 1
ATOM 3068 C C . SER B 1 60 ? 22.078 -20.344 0.741 1 95.44 60 SER B C 1
ATOM 3070 O O . SER B 1 60 ? 22.922 -20.969 0.09 1 95.44 60 SER B O 1
ATOM 3072 N N . LEU B 1 61 ? 22.359 -19.547 1.814 1 94.12 61 LEU B N 1
ATOM 3073 C CA . LEU B 1 61 ? 23.641 -19.594 2.523 1 94.12 61 LEU B CA 1
ATOM 3074 C C . LEU B 1 61 ? 23.453 -20.109 3.945 1 94.12 61 LEU B C 1
ATOM 3076 O O . LEU B 1 61 ? 22.328 -20.172 4.445 1 94.12 61 LEU B O 1
ATOM 3080 N N . SER B 1 62 ? 24.594 -20.531 4.488 1 91.81 62 SER B N 1
ATOM 3081 C CA . SER B 1 62 ? 24.531 -20.953 5.883 1 91.81 62 SER B CA 1
ATOM 3082 C C . SER B 1 62 ? 24 -19.828 6.777 1 91.81 62 SER B C 1
ATOM 3084 O O . SER B 1 62 ? 24.25 -18.656 6.531 1 91.81 62 SER B O 1
ATOM 3086 N N . ARG B 1 63 ? 23.297 -20.281 7.773 1 90.25 63 ARG B N 1
ATOM 3087 C CA . ARG B 1 63 ? 22.641 -19.328 8.656 1 90.25 63 ARG B CA 1
ATOM 3088 C C . ARG B 1 63 ? 23.656 -18.406 9.312 1 90.25 63 ARG B C 1
ATOM 3090 O O . ARG B 1 63 ? 24.75 -18.844 9.695 1 90.25 63 ARG B O 1
ATOM 3097 N N . GLY B 1 64 ? 23.312 -17.156 9.344 1 86.88 64 GLY B N 1
ATOM 3098 C CA . GLY B 1 64 ? 24.078 -16.156 10.055 1 86.88 64 GLY B CA 1
ATOM 3099 C C . GLY B 1 64 ? 23.422 -15.68 11.336 1 86.88 64 GLY B C 1
ATOM 3100 O O . GLY B 1 64 ? 22.516 -16.344 11.859 1 86.88 64 GLY B O 1
ATOM 3101 N N . PRO B 1 65 ? 23.969 -14.609 11.883 1 86.25 65 PRO B N 1
ATOM 3102 C CA . PRO B 1 65 ? 23.328 -14.039 13.07 1 86.25 65 PRO B CA 1
ATOM 3103 C C . PRO B 1 65 ? 21.938 -13.453 12.781 1 86.25 65 PRO B C 1
ATOM 3105 O O . PRO B 1 65 ? 21.688 -13.016 11.656 1 86.25 65 PRO B O 1
ATOM 3108 N N . PRO B 1 66 ? 21.109 -13.523 13.719 1 84.62 66 PRO B N 1
ATOM 3109 C CA . PRO B 1 66 ? 19.781 -12.93 13.531 1 84.62 66 PRO B CA 1
ATOM 3110 C C . PRO B 1 66 ? 19.859 -11.438 13.195 1 84.62 66 PRO B C 1
ATOM 3112 O O . PRO B 1 66 ? 20.719 -10.719 13.719 1 84.62 66 PRO B O 1
ATOM 3115 N N . ARG B 1 67 ? 19.172 -11.078 12.07 1 70.88 67 ARG B N 1
ATOM 3116 C CA . ARG B 1 67 ? 19.047 -9.688 11.656 1 70.88 67 ARG B CA 1
ATOM 3117 C C . ARG B 1 67 ? 17.656 -9.141 11.984 1 70.88 67 ARG B C 1
ATOM 3119 O O . ARG B 1 67 ? 16.672 -9.859 11.883 1 70.88 67 ARG B O 1
ATOM 3126 N N . GLY B 1 68 ? 17.344 -7.953 12.461 1 61.88 68 GLY B N 1
ATOM 3127 C CA . GLY B 1 68 ? 16.078 -7.25 12.523 1 61.88 68 GLY B CA 1
ATOM 3128 C C . GLY B 1 68 ? 15.57 -7.062 13.938 1 61.88 68 GLY B C 1
ATOM 3129 O O . GLY B 1 68 ? 14.375 -6.867 14.156 1 61.88 68 GLY B O 1
ATOM 3130 N N . ALA B 1 69 ? 16.297 -7.625 14.93 1 60.06 69 ALA B N 1
ATOM 3131 C CA . ALA B 1 69 ? 15.773 -7.656 16.297 1 60.06 69 ALA B CA 1
ATOM 3132 C C . ALA B 1 69 ? 15.141 -6.32 16.672 1 60.06 69 ALA B C 1
ATOM 3134 O O . ALA B 1 69 ? 14.109 -6.285 17.344 1 60.06 69 ALA B O 1
ATOM 3135 N N . SER B 1 70 ? 15.719 -5.168 16.391 1 71.12 70 SER B N 1
ATOM 3136 C CA . SER B 1 70 ? 15.438 -4.074 17.328 1 71.12 70 SER B CA 1
ATOM 3137 C C . SER B 1 70 ? 14.578 -3.002 16.656 1 71.12 70 SER B C 1
ATOM 3139 O O . SER B 1 70 ? 14.477 -1.881 17.156 1 71.12 70 SER B O 1
ATOM 3141 N N . LEU B 1 71 ? 13.758 -3.449 15.586 1 82.69 71 LEU B N 1
ATOM 3142 C CA . LEU B 1 71 ? 13.016 -2.346 14.992 1 82.69 71 LEU B CA 1
ATOM 3143 C C . LEU B 1 71 ? 11.609 -2.26 15.586 1 82.69 71 LEU B C 1
ATOM 3145 O O . LEU B 1 71 ? 10.984 -3.285 15.859 1 82.69 71 LEU B O 1
ATOM 3149 N N . SER B 1 72 ? 11.234 -0.989 15.766 1 86.31 72 SER B N 1
ATOM 3150 C CA . SER B 1 72 ? 9.844 -0.79 16.156 1 86.31 72 SER B CA 1
ATOM 3151 C C . SER B 1 72 ? 8.883 -1.189 15.047 1 86.31 72 SER B C 1
ATOM 3153 O O . SER B 1 72 ? 9.289 -1.319 13.891 1 86.31 72 SER B O 1
ATOM 3155 N N . HIS B 1 73 ? 7.703 -1.459 15.32 1 90.25 73 HIS B N 1
ATOM 3156 C CA . HIS B 1 73 ? 6.699 -1.827 14.328 1 90.25 73 HIS B CA 1
ATOM 3157 C C . HIS B 1 73 ? 6.57 -0.757 13.25 1 90.25 73 HIS B C 1
ATOM 3159 O O . HIS B 1 73 ? 6.406 -1.076 12.07 1 90.25 73 HIS B O 1
ATOM 3165 N N . LEU B 1 74 ? 6.656 0.462 13.672 1 91 74 LEU B N 1
ATOM 3166 C CA . LEU B 1 74 ? 6.543 1.56 12.719 1 91 74 LEU B CA 1
ATOM 3167 C C . LEU B 1 74 ? 7.742 1.585 11.773 1 91 74 LEU B C 1
ATOM 3169 O O . LEU B 1 74 ? 7.59 1.827 10.578 1 91 74 LEU B O 1
ATOM 3173 N N . GLU B 1 75 ? 8.906 1.364 12.297 1 90.81 75 GLU B N 1
ATOM 3174 C CA . GLU B 1 75 ? 10.102 1.301 11.461 1 90.81 75 GLU B CA 1
ATOM 3175 C C . GLU B 1 75 ? 10.016 0.144 10.469 1 90.81 75 GLU B C 1
ATOM 3177 O O . GLU B 1 75 ? 10.398 0.289 9.305 1 90.81 75 GLU B O 1
ATOM 3182 N N . LEU B 1 76 ? 9.539 -0.946 11 1 92.19 76 LEU B N 1
ATOM 3183 C CA . LEU B 1 76 ? 9.367 -2.105 10.125 1 92.19 76 LEU B CA 1
ATOM 3184 C C . LEU B 1 76 ? 8.352 -1.813 9.031 1 92.19 76 LEU B C 1
ATOM 3186 O O . LEU B 1 76 ? 8.539 -2.215 7.879 1 92.19 76 LEU B O 1
ATOM 3190 N N . TYR B 1 77 ? 7.324 -1.143 9.391 1 93.88 77 TYR B N 1
ATOM 3191 C CA . TYR B 1 77 ? 6.297 -0.759 8.422 1 93.88 77 TYR B CA 1
ATOM 3192 C C . TYR B 1 77 ? 6.883 0.113 7.32 1 93.88 77 TYR B C 1
ATOM 3194 O O . TYR B 1 77 ? 6.488 0.002 6.156 1 93.88 77 TYR B O 1
ATOM 3202 N N . HIS B 1 78 ? 7.828 0.934 7.691 1 93.69 78 HIS B N 1
ATOM 3203 C CA . HIS B 1 78 ? 8.422 1.854 6.727 1 93.69 78 HIS B CA 1
ATOM 3204 C C . HIS B 1 78 ? 9.344 1.122 5.758 1 93.69 78 HIS B C 1
ATOM 3206 O O . HIS B 1 78 ? 9.656 1.64 4.684 1 93.69 78 HIS B O 1
ATOM 3212 N N . ARG B 1 79 ? 9.828 -0.011 6.246 1 94.31 79 ARG B N 1
ATOM 3213 C CA . ARG B 1 79 ? 10.461 -0.813 5.211 1 94.31 79 ARG B CA 1
ATOM 3214 C C . ARG B 1 79 ? 9.461 -1.233 4.145 1 94.31 79 ARG B C 1
ATOM 3216 O O . ARG B 1 79 ? 9.523 -0.769 3.004 1 94.31 79 ARG B O 1
ATOM 3223 N N . TYR B 1 80 ? 8.555 -2.059 4.562 1 95.44 80 TYR B N 1
ATOM 3224 C CA . TYR B 1 80 ? 7.344 -2.4 3.822 1 95.44 80 TYR B CA 1
ATOM 3225 C C . TYR B 1 80 ? 6.227 -2.83 4.766 1 95.44 80 TYR B C 1
ATOM 3227 O O . TYR B 1 80 ? 6.465 -3.586 5.711 1 95.44 80 TYR B O 1
ATOM 3235 N N . PRO B 1 81 ? 5.062 -2.361 4.461 1 96.31 81 PRO B N 1
ATOM 3236 C CA . PRO B 1 81 ? 3.938 -2.766 5.312 1 96.31 81 PRO B CA 1
ATOM 3237 C C . PRO B 1 81 ? 3.846 -4.281 5.484 1 96.31 81 PRO B C 1
ATOM 3239 O O . PRO B 1 81 ? 3.531 -4.762 6.574 1 96.31 81 PRO B O 1
ATOM 3242 N N . VAL B 1 82 ? 4.184 -5.051 4.527 1 96.62 82 VAL B N 1
ATOM 3243 C CA . VAL B 1 82 ? 4.043 -6.504 4.574 1 96.62 82 VAL B CA 1
ATOM 3244 C C . VAL B 1 82 ? 5.031 -7.086 5.586 1 96.62 82 VAL B C 1
ATOM 3246 O O . VAL B 1 82 ? 4.891 -8.234 6.012 1 96.62 82 VAL B O 1
ATOM 3249 N N . CYS B 1 83 ? 6.059 -6.348 5.938 1 95.19 83 CYS B N 1
ATOM 3250 C CA . CYS B 1 83 ? 7.047 -6.824 6.906 1 95.19 83 CYS B CA 1
ATOM 3251 C C . CYS B 1 83 ? 6.426 -6.961 8.289 1 95.19 83 CYS B C 1
ATOM 3253 O O . CYS B 1 83 ? 6.961 -7.668 9.148 1 95.19 83 CYS B O 1
ATOM 3255 N N . THR B 1 84 ? 5.316 -6.293 8.555 1 93 84 THR B N 1
ATOM 3256 C CA . THR B 1 84 ? 4.672 -6.34 9.867 1 93 84 THR B CA 1
ATOM 3257 C C . THR B 1 84 ? 3.643 -7.465 9.922 1 93 84 THR B C 1
ATOM 3259 O O . THR B 1 84 ? 3.104 -7.766 10.984 1 93 84 THR B O 1
ATOM 3262 N N . LEU B 1 85 ? 3.406 -8.117 8.828 1 94.06 85 LEU B N 1
ATOM 3263 C CA . LEU B 1 85 ? 2.355 -9.125 8.727 1 94.06 85 LEU B CA 1
ATOM 3264 C C . LEU B 1 85 ? 2.762 -10.406 9.445 1 94.06 85 LEU B C 1
ATOM 3266 O O . LEU B 1 85 ? 3.865 -10.914 9.234 1 94.06 85 LEU B O 1
ATOM 3270 N N . GLN B 1 86 ? 1.901 -10.812 10.266 1 92.69 86 GLN B N 1
ATOM 3271 C CA . GLN B 1 86 ? 2.066 -12.086 10.961 1 92.69 86 GLN B CA 1
ATOM 3272 C C . GLN B 1 86 ? 1.032 -13.109 10.484 1 92.69 86 GLN B C 1
ATOM 3274 O O . GLN B 1 86 ? -0.164 -12.812 10.445 1 92.69 86 GLN B O 1
ATOM 3279 N N . LEU B 1 87 ? 1.555 -14.219 10.117 1 93.06 87 LEU B N 1
ATOM 3280 C CA . LEU B 1 87 ? 0.701 -15.258 9.555 1 93.06 87 LEU B CA 1
ATOM 3281 C C . LEU B 1 87 ? 0.659 -16.484 10.469 1 93.06 87 LEU B C 1
ATOM 3283 O O . LEU B 1 87 ? 1.521 -16.641 11.336 1 93.06 87 LEU B O 1
ATOM 3287 N N . GLY B 1 88 ? -0.326 -17.281 10.219 1 89.75 88 GLY B N 1
ATOM 3288 C CA . GLY B 1 88 ? -0.496 -18.469 11.039 1 89.75 88 GLY B CA 1
ATOM 3289 C C . GLY B 1 88 ? -1.27 -18.203 12.32 1 89.75 88 GLY B C 1
ATOM 3290 O O . GLY B 1 88 ? -1.467 -17.062 12.703 1 89.75 88 GLY B O 1
ATOM 3291 N N . GLN B 1 89 ? -1.589 -19.219 12.984 1 84.88 89 GLN B N 1
ATOM 3292 C CA . GLN B 1 89 ? -2.385 -19.078 14.203 1 84.88 89 GLN B CA 1
ATOM 3293 C C . GLN B 1 89 ? -1.556 -18.5 15.344 1 84.88 89 GLN B C 1
ATOM 3295 O O . GLN B 1 89 ? -2.082 -17.781 16.188 1 84.88 89 GLN B O 1
ATOM 3300 N N . ASP B 1 90 ? -0.271 -18.781 15.266 1 86.38 90 ASP B N 1
ATOM 3301 C CA . ASP B 1 90 ? 0.581 -18.297 16.344 1 86.38 90 ASP B CA 1
ATOM 3302 C C . ASP B 1 90 ? 1.363 -17.062 15.898 1 86.38 90 ASP B C 1
ATOM 3304 O O . ASP B 1 90 ? 2.221 -16.562 16.641 1 86.38 90 ASP B O 1
ATOM 3308 N N . GLY B 1 91 ? 1.228 -16.688 14.766 1 88 91 GLY B N 1
ATOM 3309 C CA . GLY B 1 91 ? 1.904 -15.492 14.266 1 88 91 GLY B CA 1
ATOM 3310 C C . GLY B 1 91 ? 3.379 -15.719 13.992 1 88 91 GLY B C 1
ATOM 3311 O O . GLY B 1 91 ? 4.152 -14.766 13.891 1 88 91 GLY B O 1
ATOM 3312 N N . SER B 1 92 ? 3.74 -16.891 13.859 1 89 92 SER B N 1
ATOM 3313 C CA . SER B 1 92 ? 5.156 -17.203 13.711 1 89 92 SER B CA 1
ATOM 3314 C C . SER B 1 92 ? 5.578 -17.156 12.242 1 89 92 SER B C 1
ATOM 3316 O O . SER B 1 92 ? 6.77 -17.094 11.938 1 89 92 SER B O 1
ATOM 3318 N N . LEU B 1 93 ? 4.633 -17.234 11.367 1 92.81 93 LEU B N 1
ATOM 3319 C CA . LEU B 1 93 ? 4.926 -17.219 9.938 1 92.81 93 LEU B CA 1
ATOM 3320 C C . LEU B 1 93 ? 4.949 -15.781 9.414 1 92.81 93 LEU B C 1
ATOM 3322 O O . LEU B 1 93 ? 4.078 -14.977 9.75 1 92.81 93 LEU B O 1
ATOM 3326 N N . ARG B 1 94 ? 5.961 -15.531 8.68 1 94.25 94 ARG B N 1
ATOM 3327 C CA . ARG B 1 94 ? 6.125 -14.211 8.07 1 94.25 94 ARG B CA 1
ATOM 3328 C C . ARG B 1 94 ? 6.059 -14.305 6.551 1 94.25 94 ARG B C 1
ATOM 3330 O O . ARG B 1 94 ? 6.078 -15.398 5.988 1 94.25 94 ARG B O 1
ATOM 3337 N N . VAL B 1 95 ? 5.969 -13.156 5.949 1 96.12 95 VAL B N 1
ATOM 3338 C CA . VAL B 1 95 ? 5.879 -13.109 4.492 1 96.12 95 VAL B CA 1
ATOM 3339 C C . VAL B 1 95 ? 7.16 -13.664 3.879 1 96.12 95 VAL B C 1
ATOM 3341 O O . VAL B 1 95 ? 7.129 -14.281 2.812 1 96.12 95 VAL B O 1
ATOM 3344 N N . VAL B 1 96 ? 8.289 -13.508 4.566 1 96.12 96 VAL B N 1
ATOM 3345 C CA . VAL B 1 96 ? 9.57 -14.016 4.094 1 96.12 96 VAL B CA 1
ATOM 3346 C C . VAL B 1 96 ? 9.516 -15.539 3.98 1 96.12 96 VAL B C 1
ATOM 3348 O O . VAL B 1 96 ? 10.078 -16.125 3.053 1 96.12 96 VAL B O 1
ATOM 3351 N N . ASP B 1 97 ? 8.844 -16.172 4.898 1 96.25 97 ASP B N 1
ATOM 3352 C CA . ASP B 1 97 ? 8.695 -17.625 4.852 1 96.25 97 ASP B CA 1
ATOM 3353 C C . ASP B 1 97 ? 7.957 -18.047 3.586 1 96.25 97 ASP B C 1
ATOM 3355 O O . ASP B 1 97 ? 8.375 -19 2.91 1 96.25 97 ASP B O 1
ATOM 3359 N N . ILE B 1 98 ? 6.906 -17.375 3.324 1 96.56 98 ILE B N 1
ATOM 3360 C CA . ILE B 1 98 ? 6.102 -17.719 2.154 1 96.56 98 ILE B CA 1
ATOM 3361 C C . ILE B 1 98 ? 6.918 -17.484 0.884 1 96.56 98 ILE B C 1
ATOM 3363 O O . ILE B 1 98 ? 6.855 -18.281 -0.052 1 96.56 98 ILE B O 1
ATOM 3367 N N . ALA B 1 99 ? 7.66 -16.406 0.849 1 97.12 99 ALA B N 1
ATOM 3368 C CA . ALA B 1 99 ? 8.5 -16.109 -0.307 1 97.12 99 ALA B CA 1
ATOM 3369 C C . ALA B 1 99 ? 9.547 -17.203 -0.521 1 97.12 99 ALA B C 1
ATOM 3371 O O . ALA B 1 99 ? 9.781 -17.625 -1.653 1 97.12 99 ALA B O 1
ATOM 3372 N N . LEU B 1 100 ? 10.148 -17.594 0.558 1 96.62 100 LEU B N 1
ATOM 3373 C CA . LEU B 1 100 ? 11.195 -18.609 0.465 1 96.62 100 LEU B CA 1
ATOM 3374 C C . LEU B 1 100 ? 10.602 -19.969 0.085 1 96.62 100 LEU B C 1
ATOM 3376 O O . LEU B 1 100 ? 11.227 -20.734 -0.657 1 96.62 100 LEU B O 1
ATOM 3380 N N . LEU B 1 101 ? 9.445 -20.312 0.605 1 95.94 101 LEU B N 1
ATOM 3381 C CA . LEU B 1 101 ? 8.789 -21.562 0.224 1 95.94 101 LEU B CA 1
ATOM 3382 C C . LEU B 1 101 ? 8.5 -21.578 -1.273 1 95.94 101 LEU B C 1
ATOM 3384 O O . LEU B 1 101 ? 8.688 -22.609 -1.93 1 95.94 101 LEU B O 1
ATOM 3388 N N . LYS B 1 102 ? 8.031 -20.5 -1.772 1 95.06 102 LYS B N 1
ATOM 3389 C CA . LYS B 1 102 ? 7.773 -20.406 -3.207 1 95.06 102 LYS B CA 1
ATOM 3390 C C . LYS B 1 102 ? 9.062 -20.594 -4.012 1 95.06 102 LYS B C 1
ATOM 3392 O O . LYS B 1 102 ? 9.055 -21.25 -5.055 1 95.06 102 LYS B O 1
ATOM 3397 N N . GLU B 1 103 ? 10.078 -19.984 -3.543 1 93.94 103 GLU B N 1
ATOM 3398 C CA . GLU B 1 103 ? 11.352 -20.094 -4.254 1 93.94 103 GLU B CA 1
ATOM 3399 C C . GLU B 1 103 ? 11.867 -21.531 -4.246 1 93.94 103 GLU B C 1
ATOM 3401 O O . GLU B 1 103 ? 12.492 -21.969 -5.211 1 93.94 103 GLU B O 1
ATOM 3406 N N . LEU B 1 104 ? 11.656 -22.266 -3.217 1 93.88 104 LEU B N 1
ATOM 3407 C CA . LEU B 1 104 ? 12.117 -23.641 -3.078 1 93.88 104 LEU B CA 1
ATOM 3408 C C . LEU B 1 104 ? 11.555 -24.516 -4.191 1 93.88 104 LEU B C 1
ATOM 3410 O O . LEU B 1 104 ? 12.25 -25.406 -4.699 1 93.88 104 LEU B O 1
ATOM 3414 N N . VAL B 1 105 ? 10.344 -24.281 -4.516 1 90.06 105 VAL B N 1
ATOM 3415 C CA . VAL B 1 105 ? 9.688 -25.109 -5.52 1 90.06 105 VAL B CA 1
ATOM 3416 C C . VAL B 1 105 ? 10.297 -24.844 -6.895 1 90.06 105 VAL B C 1
ATOM 3418 O O . VAL B 1 105 ? 10.211 -25.688 -7.793 1 90.06 105 VAL B O 1
ATOM 3421 N N . GLY B 1 106 ? 10.961 -23.75 -7.039 1 86.5 106 GLY B N 1
ATOM 3422 C CA . GLY B 1 106 ? 11.602 -23.406 -8.297 1 86.5 106 GLY B CA 1
ATOM 3423 C C . GLY B 1 106 ? 12.961 -24.062 -8.477 1 86.5 106 GLY B C 1
ATOM 3424 O O . GLY B 1 106 ? 13.562 -23.953 -9.547 1 86.5 106 GLY B O 1
ATOM 3425 N N . ALA B 1 107 ? 13.406 -24.75 -7.504 1 88.56 107 ALA B N 1
ATOM 3426 C CA . ALA B 1 107 ? 14.672 -25.469 -7.633 1 88.56 107 ALA B CA 1
ATOM 3427 C C . ALA B 1 107 ? 14.516 -26.703 -8.523 1 88.56 107 ALA B C 1
ATOM 3429 O O . ALA B 1 107 ? 13.656 -27.547 -8.273 1 88.56 107 ALA B O 1
ATOM 3430 N N . ARG B 1 108 ? 15.391 -26.812 -9.492 1 83.88 108 ARG B N 1
ATOM 3431 C CA . ARG B 1 108 ? 15.289 -27.875 -10.484 1 83.88 108 ARG B CA 1
ATOM 3432 C C . ARG B 1 108 ? 15.828 -29.188 -9.922 1 83.88 108 ARG B C 1
ATOM 3434 O O . ARG B 1 108 ? 15.273 -30.266 -10.188 1 83.88 108 ARG B O 1
ATOM 3441 N N . THR B 1 109 ? 16.891 -29.078 -9.164 1 88.44 109 THR B N 1
ATOM 3442 C CA . THR B 1 109 ? 17.531 -30.297 -8.68 1 88.44 109 THR B CA 1
ATOM 3443 C C . THR B 1 109 ? 17.141 -30.562 -7.23 1 88.44 109 THR B C 1
ATOM 3445 O O . THR B 1 109 ? 17 -29.641 -6.438 1 88.44 109 THR B O 1
ATOM 3448 N N . SER B 1 110 ? 17.078 -31.859 -6.988 1 88.94 110 SER B N 1
ATOM 3449 C CA . SER B 1 110 ? 16.719 -32.281 -5.633 1 88.94 110 SER B CA 1
ATOM 3450 C C . SER B 1 110 ? 17.812 -31.875 -4.637 1 88.94 110 SER B C 1
ATOM 3452 O O . SER B 1 110 ? 17.516 -31.578 -3.479 1 88.94 110 SER B O 1
ATOM 3454 N N . GLU B 1 111 ? 19.016 -31.859 -5.121 1 92.81 111 GLU B N 1
ATOM 3455 C CA . GLU B 1 111 ? 20.125 -31.484 -4.242 1 92.81 111 GLU B CA 1
ATOM 3456 C C . GLU B 1 111 ? 20.016 -30.016 -3.818 1 92.81 111 GLU B C 1
ATOM 3458 O O . GLU B 1 111 ? 20.156 -29.703 -2.637 1 92.81 111 GLU B O 1
ATOM 3463 N N . ALA B 1 112 ? 19.781 -29.219 -4.801 1 93.5 112 ALA B N 1
ATOM 3464 C CA . ALA B 1 112 ? 19.641 -27.797 -4.504 1 93.5 112 ALA B CA 1
ATOM 3465 C C . ALA B 1 112 ? 18.438 -27.531 -3.598 1 93.5 112 ALA B C 1
ATOM 3467 O O . ALA B 1 112 ? 18.531 -26.75 -2.65 1 93.5 112 ALA B O 1
ATOM 3468 N N . ARG B 1 113 ? 17.375 -28.203 -3.867 1 93.25 113 ARG B N 1
ATOM 3469 C CA . ARG B 1 113 ? 16.156 -28.016 -3.076 1 93.25 113 ARG B CA 1
ATOM 3470 C C . ARG B 1 113 ? 16.375 -28.469 -1.635 1 93.25 113 ARG B C 1
ATOM 3472 O O . ARG B 1 113 ? 15.938 -27.797 -0.698 1 93.25 113 ARG B O 1
ATOM 3479 N N . THR B 1 114 ? 17.031 -29.578 -1.48 1 93.75 114 THR B N 1
ATOM 3480 C CA . THR B 1 114 ? 17.266 -30.141 -0.15 1 93.75 114 THR B CA 1
ATOM 3481 C C . THR B 1 114 ? 18.172 -29.219 0.662 1 93.75 114 THR B C 1
ATOM 3483 O O . THR B 1 114 ? 17.938 -29 1.852 1 93.75 114 THR B O 1
ATOM 3486 N N . LEU B 1 115 ? 19.141 -28.734 0.048 1 95.06 115 LEU B N 1
ATOM 3487 C CA . LEU B 1 115 ? 20.062 -27.844 0.753 1 95.06 115 LEU B CA 1
ATOM 3488 C C . LEU B 1 115 ? 19.391 -26.547 1.142 1 95.06 115 LEU B C 1
ATOM 3490 O O . LEU B 1 115 ? 19.547 -26.062 2.268 1 95.06 115 LEU B O 1
ATOM 3494 N N . ASP B 1 116 ? 18.719 -25.953 0.215 1 96.31 116 ASP B N 1
ATOM 3495 C CA . ASP B 1 116 ? 18 -24.719 0.498 1 96.31 116 ASP B CA 1
ATOM 3496 C C . ASP B 1 116 ? 16.953 -24.922 1.597 1 96.31 116 ASP B C 1
ATOM 3498 O O . ASP B 1 116 ? 16.812 -24.078 2.488 1 96.31 116 ASP B O 1
ATOM 3502 N N . PHE B 1 117 ? 16.266 -26.031 1.519 1 95.81 117 PHE B N 1
ATOM 3503 C CA . PHE B 1 117 ? 15.266 -26.344 2.525 1 95.81 117 PHE B CA 1
ATOM 3504 C C . PHE B 1 117 ? 15.898 -26.469 3.904 1 95.81 117 PHE B C 1
ATOM 3506 O O . PHE B 1 117 ? 15.375 -25.953 4.891 1 95.81 117 PHE B O 1
ATOM 3513 N N . SER B 1 118 ? 16.938 -27.156 3.975 1 94.56 118 SER B N 1
ATOM 3514 C CA . SER B 1 118 ? 17.625 -27.359 5.246 1 94.56 118 SER B CA 1
ATOM 3515 C C . SER B 1 118 ? 18.141 -26.047 5.816 1 94.56 118 SER B C 1
ATOM 3517 O O . SER B 1 118 ? 18 -25.781 7.012 1 94.56 118 SER B O 1
ATOM 3519 N N . ASN B 1 119 ? 18.688 -25.219 4.996 1 95.25 119 ASN B N 1
ATOM 3520 C CA . ASN B 1 119 ? 19.234 -23.953 5.445 1 95.25 119 ASN B CA 1
ATOM 3521 C C . ASN B 1 119 ? 18.141 -22.984 5.883 1 95.25 119 ASN B C 1
ATOM 3523 O O . ASN B 1 119 ? 18.281 -22.281 6.883 1 95.25 119 ASN B O 1
ATOM 3527 N N . TRP B 1 120 ? 17.078 -22.984 5.211 1 96 120 TRP B N 1
ATOM 3528 C CA . TRP B 1 120 ? 16.047 -21.969 5.465 1 96 120 TRP B CA 1
ATOM 3529 C C . TRP B 1 120 ? 15.039 -22.469 6.492 1 96 120 TRP B C 1
ATOM 3531 O O . TRP B 1 120 ? 14.484 -21.688 7.262 1 96 120 TRP B O 1
ATOM 3541 N N . PHE B 1 121 ? 14.75 -23.766 6.535 1 94.5 121 PHE B N 1
ATOM 3542 C CA . PHE B 1 121 ? 13.633 -24.234 7.344 1 94.5 121 PHE B CA 1
ATOM 3543 C C . PHE B 1 121 ? 14.039 -25.438 8.188 1 94.5 121 PHE B C 1
ATOM 3545 O O . PHE B 1 121 ? 13.188 -26.094 8.805 1 94.5 121 PHE B O 1
ATOM 3552 N N . GLY B 1 122 ? 15.242 -25.781 8.219 1 88.88 122 GLY B N 1
ATOM 3553 C CA . GLY B 1 122 ? 15.727 -26.953 8.922 1 88.88 122 GLY B CA 1
ATOM 3554 C C . GLY B 1 122 ? 15.344 -26.984 10.391 1 88.88 122 GLY B C 1
ATOM 3555 O O . GLY B 1 122 ? 15.219 -28.047 10.992 1 88.88 122 GLY B O 1
ATOM 3556 N N . THR B 1 123 ? 15.133 -25.859 10.945 1 83.56 123 THR B N 1
ATOM 3557 C CA . THR B 1 123 ? 14.812 -25.797 12.367 1 83.56 123 THR B CA 1
ATOM 3558 C C . THR B 1 123 ? 13.297 -25.797 12.586 1 83.56 123 THR B C 1
ATOM 3560 O O . THR B 1 123 ? 12.828 -25.797 13.727 1 83.56 123 THR B O 1
ATOM 3563 N N . ARG B 1 124 ? 12.688 -25.844 11.438 1 87.38 124 ARG B N 1
ATOM 3564 C CA . ARG B 1 124 ? 11.234 -25.781 11.523 1 87.38 124 ARG B CA 1
ATOM 3565 C C . ARG B 1 124 ? 10.617 -27.141 11.164 1 87.38 124 ARG B C 1
ATOM 3567 O O . ARG B 1 124 ? 11.242 -27.938 10.477 1 87.38 124 ARG B O 1
ATOM 3574 N N . ARG B 1 125 ? 9.641 -27.656 11.727 1 87.5 125 ARG B N 1
ATOM 3575 C CA . ARG B 1 125 ? 8.961 -28.922 11.445 1 87.5 125 ARG B CA 1
ATOM 3576 C C . ARG B 1 125 ? 8.008 -28.781 10.266 1 87.5 125 ARG B C 1
ATOM 3578 O O . ARG B 1 125 ? 6.836 -29.141 10.359 1 87.5 125 ARG B O 1
ATOM 3585 N N . ILE B 1 126 ? 8.648 -28.266 9.133 1 92.44 126 ILE B N 1
ATOM 3586 C CA . ILE B 1 126 ? 7.84 -28.109 7.926 1 92.44 126 ILE B CA 1
ATOM 3587 C C . ILE B 1 126 ? 7.941 -29.359 7.07 1 92.44 126 ILE B C 1
ATOM 3589 O O . ILE B 1 126 ? 9.023 -29.938 6.922 1 92.44 126 ILE B O 1
ATOM 3593 N N . THR B 1 127 ? 6.844 -29.828 6.586 1 92.75 127 THR B N 1
ATOM 3594 C CA . THR B 1 127 ? 6.805 -31.016 5.719 1 92.75 127 THR B CA 1
ATOM 3595 C C . THR B 1 127 ? 6.441 -30.609 4.293 1 92.75 127 THR B C 1
ATOM 3597 O O . THR B 1 127 ? 5.438 -29.938 4.066 1 92.75 127 THR B O 1
ATOM 3600 N N . TYR B 1 128 ? 7.297 -31.047 3.4 1 92.81 128 TYR B N 1
ATOM 3601 C CA . TYR B 1 128 ? 7.02 -30.859 1.979 1 92.81 128 TYR B CA 1
ATOM 3602 C C . TYR B 1 128 ? 6.391 -32.125 1.381 1 92.81 128 TYR B C 1
ATOM 3604 O O . TYR B 1 128 ? 7.02 -33.188 1.338 1 92.81 128 TYR B O 1
ATOM 3612 N N . SER B 1 129 ? 5.203 -32.031 0.789 1 92.25 129 SER B N 1
ATOM 3613 C CA . SER B 1 129 ? 4.461 -33.156 0.264 1 92.25 129 SER B CA 1
ATOM 3614 C C . SER B 1 129 ? 4.742 -33.375 -1.221 1 92.25 129 SER B C 1
ATOM 36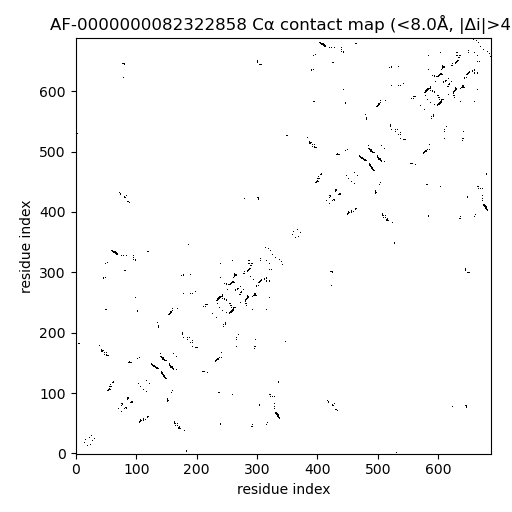16 O O . SER B 1 129 ? 4.262 -34.344 -1.821 1 92.25 129 SER B O 1
ATOM 3618 N N . GLY B 1 130 ? 5.512 -32.5 -1.828 1 90.69 130 GLY B N 1
ATOM 3619 C CA . GLY B 1 130 ? 5.777 -32.594 -3.254 1 90.69 130 GLY B CA 1
ATOM 3620 C C . GLY B 1 130 ? 4.598 -32.188 -4.113 1 90.69 130 GLY B C 1
ATOM 3621 O O . GLY B 1 130 ? 3.871 -31.25 -3.768 1 90.69 130 GLY B O 1
ATOM 3622 N N . ILE B 1 131 ? 4.516 -32.781 -5.27 1 90.81 131 ILE B N 1
ATOM 3623 C CA . ILE B 1 131 ? 3.414 -32.5 -6.191 1 90.81 131 ILE B CA 1
ATOM 3624 C C . ILE B 1 131 ? 2.178 -33.281 -5.766 1 90.81 131 ILE B C 1
ATOM 3626 O O . ILE B 1 131 ? 2.184 -34.531 -5.781 1 90.81 131 ILE B O 1
ATOM 3630 N N . VAL B 1 132 ? 1.15 -32.594 -5.43 1 93.19 132 VAL B N 1
ATOM 3631 C CA . VAL B 1 132 ? -0.033 -33.25 -4.891 1 93.19 132 VAL B CA 1
ATOM 3632 C C . VAL B 1 132 ? -1.122 -33.312 -5.961 1 93.19 132 VAL B C 1
ATOM 3634 O O . VAL B 1 132 ? -2.047 -34.125 -5.871 1 93.19 132 VAL B O 1
ATOM 3637 N N . LYS B 1 133 ? -1.03 -32.438 -6.922 1 90.56 133 LYS B N 1
ATOM 3638 C CA . LYS B 1 133 ? -2.01 -32.406 -8 1 90.56 133 LYS B CA 1
ATOM 3639 C C . LYS B 1 133 ? -1.404 -31.812 -9.273 1 90.56 133 LYS B C 1
ATOM 3641 O O . LYS B 1 133 ? -0.556 -30.922 -9.211 1 90.56 133 LYS B O 1
ATOM 3646 N N . GLU B 1 134 ? -1.749 -32.375 -10.352 1 88.38 134 GLU B N 1
ATOM 3647 C CA . GLU B 1 134 ? -1.405 -31.828 -11.664 1 88.38 134 GLU B CA 1
ATOM 3648 C C . GLU B 1 134 ? -2.652 -31.375 -12.414 1 88.38 134 GLU B C 1
ATOM 3650 O O . GLU B 1 134 ? -3.615 -32.125 -12.547 1 88.38 134 GLU B O 1
ATOM 3655 N N . LEU B 1 135 ? -2.57 -30.078 -12.727 1 82.25 135 LEU B N 1
ATOM 3656 C CA . LEU B 1 135 ? -3.684 -29.516 -13.484 1 82.25 135 LEU B CA 1
ATOM 3657 C C . LEU B 1 135 ? -3.367 -29.484 -14.969 1 82.25 135 LEU B C 1
ATOM 3659 O O . LEU B 1 135 ? -2.254 -29.141 -15.367 1 82.25 135 LEU B O 1
ATOM 3663 N N . LYS B 1 136 ? -4.211 -30.078 -15.719 1 72.56 136 LYS B N 1
ATOM 3664 C CA . LYS B 1 136 ? -3.98 -30.125 -17.156 1 72.56 136 LYS B CA 1
ATOM 3665 C C . LYS B 1 136 ? -4.754 -29.031 -17.875 1 72.56 136 LYS B C 1
ATOM 3667 O O . LYS B 1 136 ? -5.984 -28.969 -17.797 1 72.56 136 LYS B O 1
ATOM 3672 N N . ALA B 1 137 ? -4 -27.969 -18.109 1 63.16 137 ALA B N 1
ATOM 3673 C CA . ALA B 1 137 ? -4.582 -26.938 -18.953 1 63.16 137 ALA B CA 1
ATOM 3674 C C . ALA B 1 137 ? -3.809 -26.797 -20.266 1 63.16 137 ALA B C 1
ATOM 3676 O O . ALA B 1 137 ? -2.58 -26.688 -20.266 1 63.16 137 ALA B O 1
ATOM 3677 N N . ASP B 1 138 ? -4.523 -26.906 -21.391 1 60.47 138 ASP B N 1
ATOM 3678 C CA . ASP B 1 138 ? -4.012 -26.719 -22.734 1 60.47 138 ASP B CA 1
ATOM 3679 C C . ASP B 1 138 ? -2.854 -27.672 -23.016 1 60.47 138 ASP B C 1
ATOM 3681 O O . ASP B 1 138 ? -1.863 -27.297 -23.641 1 60.47 138 ASP B O 1
ATOM 3685 N N . GLY B 1 139 ? -2.844 -28.734 -22.328 1 60.69 139 GLY B N 1
ATOM 3686 C CA . GLY B 1 139 ? -1.842 -29.75 -22.641 1 60.69 139 GLY B CA 1
ATOM 3687 C C . GLY B 1 139 ? -0.606 -29.656 -21.781 1 60.69 139 GLY B C 1
ATOM 3688 O O . GLY B 1 139 ? 0.278 -30.5 -21.844 1 60.69 139 GLY B O 1
ATOM 3689 N N . THR B 1 140 ? -0.481 -28.594 -21.109 1 67.56 140 THR B N 1
ATOM 3690 C CA . THR B 1 140 ? 0.682 -28.5 -20.234 1 67.56 140 THR B CA 1
ATOM 3691 C C . THR B 1 140 ? 0.266 -28.609 -18.766 1 67.56 140 THR B C 1
ATOM 3693 O O . THR B 1 140 ? -0.704 -27.969 -18.344 1 67.56 140 THR B O 1
ATOM 3696 N N . PRO B 1 141 ? 0.988 -29.438 -18.172 1 74.69 141 PRO B N 1
ATOM 3697 C CA . PRO B 1 141 ? 0.59 -29.641 -16.766 1 74.69 141 PRO B CA 1
ATOM 3698 C C . PRO B 1 141 ? 1.058 -28.516 -15.852 1 74.69 141 PRO B C 1
ATOM 3700 O O . PRO B 1 141 ? 2.154 -27.984 -16.031 1 74.69 141 PRO B O 1
ATOM 3703 N N . TRP B 1 142 ? 0.192 -28.078 -15 1 82.5 142 TRP B N 1
ATOM 3704 C CA . TRP B 1 142 ? 0.505 -27.188 -13.883 1 82.5 142 TRP B CA 1
ATOM 3705 C C . TRP B 1 142 ? 0.574 -27.984 -12.578 1 82.5 142 TRP B C 1
ATOM 3707 O O . TRP B 1 142 ? -0.319 -28.781 -12.273 1 82.5 142 TRP B O 1
ATOM 3717 N N . GLU B 1 143 ? 1.604 -27.766 -11.867 1 88.56 143 GLU B N 1
ATOM 3718 C CA . GLU B 1 143 ? 1.845 -28.578 -10.672 1 88.56 143 GLU B CA 1
ATOM 3719 C C . GLU B 1 143 ? 1.387 -27.828 -9.414 1 88.56 143 GLU B C 1
ATOM 3721 O O . GLU B 1 143 ? 1.66 -26.641 -9.25 1 88.56 143 GLU B O 1
ATOM 3726 N N . VAL B 1 144 ? 0.69 -28.578 -8.609 1 92.62 144 VAL B N 1
ATOM 3727 C CA . VAL B 1 144 ? 0.298 -28.062 -7.301 1 92.62 144 VAL B CA 1
ATOM 3728 C C . VAL B 1 144 ? 1.181 -28.672 -6.215 1 92.62 144 VAL B C 1
ATOM 3730 O O . VAL B 1 144 ? 1.272 -29.906 -6.102 1 92.62 144 VAL B O 1
ATOM 3733 N N . HIS B 1 145 ? 1.843 -27.844 -5.5 1 93.31 145 HIS B N 1
ATOM 3734 C CA . HIS B 1 145 ? 2.715 -28.266 -4.406 1 93.31 145 HIS B CA 1
ATOM 3735 C C . HIS B 1 145 ? 2.107 -27.906 -3.053 1 93.31 145 HIS B C 1
ATOM 3737 O O . HIS B 1 145 ? 1.322 -26.953 -2.947 1 93.31 145 HIS B O 1
ATOM 3743 N N . GLU B 1 146 ? 2.529 -28.672 -2.035 1 95.38 146 GLU B N 1
ATOM 3744 C CA . GLU B 1 146 ? 1.955 -28.438 -0.714 1 95.38 146 GLU B CA 1
ATOM 3745 C C . GLU B 1 146 ? 3.025 -28.5 0.372 1 95.38 146 GLU B C 1
ATOM 3747 O O . GLU B 1 146 ? 3.91 -29.359 0.329 1 95.38 146 GLU B O 1
ATOM 3752 N N . TYR B 1 147 ? 2.955 -27.531 1.284 1 95.5 147 TYR B N 1
ATOM 3753 C CA . TYR B 1 147 ? 3.736 -27.531 2.516 1 95.5 147 TYR B CA 1
ATOM 3754 C C . TYR B 1 147 ? 2.826 -27.562 3.738 1 95.5 147 TYR B C 1
ATOM 3756 O O . TYR B 1 147 ? 1.853 -26.812 3.816 1 95.5 147 TYR B O 1
ATOM 3764 N N . LEU B 1 148 ? 3.16 -28.438 4.664 1 94.31 148 LEU B N 1
ATOM 3765 C CA . LEU B 1 148 ? 2.473 -28.469 5.949 1 94.31 148 LEU B CA 1
ATOM 3766 C C . LEU B 1 148 ? 3.33 -27.844 7.047 1 94.31 148 LEU B C 1
ATOM 3768 O O . LEU B 1 148 ? 4.488 -28.234 7.227 1 94.31 148 LEU B O 1
ATOM 3772 N N . LEU B 1 149 ? 2.789 -26.828 7.641 1 93.94 149 LEU B N 1
ATOM 3773 C CA . LEU B 1 149 ? 3.449 -26.141 8.75 1 93.94 149 LEU B CA 1
ATOM 3774 C C . LEU B 1 149 ? 2.688 -26.359 10.055 1 93.94 149 LEU B C 1
ATOM 3776 O O . LEU B 1 149 ? 1.918 -25.5 10.477 1 93.94 149 LEU B O 1
ATOM 3780 N N . PRO B 1 150 ? 2.973 -27.344 10.773 1 89.31 150 PRO B N 1
ATOM 3781 C CA . PRO B 1 150 ? 2.176 -27.734 11.938 1 89.31 150 PRO B CA 1
ATOM 3782 C C . PRO B 1 150 ? 2.273 -26.719 13.078 1 89.31 150 PRO B C 1
ATOM 3784 O O . PRO B 1 150 ? 1.295 -26.5 13.797 1 89.31 150 PRO B O 1
ATOM 3787 N N . THR B 1 151 ? 3.398 -26.156 13.281 1 87.44 151 THR B N 1
ATOM 3788 C CA . THR B 1 151 ? 3.578 -25.219 14.375 1 87.44 151 THR B CA 1
ATOM 3789 C C . THR B 1 151 ? 2.625 -24.031 14.234 1 87.44 151 THR B C 1
ATOM 3791 O O . THR B 1 151 ? 2.07 -23.547 15.227 1 87.44 151 THR B O 1
ATOM 3794 N N . SER B 1 152 ? 2.441 -23.609 13.047 1 90.44 152 SER B N 1
ATOM 3795 C CA . SER B 1 152 ? 1.557 -22.469 12.797 1 90.44 152 SER B CA 1
ATOM 3796 C C . SER B 1 152 ? 0.167 -22.938 12.375 1 90.44 152 SER B C 1
ATOM 3798 O O . SER B 1 152 ? -0.701 -22.125 12.07 1 90.44 152 SER B O 1
ATOM 3800 N N . ALA B 1 153 ? -0.078 -24.234 12.32 1 91.06 153 ALA B N 1
ATOM 3801 C CA . ALA B 1 153 ? -1.349 -24.812 11.891 1 91.06 153 ALA B CA 1
ATOM 3802 C C . ALA B 1 153 ? -1.791 -24.219 10.555 1 91.06 153 ALA B C 1
ATOM 3804 O O . ALA B 1 153 ? -2.92 -23.75 10.422 1 91.06 153 ALA B O 1
ATOM 3805 N N . THR B 1 154 ? -0.805 -24.266 9.648 1 93.62 154 THR B N 1
ATOM 3806 C CA . THR B 1 154 ? -1.078 -23.703 8.336 1 93.62 154 THR B CA 1
ATOM 3807 C C . THR B 1 154 ? -0.617 -24.656 7.234 1 93.62 154 THR B C 1
ATOM 3809 O O . THR B 1 154 ? 0.402 -25.344 7.379 1 93.62 154 THR B O 1
ATOM 3812 N N . THR B 1 155 ? -1.399 -24.75 6.23 1 95 155 THR B N 1
ATOM 3813 C CA . THR B 1 155 ? -1.028 -25.438 5.004 1 95 155 THR B CA 1
ATOM 3814 C C . THR B 1 155 ? -0.838 -24.453 3.857 1 95 155 THR B C 1
ATOM 3816 O O . THR B 1 155 ? -1.72 -23.641 3.584 1 95 155 THR B O 1
ATOM 3819 N N . THR B 1 156 ? 0.302 -24.516 3.273 1 96 156 THR B N 1
ATOM 3820 C CA . THR B 1 156 ? 0.569 -23.641 2.135 1 96 156 THR B CA 1
ATOM 3821 C C . THR B 1 156 ? 0.527 -24.438 0.829 1 96 156 THR B C 1
ATOM 3823 O O . THR B 1 156 ? 1.196 -25.453 0.694 1 96 156 THR B O 1
ATOM 3826 N N . VAL B 1 157 ? -0.271 -23.969 -0.07 1 95.62 157 VAL B N 1
ATOM 3827 C CA . VAL B 1 157 ? -0.406 -24.578 -1.387 1 95.62 157 VAL B CA 1
ATOM 3828 C C . VAL B 1 157 ? 0.175 -23.656 -2.451 1 95.62 157 VAL B C 1
ATOM 3830 O O . VAL B 1 157 ? -0.127 -22.469 -2.473 1 95.62 157 VAL B O 1
ATOM 3833 N N . LEU B 1 158 ? 0.965 -24.219 -3.275 1 94.75 158 LEU B N 1
ATOM 3834 C CA . LEU B 1 158 ? 1.645 -23.438 -4.305 1 94.75 158 LEU B CA 1
ATOM 3835 C C . LEU B 1 158 ? 1.377 -24.016 -5.691 1 94.75 158 LEU B C 1
ATOM 3837 O O . LEU B 1 158 ? 1.319 -25.234 -5.855 1 94.75 158 LEU B O 1
ATOM 3841 N N . VAL B 1 159 ? 1.244 -23.094 -6.629 1 89.5 159 VAL B N 1
ATOM 3842 C CA . VAL B 1 159 ? 1.086 -23.516 -8.016 1 89.5 159 VAL B CA 1
ATOM 3843 C C . VAL B 1 159 ? 2.287 -23.062 -8.836 1 89.5 159 VAL B C 1
ATOM 3845 O O . VAL B 1 159 ? 2.719 -21.906 -8.727 1 89.5 159 VAL B O 1
ATOM 3848 N N . LEU B 1 160 ? 2.811 -23.953 -9.508 1 85.56 160 LEU B N 1
ATOM 3849 C CA . LEU B 1 160 ? 3.938 -23.672 -10.391 1 85.56 160 LEU B CA 1
ATOM 3850 C C . LEU B 1 160 ? 3.586 -23.984 -11.844 1 85.56 160 LEU B C 1
ATOM 3852 O O . LEU B 1 160 ? 2.932 -24.984 -12.125 1 85.56 160 LEU B O 1
ATOM 3856 N N . ASN B 1 161 ? 3.869 -22.859 -12.602 1 71.81 161 ASN B N 1
ATOM 3857 C CA . ASN B 1 161 ? 3.717 -23.156 -14.023 1 71.81 161 ASN B CA 1
ATOM 3858 C C . ASN B 1 161 ? 4.801 -24.109 -14.516 1 71.81 161 ASN B C 1
ATOM 3860 O O . ASN B 1 161 ? 5.891 -24.172 -13.945 1 71.81 161 ASN B O 1
ATOM 3864 N N . ASN B 1 162 ? 4.293 -24.859 -15.367 1 63.59 162 ASN B N 1
ATOM 3865 C CA . ASN B 1 162 ? 5.207 -25.859 -15.898 1 63.59 162 ASN B CA 1
ATOM 3866 C C . ASN B 1 162 ? 6.488 -25.234 -16.438 1 63.59 162 ASN B C 1
ATOM 3868 O O . ASN B 1 162 ? 6.527 -24.031 -16.688 1 63.59 162 ASN B O 1
ATOM 3872 N N . ARG B 1 163 ? 7.504 -25.891 -16.297 1 59.75 163 ARG B N 1
ATOM 3873 C CA . ARG B 1 163 ? 8.891 -25.562 -16.609 1 59.75 163 ARG B CA 1
ATOM 3874 C C . ARG B 1 163 ? 9.008 -25.031 -18.047 1 59.75 163 ARG B C 1
ATOM 3876 O O . ARG B 1 163 ? 10.109 -24.734 -18.5 1 59.75 163 ARG B O 1
ATOM 3883 N N . TYR B 1 164 ? 7.703 -24.812 -18.531 1 63.97 164 TYR B N 1
ATOM 3884 C CA . TYR B 1 164 ? 7.832 -24.391 -19.922 1 63.97 164 TYR B CA 1
ATOM 3885 C C . TYR B 1 164 ? 7.27 -22.984 -20.125 1 63.97 164 TYR B C 1
ATOM 3887 O O . TYR B 1 164 ? 6.164 -22.672 -19.672 1 63.97 164 TYR B O 1
ATOM 3895 N N . THR B 1 165 ? 7.934 -22.203 -20.781 1 71.75 165 THR B N 1
ATOM 3896 C CA . THR B 1 165 ? 7.609 -20.828 -21.094 1 71.75 165 THR B CA 1
ATOM 3897 C C . THR B 1 165 ? 6.32 -20.734 -21.906 1 71.75 165 THR B C 1
ATOM 3899 O O . THR B 1 165 ? 5.566 -19.766 -21.781 1 71.75 165 THR B O 1
ATOM 3902 N N . MET B 1 166 ? 6.035 -21.828 -22.594 1 73.44 166 MET B N 1
ATOM 3903 C CA . MET B 1 166 ? 4.887 -21.797 -23.484 1 73.44 166 MET B CA 1
ATOM 3904 C C . MET B 1 166 ? 3.582 -21.719 -22.703 1 73.44 166 MET B C 1
ATOM 3906 O O . MET B 1 166 ? 2.646 -21.031 -23.109 1 73.44 166 MET B O 1
ATOM 3910 N N . SER B 1 167 ? 3.523 -22.375 -21.625 1 74.19 167 SER B N 1
ATOM 3911 C CA . SER B 1 167 ? 2.318 -22.312 -20.797 1 74.19 167 SER B CA 1
ATOM 3912 C C . SER B 1 167 ? 2.078 -20.906 -20.266 1 74.19 167 SER B C 1
ATOM 3914 O O . SER B 1 167 ? 0.937 -20.453 -20.203 1 74.19 167 SER B O 1
ATOM 3916 N N . SER B 1 168 ? 3.121 -20.266 -19.984 1 77.75 168 SER B N 1
ATOM 3917 C CA . SER B 1 168 ? 2.996 -18.891 -19.484 1 77.75 168 SER B CA 1
ATOM 3918 C C . SER B 1 168 ? 2.588 -17.938 -20.609 1 77.75 168 SER B C 1
ATOM 3920 O O . SER B 1 168 ? 1.771 -17.047 -20.406 1 77.75 168 SER B O 1
ATOM 3922 N N . ILE B 1 169 ? 3.123 -18.203 -21.734 1 75.81 169 ILE B N 1
ATOM 3923 C CA . ILE B 1 169 ? 2.807 -17.359 -22.875 1 75.81 169 ILE B CA 1
ATOM 3924 C C . ILE B 1 169 ? 1.332 -17.516 -23.234 1 75.81 169 ILE B C 1
ATOM 3926 O O . ILE B 1 169 ? 0.617 -16.516 -23.391 1 75.81 169 ILE B O 1
ATOM 3930 N N . VAL B 1 170 ? 0.896 -18.719 -23.312 1 74.75 170 VAL B N 1
ATOM 3931 C CA . VAL B 1 170 ? -0.505 -18.969 -23.609 1 74.75 170 VAL B CA 1
ATOM 3932 C C . VAL B 1 170 ? -1.392 -18.469 -22.484 1 74.75 170 VAL B C 1
ATOM 3934 O O . VAL B 1 170 ? -2.473 -17.922 -22.734 1 74.75 170 VAL B O 1
ATOM 3937 N N . GLY B 1 171 ? -0.901 -18.594 -21.297 1 79.12 171 GLY B N 1
ATOM 3938 C CA . GLY B 1 171 ? -1.655 -18.125 -20.156 1 79.12 171 GLY B CA 1
ATOM 3939 C C . GLY B 1 171 ? -1.891 -16.625 -20.172 1 79.12 171 GLY B C 1
ATOM 3940 O O . GLY B 1 171 ? -2.92 -16.141 -19.688 1 79.12 171 GLY B O 1
ATOM 3941 N N . MET B 1 172 ? -1.037 -15.914 -20.781 1 81.06 172 MET B N 1
ATOM 3942 C CA . MET B 1 172 ? -1.136 -14.453 -20.797 1 81.06 172 MET B CA 1
ATOM 3943 C C . MET B 1 172 ? -2.328 -14 -21.641 1 81.06 172 MET B C 1
ATOM 3945 O O . MET B 1 172 ? -2.779 -12.859 -21.516 1 81.06 172 MET B O 1
ATOM 3949 N N . VAL B 1 173 ? -2.811 -14.891 -22.375 1 74.06 173 VAL B N 1
ATOM 3950 C CA . VAL B 1 173 ? -4.004 -14.562 -23.156 1 74.06 173 VAL B CA 1
ATOM 3951 C C . VAL B 1 173 ? -5.156 -14.227 -22.203 1 74.06 173 VAL B C 1
ATOM 3953 O O . VAL B 1 173 ? -6.047 -13.445 -22.562 1 74.06 173 VAL B O 1
ATOM 3956 N N . GLY B 1 174 ? -5.102 -14.734 -21.062 1 77 174 GLY B N 1
ATOM 3957 C CA . GLY B 1 174 ? -6.102 -14.398 -20.062 1 77 174 GLY B CA 1
ATOM 3958 C C . GLY B 1 174 ? -6.137 -12.914 -19.734 1 77 174 GLY B C 1
ATOM 3959 O O . GLY B 1 174 ? -7.156 -12.406 -19.266 1 77 174 GLY B O 1
ATOM 3960 N N . TRP B 1 175 ? -5.105 -12.195 -20 1 80.69 175 TRP B N 1
ATOM 3961 C CA . TRP B 1 175 ? -5.012 -10.773 -19.688 1 80.69 175 TRP B CA 1
ATOM 3962 C C . TRP B 1 175 ? -4.926 -9.93 -20.953 1 80.69 175 TRP B C 1
ATOM 3964 O O . TRP B 1 175 ? -4.512 -8.773 -20.906 1 80.69 175 TRP B O 1
ATOM 3974 N N . VAL B 1 176 ? -5.23 -10.508 -22.062 1 73.62 176 VAL B N 1
ATOM 3975 C CA . VAL B 1 176 ? -5.027 -9.852 -23.344 1 73.62 176 VAL B CA 1
ATOM 3976 C C . VAL B 1 176 ? -5.824 -8.547 -23.391 1 73.62 176 VAL B C 1
ATOM 3978 O O . VAL B 1 176 ? -5.352 -7.543 -23.938 1 73.62 176 VAL B O 1
ATOM 3981 N N . ASP B 1 177 ? -6.918 -8.586 -22.875 1 65.75 177 ASP B N 1
ATOM 3982 C CA . ASP B 1 177 ? -7.754 -7.387 -22.891 1 65.75 177 ASP B CA 1
ATOM 3983 C C . ASP B 1 177 ? -7.16 -6.297 -22 1 65.75 177 ASP B C 1
ATOM 3985 O O . ASP B 1 177 ? -7.203 -5.113 -22.344 1 65.75 177 ASP B O 1
ATOM 3989 N N . ALA B 1 178 ? -6.727 -6.738 -20.875 1 70.88 178 ALA B N 1
ATOM 3990 C CA . ALA B 1 178 ? -6.086 -5.773 -19.984 1 70.88 178 ALA B CA 1
ATOM 3991 C C . ALA B 1 178 ? -4.832 -5.188 -20.625 1 70.88 178 ALA B C 1
ATOM 3993 O O . ALA B 1 178 ? -4.543 -3.998 -20.469 1 70.88 178 ALA B O 1
ATOM 3994 N N . ILE B 1 179 ? -4.137 -6.023 -21.312 1 69.94 179 ILE B N 1
ATOM 3995 C CA . ILE B 1 179 ? -2.922 -5.574 -21.984 1 69.94 179 ILE B CA 1
ATOM 3996 C C . ILE B 1 179 ? -3.285 -4.609 -23.109 1 69.94 179 ILE B C 1
ATOM 3998 O O . ILE B 1 179 ? -2.639 -3.57 -23.281 1 69.94 179 ILE B O 1
ATOM 4002 N N . ALA B 1 180 ? -4.285 -4.938 -23.766 1 64.31 180 ALA B N 1
ATOM 4003 C CA . ALA B 1 180 ? -4.711 -4.133 -24.922 1 64.31 180 ALA B CA 1
ATOM 4004 C C . ALA B 1 180 ? -5.148 -2.742 -24.469 1 64.31 180 ALA B C 1
ATOM 4006 O O . ALA B 1 180 ? -4.898 -1.755 -25.172 1 64.31 180 ALA B O 1
ATOM 4007 N N . PHE B 1 181 ? -5.707 -2.646 -23.266 1 59.25 181 PHE B N 1
ATOM 4008 C CA . PHE B 1 181 ? -6.289 -1.373 -22.859 1 59.25 181 PHE B CA 1
ATOM 4009 C C . PHE B 1 181 ? -5.414 -0.684 -21.828 1 59.25 181 PHE B C 1
ATOM 4011 O O . PHE B 1 181 ? -5.809 0.333 -21.25 1 59.25 181 PHE B O 1
ATOM 4018 N N . SER B 1 182 ? -4.316 -1.302 -21.516 1 59.75 182 SER B N 1
ATOM 4019 C CA . SER B 1 182 ? -3.391 -0.75 -20.531 1 59.75 182 SER B CA 1
ATOM 4020 C C . SER B 1 182 ? -3.088 0.717 -20.828 1 59.75 182 SER B C 1
ATOM 4022 O O . SER B 1 182 ? -2.992 1.529 -19.906 1 59.75 182 SER B O 1
ATOM 4024 N N . PRO B 1 183 ? -2.965 1.013 -22.016 1 49.66 183 PRO B N 1
ATOM 4025 C CA . PRO B 1 183 ? -2.688 2.43 -22.266 1 49.66 183 PRO B CA 1
ATOM 4026 C C . PRO B 1 183 ? -3.824 3.342 -21.812 1 49.66 183 PRO B C 1
ATOM 4028 O O . PRO B 1 183 ? -3.586 4.496 -21.438 1 49.66 183 PRO B O 1
ATOM 4031 N N . LEU B 1 184 ? -4.992 2.723 -21.875 1 46 184 LEU B N 1
ATOM 4032 C CA . LEU B 1 184 ? -6.148 3.514 -21.469 1 46 184 LEU B CA 1
ATOM 4033 C C . LEU B 1 184 ? -6.254 3.582 -19.953 1 46 184 LEU B C 1
ATOM 4035 O O . LEU B 1 184 ? -6.902 4.48 -19.406 1 46 184 LEU B O 1
ATOM 4039 N N . SER B 1 185 ? -5.785 2.496 -19.359 1 45.19 185 SER B N 1
ATOM 4040 C CA . SER B 1 185 ? -5.891 2.402 -17.906 1 45.19 185 SER B CA 1
ATOM 4041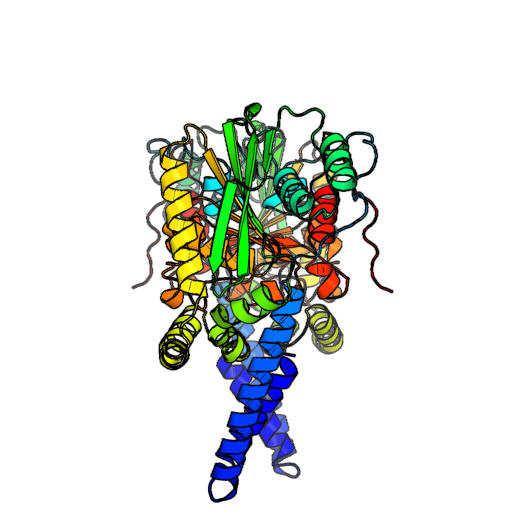 C C . SER B 1 185 ? -5.234 3.598 -17.219 1 45.19 185 SER B C 1
ATOM 4043 O O . SER B 1 185 ? -5.57 3.936 -16.094 1 45.19 185 SER B O 1
ATOM 4045 N N . ILE B 1 186 ? -4.395 4.18 -17.953 1 40.81 186 ILE B N 1
ATOM 4046 C CA . ILE B 1 186 ? -3.719 5.359 -17.422 1 40.81 186 ILE B CA 1
ATOM 4047 C C . ILE B 1 186 ? -4.723 6.5 -17.25 1 40.81 186 ILE B C 1
ATOM 4049 O O . ILE B 1 186 ? -4.578 7.336 -16.359 1 40.81 186 ILE B O 1
ATOM 4053 N N . PHE B 1 187 ? -5.746 6.336 -18.078 1 37.78 187 PHE B N 1
ATOM 4054 C CA . PHE B 1 187 ? -6.641 7.48 -18.188 1 37.78 187 PHE B CA 1
ATOM 4055 C C . PHE B 1 187 ? -7.98 7.18 -17.516 1 37.78 187 PHE B C 1
ATOM 4057 O O . PHE B 1 187 ? -8.789 8.086 -17.312 1 37.78 187 PHE B O 1
ATOM 4064 N N . MET B 1 188 ? -8.141 5.996 -17.297 1 43.31 188 MET B N 1
ATOM 4065 C CA . MET B 1 188 ? -9.516 5.668 -16.922 1 43.31 188 MET B CA 1
ATOM 4066 C C . MET B 1 188 ? -9.57 4.961 -15.578 1 43.31 188 MET B C 1
ATOM 4068 O O . MET B 1 188 ? -8.641 4.23 -15.219 1 43.31 188 MET B O 1
ATOM 4072 N N . PRO B 1 189 ? -10.555 5.395 -14.828 1 44.81 189 PRO B N 1
ATOM 4073 C CA . PRO B 1 189 ? -10.789 4.629 -13.609 1 44.81 189 PRO B CA 1
ATOM 4074 C C . PRO B 1 189 ? -10.906 3.129 -13.859 1 44.81 189 PRO B C 1
ATOM 4076 O O . PRO B 1 189 ? -11.336 2.715 -14.945 1 44.81 189 PRO B O 1
ATOM 4079 N N . THR B 1 190 ? -10.461 2.348 -13.023 1 49.12 190 THR B N 1
ATOM 4080 C CA . THR B 1 190 ? -10.43 0.896 -13.148 1 49.12 190 THR B CA 1
ATOM 4081 C C . THR B 1 190 ? -11.797 0.355 -13.562 1 49.12 190 THR B C 1
ATOM 4083 O O . THR B 1 190 ? -11.883 -0.595 -14.344 1 49.12 190 THR B O 1
ATOM 4086 N N . GLY B 1 191 ? -12.773 0.939 -12.984 1 48.59 191 GLY B N 1
ATOM 4087 C CA . GLY B 1 191 ? -14.102 0.455 -13.336 1 48.59 191 GLY B CA 1
ATOM 4088 C C . GLY B 1 191 ? -14.398 0.55 -14.82 1 48.59 191 GLY B C 1
ATOM 4089 O O . GLY B 1 191 ? -15 -0.36 -15.398 1 48.59 191 GLY B O 1
ATOM 4090 N N . TRP B 1 192 ? -13.914 1.644 -15.375 1 46.5 192 TRP B N 1
ATOM 4091 C CA . TRP B 1 192 ? -14.164 1.812 -16.797 1 46.5 192 TRP B CA 1
ATOM 4092 C C . TRP B 1 192 ? -13.352 0.808 -17.625 1 46.5 192 TRP B C 1
ATOM 4094 O O . TRP B 1 192 ? -13.859 0.243 -18.594 1 46.5 192 TRP B O 1
ATOM 4104 N N . ILE B 1 193 ? -12.227 0.569 -17.141 1 46.03 193 ILE B N 1
ATOM 4105 C CA . ILE B 1 193 ? -11.367 -0.362 -17.859 1 46.03 193 ILE B CA 1
ATOM 4106 C C . ILE B 1 193 ? -11.961 -1.769 -17.797 1 46.03 193 ILE B C 1
ATOM 4108 O O . ILE B 1 193 ? -12.016 -2.471 -18.812 1 46.03 193 ILE B O 1
ATOM 4112 N N . ASP B 1 194 ? -12.438 -2.082 -16.641 1 50.19 194 ASP B N 1
ATOM 4113 C CA . ASP B 1 194 ? -13.047 -3.4 -16.5 1 50.19 194 ASP B CA 1
ATOM 4114 C C . ASP B 1 194 ? -14.219 -3.578 -17.453 1 50.19 194 ASP B C 1
ATOM 4116 O O . ASP B 1 194 ? -14.391 -4.645 -18.047 1 50.19 194 ASP B O 1
ATOM 4120 N N . SER B 1 195 ? -15 -2.551 -17.562 1 44.78 195 SER B N 1
ATOM 4121 C CA . SER B 1 195 ? -16.156 -2.633 -18.453 1 44.78 195 SER B CA 1
ATOM 4122 C C . SER B 1 195 ? -15.727 -2.748 -19.906 1 44.78 195 SER B C 1
ATOM 4124 O O . SER B 1 195 ? -16.297 -3.531 -20.672 1 44.78 195 SER B O 1
ATOM 4126 N N . ILE B 1 196 ? -14.766 -1.953 -20.219 1 47.81 196 ILE B N 1
ATOM 4127 C CA . ILE B 1 196 ? -14.312 -1.964 -21.609 1 47.81 196 ILE B CA 1
ATOM 4128 C C . ILE B 1 196 ? -13.664 -3.311 -21.922 1 47.81 196 ILE B C 1
ATOM 4130 O O . ILE B 1 196 ? -13.93 -3.898 -22.969 1 47.81 196 ILE B O 1
ATOM 4134 N N . VAL B 1 197 ? -12.906 -3.76 -21 1 48.94 197 VAL B N 1
ATOM 4135 C CA . VAL B 1 197 ? -12.242 -5.047 -21.172 1 48.94 197 VAL B CA 1
ATOM 4136 C C . VAL B 1 197 ? -13.281 -6.156 -21.297 1 48.94 197 VAL B C 1
ATOM 4138 O O . VAL B 1 197 ? -13.156 -7.039 -22.141 1 48.94 197 VAL B O 1
ATOM 4141 N N . TYR B 1 198 ? -14.289 -6.082 -20.453 1 47.47 198 TYR B N 1
ATOM 4142 C CA . TYR B 1 198 ? -15.344 -7.086 -20.516 1 47.47 198 TYR B CA 1
ATOM 4143 C C . TYR B 1 198 ? -16.047 -7.055 -21.875 1 47.47 198 TYR B C 1
ATOM 4145 O O . TYR B 1 198 ? -16.328 -8.102 -22.453 1 47.47 198 TYR B O 1
ATOM 4153 N N . MET B 1 199 ? -16.406 -5.93 -22.281 1 44 199 MET B N 1
ATOM 4154 C CA . MET B 1 199 ? -17.109 -5.793 -23.547 1 44 199 MET B CA 1
ATOM 4155 C C . MET B 1 199 ? -16.266 -6.332 -24.703 1 44 199 MET B C 1
ATOM 4157 O O . MET B 1 199 ? -16.797 -6.953 -25.625 1 44 199 MET B O 1
ATOM 4161 N N . MET B 1 200 ? -15.086 -6.035 -24.531 1 46 200 MET B N 1
ATOM 4162 C CA . MET B 1 200 ? -14.219 -6.457 -25.625 1 46 200 MET B CA 1
ATOM 4163 C C . MET B 1 200 ? -13.875 -7.938 -25.5 1 46 200 MET B C 1
ATOM 4165 O O . MET B 1 200 ? -13.383 -8.539 -26.453 1 46 200 MET B O 1
ATOM 4169 N N . SER B 1 201 ? -13.992 -8.422 -24.266 1 45.22 201 SER B N 1
ATOM 4170 C CA . SER B 1 201 ? -13.727 -9.836 -24.047 1 45.22 201 SER B CA 1
ATOM 4171 C C . SER B 1 201 ? -14.633 -10.711 -24.922 1 45.22 201 SER B C 1
ATOM 4173 O O . SER B 1 201 ? -14.422 -11.922 -25.016 1 45.22 201 SER B O 1
ATOM 4175 N N . PHE B 1 202 ? -15.641 -10.086 -25.344 1 43.97 202 PHE B N 1
ATOM 4176 C CA . PHE B 1 202 ? -16.469 -10.852 -26.281 1 43.97 202 PHE B CA 1
ATOM 4177 C C . PHE B 1 202 ? -15.633 -11.414 -27.422 1 43.97 202 PHE B C 1
ATOM 4179 O O . PHE B 1 202 ? -15.836 -12.555 -27.844 1 43.97 202 PHE B O 1
ATOM 4186 N N . ALA B 1 203 ? -14.742 -10.648 -27.844 1 43.28 203 ALA B N 1
ATOM 4187 C CA . ALA B 1 203 ? -13.891 -11.133 -28.922 1 43.28 203 ALA B CA 1
ATOM 4188 C C . ALA B 1 203 ? -12.977 -12.258 -28.453 1 43.28 203 ALA B C 1
ATOM 4190 O O . ALA B 1 203 ? -12.672 -13.18 -29.203 1 43.28 203 ALA B O 1
ATOM 4191 N N . THR B 1 204 ? -12.609 -12.141 -27.188 1 47.84 204 THR B N 1
ATOM 4192 C CA . THR B 1 204 ? -11.688 -13.141 -26.656 1 47.84 204 THR B CA 1
ATOM 4193 C C . THR B 1 204 ? -12.43 -14.43 -26.312 1 47.84 204 THR B C 1
ATOM 4195 O O . THR B 1 204 ? -11.812 -15.492 -26.188 1 47.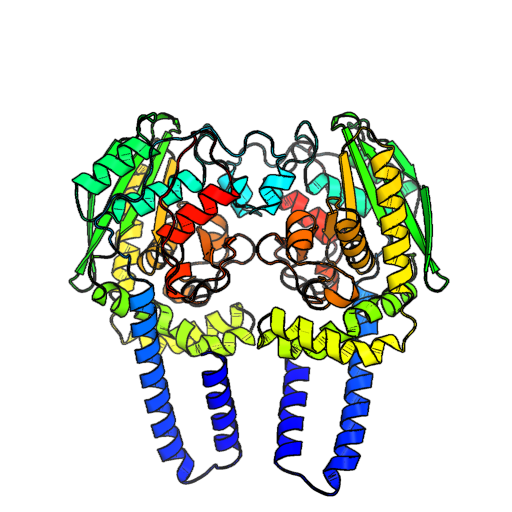84 204 THR B O 1
ATOM 4198 N N . ARG B 1 205 ? -13.703 -14.344 -26.078 1 47.59 205 ARG B N 1
ATOM 4199 C CA . ARG B 1 205 ? -14.477 -15.555 -25.844 1 47.59 205 ARG B CA 1
ATOM 4200 C C . ARG B 1 205 ? -14.344 -16.516 -27.016 1 47.59 205 ARG B C 1
ATOM 4202 O O . ARG B 1 205 ? -14.625 -17.719 -26.891 1 47.59 205 ARG B O 1
ATOM 4209 N N . LEU B 1 206 ? -13.922 -15.984 -28.047 1 44.47 206 LEU B N 1
ATOM 4210 C CA . LEU B 1 206 ? -13.758 -16.844 -29.219 1 44.47 206 LEU B CA 1
ATOM 4211 C C . LEU B 1 206 ? -12.492 -17.688 -29.078 1 44.47 206 LEU B C 1
ATOM 4213 O O . LEU B 1 206 ? -12.305 -18.656 -29.828 1 44.47 206 LEU B O 1
ATOM 4217 N N . ILE B 1 207 ? -11.703 -17.25 -28.156 1 47.78 207 ILE B N 1
ATOM 4218 C CA . ILE B 1 207 ? -10.5 -18.062 -27.938 1 47.78 207 ILE B CA 1
ATOM 4219 C C . ILE B 1 207 ? -10.711 -18.984 -26.734 1 47.78 207 ILE B C 1
ATOM 4221 O O . ILE B 1 207 ? -10.969 -18.5 -25.625 1 47.78 207 ILE B O 1
ATOM 4225 N N . PRO B 1 208 ? -11.109 -20.25 -27.094 1 49.94 208 PRO B N 1
ATOM 4226 C CA . PRO B 1 208 ? -11.242 -21.172 -25.953 1 49.94 208 PRO B CA 1
ATOM 4227 C C . PRO B 1 208 ? -10.117 -21.016 -24.938 1 49.94 208 PRO B C 1
ATOM 4229 O O . PRO B 1 208 ? -8.953 -21.266 -25.25 1 49.94 208 PRO B O 1
ATOM 4232 N N . PHE B 1 209 ? -10.391 -20.219 -23.953 1 56.56 209 PHE B N 1
ATOM 4233 C CA . PHE B 1 209 ? -9.359 -19.859 -22.984 1 56.56 209 PHE B CA 1
ATOM 4234 C C . PHE B 1 209 ? -9.156 -20.969 -21.969 1 56.56 209 PHE B C 1
ATOM 4236 O O . PHE B 1 209 ? -9.992 -21.172 -21.078 1 56.56 209 PHE B O 1
ATOM 4243 N N . ALA B 1 210 ? -8.234 -21.859 -22.25 1 59.25 210 ALA B N 1
ATOM 4244 C CA . ALA B 1 210 ? -7.809 -22.922 -21.344 1 59.25 210 ALA B CA 1
ATOM 4245 C C . ALA B 1 210 ? -7.539 -22.375 -19.953 1 59.25 210 ALA B C 1
ATOM 4247 O O . ALA B 1 210 ? -7.672 -23.094 -18.953 1 59.25 210 ALA B O 1
ATOM 4248 N N . ALA B 1 211 ? -7.441 -21.094 -19.875 1 65.69 211 ALA B N 1
ATOM 4249 C CA . ALA B 1 211 ? -7.109 -20.5 -18.578 1 65.69 211 ALA B CA 1
ATOM 4250 C C . ALA B 1 211 ? -8.297 -20.547 -17.625 1 65.69 211 ALA B C 1
ATOM 4252 O O . ALA B 1 211 ? -8.125 -20.734 -16.422 1 65.69 211 ALA B O 1
ATOM 4253 N N . ARG B 1 212 ? -9.453 -20.531 -18.141 1 68.5 212 ARG B N 1
ATOM 4254 C CA . ARG B 1 212 ? -10.633 -20.578 -17.281 1 68.5 212 ARG B CA 1
ATOM 4255 C C . ARG B 1 212 ? -10.789 -21.953 -16.656 1 68.5 212 ARG B C 1
ATOM 4257 O O . ARG B 1 212 ? -11.172 -22.078 -15.492 1 68.5 212 ARG B O 1
ATOM 4264 N N . LEU B 1 213 ? -10.398 -22.906 -17.422 1 76.19 213 LEU B N 1
ATOM 4265 C CA . LEU B 1 213 ? -10.484 -24.266 -16.906 1 76.19 213 LEU B CA 1
ATOM 4266 C C . LEU B 1 213 ? -9.477 -24.484 -15.789 1 76.19 213 LEU B C 1
ATOM 4268 O O . LEU B 1 213 ? -9.766 -25.172 -14.805 1 76.19 213 LEU B O 1
ATOM 4272 N N . LEU B 1 214 ? -8.406 -23.844 -15.961 1 83.19 214 LEU B N 1
ATOM 4273 C CA . LEU B 1 214 ? -7.379 -23.953 -14.938 1 83.19 214 LEU B CA 1
ATOM 4274 C C . LEU B 1 214 ? -7.852 -23.328 -13.625 1 83.19 214 LEU B C 1
ATOM 4276 O O . LEU B 1 214 ? -7.676 -23.922 -12.555 1 83.19 214 LEU B O 1
ATOM 4280 N N . VAL B 1 215 ? -8.469 -22.172 -13.695 1 89.5 215 VAL B N 1
ATOM 4281 C CA . VAL B 1 215 ? -8.938 -21.469 -12.508 1 89.5 215 VAL B CA 1
ATOM 4282 C C . VAL B 1 215 ? -10.039 -22.266 -11.82 1 89.5 215 VAL B C 1
ATOM 4284 O O . VAL B 1 215 ? -10.031 -22.422 -10.602 1 89.5 215 VAL B O 1
ATOM 4287 N N . ASP B 1 216 ? -10.906 -22.828 -12.633 1 89.06 216 ASP B N 1
ATOM 4288 C CA . ASP B 1 216 ? -12.008 -23.609 -12.078 1 89.06 216 ASP B CA 1
ATOM 4289 C C . ASP B 1 216 ? -11.492 -24.875 -11.391 1 89.06 216 ASP B C 1
ATOM 4291 O O . ASP B 1 216 ? -11.922 -25.203 -10.289 1 89.06 216 ASP B O 1
ATOM 4295 N N . ASP B 1 217 ? -10.594 -25.516 -12.055 1 89.69 217 ASP B N 1
ATOM 4296 C CA . ASP B 1 217 ? -10.031 -26.734 -11.5 1 89.69 217 ASP B CA 1
ATOM 4297 C C . ASP B 1 217 ? -9.273 -26.453 -10.203 1 89.69 217 ASP B C 1
ATOM 4299 O O . ASP B 1 217 ? -9.383 -27.219 -9.234 1 89.69 217 ASP B O 1
ATOM 4303 N N . LEU B 1 218 ? -8.555 -25.453 -10.234 1 91.94 218 LEU B N 1
ATOM 4304 C CA . LEU B 1 218 ? -7.797 -25.078 -9.047 1 91.94 218 LEU B CA 1
ATOM 4305 C C . LEU B 1 218 ? -8.734 -24.656 -7.914 1 91.94 218 LEU B C 1
ATOM 4307 O O . LEU B 1 218 ? -8.5 -25.016 -6.754 1 91.94 218 LEU B O 1
ATOM 4311 N N . SER B 1 219 ? -9.734 -23.859 -8.234 1 94.25 219 SER B N 1
ATOM 4312 C CA . SER B 1 219 ? -10.703 -23.422 -7.234 1 94.25 219 SER B CA 1
ATOM 4313 C C . SER B 1 219 ? -11.391 -24.625 -6.582 1 94.25 219 SER B C 1
ATOM 4315 O O . SER B 1 219 ? -11.578 -24.641 -5.363 1 94.25 219 SER B O 1
ATOM 4317 N N . ASP B 1 220 ? -11.711 -25.594 -7.414 1 93.31 220 ASP B N 1
ATOM 4318 C CA . ASP B 1 220 ? -12.344 -26.797 -6.895 1 93.31 220 ASP B CA 1
ATOM 4319 C C . ASP B 1 220 ? -11.398 -27.562 -5.969 1 93.31 220 ASP B C 1
ATOM 4321 O O . ASP B 1 220 ? -11.812 -28.016 -4.902 1 93.31 220 ASP B O 1
ATOM 4325 N N . TYR B 1 221 ? -10.273 -27.688 -6.379 1 93.69 221 TYR B N 1
ATOM 4326 C CA . TYR B 1 221 ? -9.281 -28.375 -5.566 1 93.69 221 TYR B CA 1
ATOM 4327 C C . TYR B 1 221 ? -9.117 -27.703 -4.211 1 93.69 221 TYR B C 1
ATOM 4329 O O . TYR B 1 221 ? -9.094 -28.359 -3.174 1 93.69 221 TYR B O 1
ATOM 4337 N N . VAL B 1 222 ? -8.945 -26.359 -4.227 1 94.5 222 VAL B N 1
ATOM 4338 C CA . VAL B 1 222 ? -8.734 -25.578 -3.01 1 94.5 222 VAL B CA 1
ATOM 4339 C C . VAL B 1 222 ? -9.961 -25.703 -2.1 1 94.5 222 VAL B C 1
ATOM 4341 O O . VAL B 1 222 ? -9.82 -25.859 -0.883 1 94.5 222 VAL B O 1
ATOM 4344 N N . TYR B 1 223 ? -11.078 -25.656 -2.721 1 93.44 223 TYR B N 1
ATOM 4345 C CA . TYR B 1 223 ? -12.32 -25.75 -1.951 1 93.44 223 TYR B CA 1
ATOM 4346 C C . TYR B 1 223 ? -12.406 -27.078 -1.22 1 93.44 223 TYR B C 1
ATOM 4348 O O . TYR B 1 223 ? -12.703 -27.125 -0.024 1 93.44 223 TYR B O 1
ATOM 4356 N N . VAL B 1 224 ? -12.125 -28.125 -1.912 1 93 224 VAL B N 1
ATOM 4357 C CA . VAL B 1 224 ? -12.203 -29.469 -1.341 1 93 224 VAL B CA 1
ATOM 4358 C C . VAL B 1 224 ? -11.117 -29.641 -0.277 1 93 224 VAL B C 1
ATOM 4360 O O . VAL B 1 224 ? -11.391 -30.141 0.817 1 93 224 VAL B O 1
ATOM 4363 N N . LYS B 1 225 ? -9.977 -29.266 -0.607 1 93.19 225 LYS B N 1
ATOM 4364 C CA . LYS B 1 225 ? -8.867 -29.406 0.329 1 93.19 225 LYS B CA 1
ATOM 4365 C C . LYS B 1 225 ? -9.117 -28.609 1.605 1 93.19 225 LYS B C 1
ATOM 4367 O O . LYS B 1 225 ? -8.836 -29.078 2.707 1 93.19 225 LYS B O 1
ATOM 4372 N N . LYS B 1 226 ? -9.547 -27.391 1.455 1 92.38 226 LYS B N 1
ATOM 4373 C CA . LYS B 1 226 ? -9.836 -26.531 2.596 1 92.38 226 LYS B CA 1
ATOM 4374 C C . LYS B 1 226 ? -10.883 -27.172 3.514 1 92.38 226 LYS B C 1
ATOM 4376 O O . LYS B 1 226 ? -10.773 -27.078 4.738 1 92.38 226 LYS B O 1
ATOM 4381 N N . SER B 1 227 ? -11.82 -27.797 2.918 1 91.44 227 SER B N 1
ATOM 4382 C CA . SER B 1 227 ? -12.883 -28.438 3.703 1 91.44 227 SER B CA 1
ATOM 4383 C C . SER B 1 227 ? -12.352 -29.641 4.477 1 91.44 227 SER B C 1
ATOM 4385 O O . SER B 1 227 ? -12.898 -30 5.52 1 91.44 227 SER B O 1
ATOM 4387 N N . GLN B 1 228 ? -11.297 -30.172 4.016 1 90.88 228 GLN B N 1
ATOM 4388 C CA . GLN B 1 228 ? -10.734 -31.359 4.645 1 90.88 228 GLN B CA 1
ATOM 4389 C C . GLN B 1 228 ? -9.695 -30.984 5.703 1 90.88 228 GLN B C 1
ATOM 4391 O O . GLN B 1 228 ? -9.406 -31.781 6.605 1 90.88 228 GLN B O 1
ATOM 4396 N N . LEU B 1 229 ? -9.172 -29.828 5.566 1 89.19 229 LEU B N 1
ATOM 4397 C CA . LEU B 1 229 ? -8.086 -29.406 6.445 1 89.19 229 LEU B CA 1
ATOM 4398 C C . LEU B 1 229 ? -8.633 -28.812 7.738 1 89.19 229 LEU B C 1
ATOM 4400 O O . LEU B 1 229 ? -9.672 -28.156 7.734 1 89.19 229 LEU B O 1
ATOM 4404 N N . LYS B 1 230 ? -7.996 -29.047 8.758 1 81.19 230 LYS B N 1
ATOM 4405 C CA . LYS B 1 230 ? -8.312 -28.453 10.047 1 81.19 230 LYS B CA 1
ATOM 4406 C C . LYS B 1 230 ? -7.473 -27.203 10.289 1 81.19 230 LYS B C 1
ATOM 4408 O O . LYS B 1 230 ? -7.633 -26.516 11.305 1 81.19 230 LYS B O 1
ATOM 4413 N N . THR B 1 231 ? -6.586 -27 9.375 1 85.56 231 THR B N 1
ATOM 4414 C CA . THR B 1 231 ? -5.676 -25.859 9.5 1 85.56 231 THR B CA 1
ATOM 4415 C C . THR B 1 231 ? -6.035 -24.766 8.5 1 85.56 231 THR B C 1
ATOM 4417 O O . THR B 1 231 ? -6.82 -25 7.578 1 85.56 231 THR B O 1
ATOM 4420 N N . ASP B 1 232 ? -5.449 -23.609 8.734 1 89.5 232 ASP B N 1
ATOM 4421 C CA . ASP B 1 232 ? -5.605 -22.516 7.781 1 89.5 232 ASP B CA 1
ATOM 4422 C C . ASP B 1 232 ? -4.828 -22.797 6.496 1 89.5 232 ASP B C 1
ATOM 4424 O O . ASP B 1 232 ? -3.828 -23.516 6.512 1 89.5 232 ASP B O 1
ATOM 4428 N N . MET B 1 233 ? -5.371 -22.344 5.465 1 94.81 233 MET B N 1
ATOM 4429 C CA . MET B 1 233 ? -4.727 -22.547 4.172 1 94.81 233 MET B CA 1
ATOM 4430 C C . MET B 1 233 ? -4.328 -21.219 3.547 1 94.81 233 MET B C 1
ATOM 4432 O O . MET B 1 233 ? -5.109 -20.266 3.564 1 94.81 233 MET B O 1
ATOM 4436 N N . ILE B 1 234 ? -3.133 -21.156 3.096 1 95.88 234 ILE B N 1
ATOM 4437 C CA . ILE B 1 234 ? -2.65 -20 2.35 1 95.88 234 ILE B CA 1
ATOM 4438 C C . ILE B 1 234 ? -2.166 -20.438 0.971 1 95.88 234 ILE B C 1
ATOM 4440 O O . ILE B 1 234 ? -1.341 -21.359 0.857 1 95.88 234 ILE B O 1
ATOM 4444 N N . LEU B 1 235 ? -2.705 -19.859 -0.044 1 97.62 235 LEU B N 1
ATOM 4445 C CA . LEU B 1 235 ? -2.26 -20.094 -1.411 1 97.62 235 LEU B CA 1
ATOM 4446 C C . LEU B 1 235 ? -1.15 -19.125 -1.805 1 97.62 235 LEU B C 1
ATOM 4448 O O . LEU B 1 235 ? -1.182 -17.953 -1.431 1 97.62 235 LEU B O 1
ATOM 4452 N N . THR B 1 236 ? -0.191 -19.688 -2.539 1 97.31 236 THR B N 1
ATOM 4453 C CA . THR B 1 236 ? 0.87 -18.797 -3 1 97.31 236 THR B CA 1
ATOM 4454 C C . THR B 1 236 ? 1.355 -19.203 -4.387 1 97.31 236 THR B C 1
ATOM 4456 O O . THR B 1 236 ? 1.111 -20.328 -4.828 1 97.31 236 THR B O 1
ATOM 4459 N N . GLY B 1 237 ? 1.89 -18.297 -5.086 1 94 237 GLY B N 1
ATOM 4460 C CA . GLY B 1 237 ? 2.412 -18.484 -6.434 1 94 237 GLY B CA 1
ATOM 4461 C C . GLY B 1 237 ? 3.037 -17.219 -7.004 1 94 237 GLY B C 1
ATOM 4462 O O . GLY B 1 237 ? 3.043 -16.172 -6.355 1 94 237 GLY B O 1
ATOM 4463 N N . GLY B 1 238 ? 3.555 -17.375 -8.156 1 91.38 238 GLY B N 1
ATOM 4464 C CA . GLY B 1 238 ? 4.184 -16.234 -8.82 1 91.38 238 GLY B CA 1
ATOM 4465 C C . GLY B 1 238 ? 4.035 -16.281 -10.328 1 91.38 238 GLY B C 1
ATOM 4466 O O . GLY B 1 238 ? 3.566 -17.281 -10.891 1 91.38 238 GLY B O 1
ATOM 4467 N N . GLY B 1 239 ? 4.453 -15.148 -10.898 1 89.31 239 GLY B N 1
ATOM 4468 C CA . GLY B 1 239 ? 4.34 -15.07 -12.344 1 89.31 239 GLY B CA 1
ATOM 4469 C C . GLY B 1 239 ? 2.916 -15.234 -12.844 1 89.31 239 GLY B C 1
ATOM 4470 O O . GLY B 1 239 ? 1.969 -14.812 -12.18 1 89.31 239 GLY B O 1
ATOM 4471 N N . VAL B 1 240 ? 2.764 -15.836 -13.977 1 86.56 240 VAL B N 1
ATOM 4472 C CA . VAL B 1 240 ? 1.452 -16 -14.594 1 86.56 240 VAL B CA 1
ATOM 4473 C C . VAL B 1 240 ? 0.608 -16.969 -13.75 1 86.56 240 VAL B C 1
ATOM 4475 O O . VAL B 1 240 ? -0.593 -16.75 -13.57 1 86.56 240 VAL B O 1
ATOM 4478 N N . ALA B 1 241 ? 1.251 -17.953 -13.227 1 89.5 241 ALA B N 1
ATOM 4479 C CA . ALA B 1 241 ? 0.55 -18.922 -12.383 1 89.5 241 ALA B CA 1
ATOM 4480 C C . ALA B 1 241 ? -0.052 -18.25 -11.156 1 89.5 241 ALA B C 1
ATOM 4482 O O . ALA B 1 241 ? -1.132 -18.625 -10.695 1 89.5 241 ALA B O 1
ATOM 4483 N N . GLY B 1 242 ? 0.642 -17.266 -10.688 1 92.81 242 GLY B N 1
ATOM 4484 C CA . GLY B 1 242 ? 0.135 -16.531 -9.547 1 92.81 242 GLY B CA 1
ATOM 4485 C C . GLY B 1 242 ? -1.153 -15.781 -9.836 1 92.81 242 GLY B C 1
ATOM 4486 O O . GLY B 1 242 ? -2.01 -15.641 -8.961 1 92.81 242 GLY B O 1
ATOM 4487 N N . GLY B 1 243 ? -1.22 -15.289 -11 1 92.06 243 GLY B N 1
ATOM 4488 C CA . GLY B 1 243 ? -2.453 -14.625 -11.406 1 92.06 243 GLY B CA 1
ATOM 4489 C C . GLY B 1 243 ? -3.65 -15.555 -11.406 1 92.06 243 GLY B C 1
ATOM 4490 O O . GLY B 1 243 ? -4.699 -15.234 -10.852 1 92.06 243 GLY B O 1
ATOM 4491 N N . PHE B 1 244 ? -3.479 -16.703 -11.961 1 90.56 244 PHE B N 1
ATOM 4492 C CA . PHE B 1 244 ? -4.559 -17.688 -12 1 90.56 244 PHE B CA 1
ATOM 4493 C C . PHE B 1 244 ? -4.883 -18.188 -10.594 1 90.56 244 PHE B C 1
ATOM 4495 O O . PHE B 1 244 ? -6.055 -18.391 -10.258 1 90.56 244 PHE B O 1
ATOM 4502 N N . LEU B 1 245 ? -3.85 -18.391 -9.891 1 94.44 245 LEU B N 1
ATOM 4503 C CA . LEU B 1 245 ? -4.043 -18.828 -8.516 1 94.44 245 LEU B CA 1
ATOM 4504 C C . LEU B 1 245 ? -4.863 -17.797 -7.734 1 94.44 245 LEU B C 1
ATOM 4506 O O . LEU B 1 245 ? -5.715 -18.172 -6.922 1 94.44 245 LEU B O 1
ATOM 4510 N N . SER B 1 246 ? -4.594 -16.531 -7.961 1 96.12 246 SER B N 1
ATOM 4511 C CA . SER B 1 246 ? -5.344 -15.469 -7.289 1 96.12 246 SER B CA 1
ATOM 4512 C C . SER B 1 246 ? -6.828 -15.531 -7.641 1 96.12 246 SER B C 1
ATOM 4514 O O . SER B 1 246 ? -7.684 -15.328 -6.777 1 96.12 246 SER B O 1
ATOM 4516 N N . ALA B 1 247 ? -7.07 -15.797 -8.867 1 94.62 247 ALA B N 1
ATOM 4517 C CA . ALA B 1 247 ? -8.461 -15.93 -9.289 1 94.62 247 ALA B CA 1
ATOM 4518 C C . ALA B 1 247 ? -9.141 -17.109 -8.602 1 94.62 247 ALA B C 1
ATOM 4520 O O . ALA B 1 247 ? -10.258 -16.984 -8.102 1 94.62 247 ALA B O 1
ATOM 4521 N N . ALA B 1 248 ? -8.453 -18.172 -8.586 1 95 248 ALA B N 1
ATOM 4522 C CA . ALA B 1 248 ? -8.984 -19.359 -7.926 1 95 248 ALA B CA 1
ATOM 4523 C C . ALA B 1 248 ? -9.203 -19.109 -6.438 1 95 248 ALA B C 1
ATOM 4525 O O . ALA B 1 248 ? -10.18 -19.578 -5.855 1 95 248 ALA B O 1
ATOM 4526 N N . ALA B 1 249 ? -8.281 -18.438 -5.848 1 96.94 249 ALA B N 1
ATOM 4527 C CA . ALA B 1 249 ? -8.375 -18.125 -4.422 1 96.94 249 ALA B CA 1
ATOM 4528 C C . ALA B 1 249 ? -9.625 -17.312 -4.117 1 96.94 249 ALA B C 1
ATOM 4530 O O . ALA B 1 249 ? -10.32 -17.578 -3.133 1 96.94 249 ALA B O 1
ATOM 4531 N N . VAL B 1 250 ? -9.844 -16.328 -4.93 1 96.06 250 VAL B N 1
ATOM 4532 C CA . VAL B 1 250 ? -11.016 -15.477 -4.746 1 96.06 250 VAL B CA 1
ATOM 4533 C C . VAL B 1 250 ? -12.289 -16.312 -4.863 1 96.06 250 VAL B C 1
ATOM 4535 O O . VAL B 1 250 ? -13.203 -16.188 -4.047 1 96.06 250 VAL B O 1
ATOM 4538 N N . GLN B 1 251 ? -12.344 -17.172 -5.824 1 94.31 251 GLN B N 1
ATOM 4539 C CA . GLN B 1 251 ? -13.516 -18.016 -6.043 1 94.31 251 GLN B CA 1
ATOM 4540 C C . GLN B 1 251 ? -13.719 -18.984 -4.879 1 94.31 251 GLN B C 1
ATOM 4542 O O . GLN B 1 251 ? -14.852 -19.266 -4.48 1 94.31 251 GLN B O 1
ATOM 4547 N N . ALA B 1 252 ? -12.648 -19.469 -4.359 1 95.06 252 ALA B N 1
ATOM 4548 C CA . ALA B 1 252 ? -12.719 -20.422 -3.256 1 95.06 252 ALA B CA 1
ATOM 4549 C C . ALA B 1 252 ? -12.75 -19.719 -1.909 1 95.06 252 ALA B C 1
ATOM 4551 O O . ALA B 1 252 ? -12.773 -20.359 -0.858 1 95.06 252 ALA B O 1
ATOM 4552 N N . ARG B 1 253 ? -12.641 -18.422 -1.877 1 94.12 253 ARG B N 1
ATOM 4553 C CA . ARG B 1 253 ? -12.633 -17.609 -0.669 1 94.12 253 ARG B CA 1
ATOM 4554 C C . ARG B 1 253 ? -11.523 -18.047 0.28 1 94.12 253 ARG B C 1
ATOM 4556 O O . ARG B 1 253 ? -11.773 -18.297 1.458 1 94.12 253 ARG B O 1
ATOM 4563 N N . THR B 1 254 ? -10.383 -18.109 -0.303 1 96.06 254 THR B N 1
ATOM 4564 C CA . THR B 1 254 ? -9.18 -18.484 0.426 1 96.06 254 THR B CA 1
ATOM 4565 C C . THR B 1 254 ? -8.086 -17.438 0.253 1 96.06 254 THR B C 1
ATOM 4567 O O . THR B 1 254 ? -7.91 -16.891 -0.839 1 96.06 254 THR B O 1
ATOM 4570 N N . HIS B 1 255 ? -7.395 -17.203 1.288 1 96.31 255 HIS B N 1
ATOM 4571 C CA . HIS B 1 255 ? -6.352 -16.188 1.237 1 96.31 255 HIS B CA 1
ATOM 4572 C C . HIS B 1 255 ? -5.203 -16.625 0.334 1 96.31 255 HIS B C 1
ATOM 4574 O O . HIS B 1 255 ? -4.793 -17.781 0.354 1 96.31 255 HIS B O 1
ATOM 4580 N N . ALA B 1 256 ? -4.75 -15.648 -0.451 1 97.81 256 ALA B N 1
ATOM 4581 C CA . ALA B 1 256 ? -3.635 -15.906 -1.356 1 97.81 256 ALA B CA 1
ATOM 4582 C C . ALA B 1 256 ? -2.6 -14.789 -1.29 1 97.81 256 ALA B C 1
ATOM 4584 O O . ALA B 1 256 ? -2.953 -13.617 -1.157 1 97.81 256 ALA B O 1
ATOM 4585 N N . ILE B 1 257 ? -1.393 -15.141 -1.314 1 97.69 257 ILE B N 1
ATOM 4586 C CA . ILE B 1 257 ? -0.267 -14.227 -1.472 1 97.69 257 ILE B CA 1
ATOM 4587 C C . ILE B 1 257 ? 0.446 -14.508 -2.793 1 97.69 257 ILE B C 1
ATOM 4589 O O . ILE B 1 257 ? 1.104 -15.539 -2.943 1 97.69 257 ILE B O 1
ATOM 4593 N N . ALA B 1 258 ? 0.324 -13.617 -3.744 1 96.75 258 ALA B N 1
ATOM 4594 C CA . ALA B 1 258 ? 0.891 -13.797 -5.078 1 96.75 258 ALA B CA 1
ATOM 4595 C C . ALA B 1 258 ? 2.1 -12.891 -5.289 1 96.75 258 ALA B C 1
ATOM 4597 O O . ALA B 1 258 ? 2.051 -11.695 -4.977 1 96.75 258 ALA B O 1
ATOM 4598 N N . PHE B 1 259 ? 3.15 -13.461 -5.844 1 95.69 259 PHE B N 1
ATOM 4599 C CA . PHE B 1 259 ? 4.387 -12.719 -6.051 1 95.69 259 PHE B CA 1
ATOM 4600 C C . PHE B 1 259 ? 4.578 -12.383 -7.527 1 95.69 259 PHE B C 1
ATOM 4602 O O . PHE B 1 259 ? 4.555 -13.273 -8.375 1 95.69 259 PHE B O 1
ATOM 4609 N N . ALA B 1 260 ? 4.797 -11.125 -7.832 1 92.56 260 ALA B N 1
ATOM 4610 C CA . ALA B 1 260 ? 5.102 -10.641 -9.18 1 92.56 260 ALA B CA 1
ATOM 4611 C C . ALA B 1 260 ? 4.125 -11.219 -10.203 1 92.56 260 ALA B C 1
ATOM 4613 O O . ALA B 1 260 ? 4.539 -11.758 -11.227 1 92.56 260 ALA B O 1
ATOM 4614 N N . SER B 1 261 ? 2.885 -11.172 -9.898 1 93 261 SER B N 1
ATOM 4615 C CA . SER B 1 261 ? 1.82 -11.703 -10.742 1 93 261 SER B CA 1
ATOM 4616 C C . SER B 1 261 ? 0.941 -10.594 -11.297 1 93 261 SER B C 1
ATOM 4618 O O . SER B 1 261 ? 0.886 -9.5 -10.734 1 93 261 SER B O 1
ATOM 4620 N N . PRO B 1 262 ? 0.35 -10.875 -12.414 1 89.19 262 PRO B N 1
ATOM 4621 C CA . PRO B 1 262 ? -0.612 -9.883 -12.906 1 89.19 262 PRO B CA 1
ATOM 4622 C C . PRO B 1 262 ? -1.852 -9.781 -12.016 1 89.19 262 PRO B C 1
ATOM 4624 O O . PRO B 1 262 ? -2.201 -10.734 -11.32 1 89.19 262 PRO B O 1
ATOM 4627 N N . GLY B 1 263 ? -2.455 -8.586 -12.047 1 90.75 263 GLY B N 1
ATOM 4628 C CA . GLY B 1 263 ? -3.688 -8.367 -11.305 1 90.75 263 GLY B CA 1
ATOM 4629 C C . GLY B 1 263 ? -4.922 -8.859 -12.039 1 90.75 263 GLY B C 1
ATOM 4630 O O . GLY B 1 263 ? -4.82 -9.398 -13.141 1 90.75 263 GLY B O 1
ATOM 4631 N N . LEU B 1 264 ? -6.09 -8.703 -11.422 1 90.12 264 LEU B N 1
ATOM 4632 C CA . LEU B 1 264 ? -7.312 -9.266 -11.984 1 90.12 264 LEU B CA 1
ATOM 4633 C C . LEU B 1 264 ? -8.383 -8.195 -12.141 1 90.12 264 LEU B C 1
ATOM 4635 O O . LEU B 1 264 ? -9.398 -8.422 -12.805 1 90.12 264 LEU B O 1
ATOM 4639 N N . LEU B 1 265 ? -8.203 -7.039 -11.648 1 84.88 265 LEU B N 1
ATOM 4640 C CA . LEU B 1 265 ? -9.289 -6.07 -11.508 1 84.88 265 LEU B CA 1
ATOM 4641 C C . LEU B 1 265 ? -9.719 -5.535 -12.867 1 84.88 265 LEU B C 1
ATOM 4643 O O . LEU B 1 265 ? -10.891 -5.203 -13.062 1 84.88 265 LEU B O 1
ATOM 4647 N N . HIS B 1 266 ? -8.852 -5.508 -13.789 1 77.12 266 HIS B N 1
ATOM 4648 C CA . HIS B 1 266 ? -9.195 -5.059 -15.133 1 77.12 266 HIS B CA 1
ATOM 4649 C C . HIS B 1 266 ? -9.859 -6.172 -15.938 1 77.12 266 HIS B C 1
ATOM 4651 O O . HIS B 1 266 ? -10.328 -5.941 -17.047 1 77.12 266 HIS B O 1
ATOM 4657 N N . CYS B 1 267 ? -9.836 -7.383 -15.367 1 77 267 CYS B N 1
ATOM 4658 C CA . CYS B 1 267 ? -10.438 -8.547 -16 1 77 267 CYS B CA 1
ATOM 4659 C C . CYS B 1 267 ? -11.328 -9.305 -15.023 1 77 267 CYS B C 1
ATOM 4661 O O . CYS B 1 267 ? -11.383 -10.531 -15.055 1 77 267 CYS B O 1
ATOM 4663 N N . SER B 1 268 ? -11.906 -8.578 -14.172 1 80.12 268 SER B N 1
ATOM 4664 C CA . SER B 1 268 ? -12.656 -9.188 -13.078 1 80.12 268 SER B CA 1
ATOM 4665 C C . SER B 1 268 ? -13.836 -10 -13.602 1 80.12 268 SER B C 1
ATOM 4667 O O . SER B 1 268 ? -14.117 -11.094 -13.102 1 80.12 268 SER B O 1
ATOM 4669 N N . ARG B 1 269 ? -14.477 -9.531 -14.547 1 73.06 269 ARG B N 1
ATOM 4670 C CA . ARG B 1 269 ? -15.641 -10.227 -15.094 1 73.06 269 ARG B CA 1
ATOM 4671 C C . ARG B 1 269 ? -15.234 -11.523 -15.773 1 73.06 269 ARG B C 1
ATOM 4673 O O . ARG B 1 269 ? -15.938 -12.531 -15.688 1 73.06 269 ARG B O 1
ATOM 4680 N N . ARG B 1 270 ? -14.211 -11.477 -16.453 1 74.19 270 ARG B N 1
ATOM 4681 C CA . ARG B 1 270 ? -13.727 -12.672 -17.141 1 74.19 270 ARG B CA 1
ATOM 4682 C C . ARG B 1 270 ? -13.398 -13.781 -16.156 1 74.19 270 ARG B C 1
ATOM 4684 O O . ARG B 1 270 ? -13.695 -14.953 -16.406 1 74.19 270 ARG B O 1
ATOM 4691 N N . PHE B 1 271 ? -12.766 -13.383 -15.086 1 82.5 271 PHE B N 1
ATOM 4692 C CA . PHE B 1 271 ? -12.32 -14.367 -14.109 1 82.5 271 PHE B CA 1
ATOM 4693 C C . PHE B 1 271 ? -13.391 -14.594 -13.047 1 82.5 271 PHE B C 1
ATOM 4695 O O . PHE B 1 271 ? -13.234 -15.453 -12.18 1 82.5 271 PHE B O 1
ATOM 4702 N N . GLY B 1 272 ? -14.438 -13.797 -13.102 1 80.44 272 GLY B N 1
ATOM 4703 C CA . GLY B 1 272 ? -15.492 -13.945 -12.117 1 80.44 272 GLY B CA 1
ATOM 4704 C C . GLY B 1 272 ? -15.078 -13.508 -10.719 1 80.44 272 GLY B C 1
ATOM 4705 O O . GLY B 1 272 ? -15.375 -14.195 -9.742 1 80.44 272 GLY B O 1
ATOM 4706 N N . VAL B 1 273 ? -14.344 -12.469 -10.758 1 87.31 273 VAL B N 1
ATOM 4707 C CA . VAL B 1 273 ? -13.82 -11.977 -9.484 1 87.31 273 VAL B CA 1
ATOM 4708 C C . VAL B 1 273 ? -14.469 -10.633 -9.156 1 87.31 273 VAL B C 1
ATOM 4710 O O . VAL B 1 273 ? -14.617 -9.781 -10.031 1 87.31 273 VAL B O 1
ATOM 4713 N N . SER B 1 274 ? -14.969 -10.531 -7.973 1 89.81 274 SER B N 1
ATOM 4714 C CA . SER B 1 274 ? -15.438 -9.234 -7.492 1 89.81 274 SER B CA 1
ATOM 4715 C C . SER B 1 274 ? -14.336 -8.477 -6.762 1 89.81 274 SER B C 1
ATOM 4717 O O . SER B 1 274 ? -13.414 -9.086 -6.215 1 89.81 274 SER B O 1
ATOM 4719 N N . PHE B 1 275 ? -14.461 -7.242 -6.809 1 89.88 275 PHE B N 1
ATOM 4720 C CA . PHE B 1 275 ? -13.477 -6.414 -6.125 1 89.88 275 PHE B CA 1
ATOM 4721 C C . PHE B 1 275 ? -13.438 -6.742 -4.637 1 89.88 275 PHE B C 1
ATOM 4723 O O . PHE B 1 275 ? -12.359 -6.855 -4.051 1 89.88 275 PHE B O 1
ATOM 4730 N N . ALA B 1 276 ? -14.609 -6.801 -4.043 1 91.38 276 ALA B N 1
ATOM 4731 C CA . ALA B 1 276 ? -14.695 -7.047 -2.605 1 91.38 276 ALA B CA 1
ATOM 4732 C C . ALA B 1 276 ? -13.984 -8.344 -2.227 1 91.38 276 ALA B C 1
ATOM 4734 O O . ALA B 1 276 ? -13.25 -8.383 -1.236 1 91.38 276 ALA B O 1
ATOM 4735 N N . CYS B 1 277 ? -14.141 -9.352 -3.062 1 94.06 277 CYS B N 1
ATOM 4736 C CA . CYS B 1 277 ? -13.508 -10.633 -2.773 1 94.06 277 CYS B CA 1
ATOM 4737 C C . CYS B 1 277 ? -12.008 -10.586 -3.051 1 94.06 277 CYS B C 1
ATOM 4739 O O . CYS B 1 277 ? -11.219 -11.164 -2.311 1 94.06 277 CYS B O 1
ATOM 4741 N N . TYR B 1 278 ? -11.664 -9.961 -4.125 1 94.81 278 TYR B N 1
ATOM 4742 C CA . TYR B 1 278 ? -10.25 -9.766 -4.43 1 94.81 278 TYR B CA 1
ATOM 4743 C C . TYR B 1 278 ? -9.555 -9.008 -3.307 1 94.81 278 TYR B C 1
ATOM 4745 O O . TYR B 1 278 ? -8.477 -9.406 -2.861 1 94.81 278 TYR B O 1
ATOM 4753 N N . HIS B 1 279 ? -10.188 -7.996 -2.812 1 94.06 279 HIS B N 1
ATOM 4754 C CA . HIS B 1 279 ? -9.672 -7.168 -1.726 1 94.06 279 HIS B CA 1
ATOM 4755 C C . HIS B 1 279 ? -9.5 -7.984 -0.449 1 94.06 279 HIS B C 1
ATOM 4757 O O . HIS B 1 279 ? -8.492 -7.836 0.254 1 94.06 279 HIS B O 1
ATOM 4763 N N . SER B 1 280 ? -10.359 -8.875 -0.197 1 94.62 280 SER B N 1
ATOM 4764 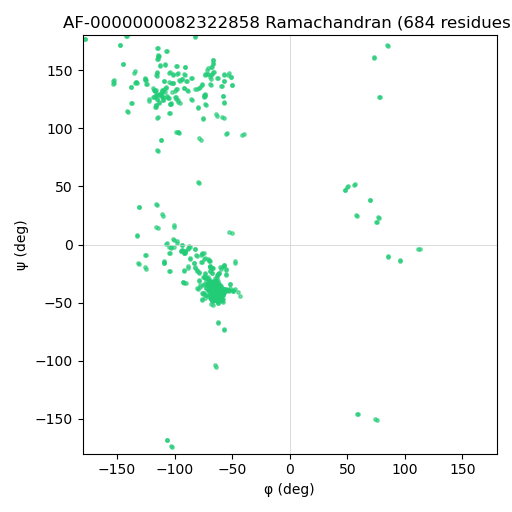C CA . SER B 1 280 ? -10.398 -9.578 1.081 1 94.62 280 SER B CA 1
ATOM 4765 C C . SER B 1 280 ? -9.477 -10.797 1.068 1 94.62 280 SER B C 1
ATOM 4767 O O . SER B 1 280 ? -9.133 -11.336 2.123 1 94.62 280 SER B O 1
ATOM 4769 N N . HIS B 1 281 ? -9 -11.172 -0.171 1 96.25 281 HIS B N 1
ATOM 4770 C CA . HIS B 1 281 ? -8.383 -12.484 -0.153 1 96.25 281 HIS B CA 1
ATOM 4771 C C . HIS B 1 281 ? -7.016 -12.461 -0.834 1 96.25 281 HIS B C 1
ATOM 4773 O O . HIS B 1 281 ? -6.211 -13.383 -0.656 1 96.25 281 HIS B O 1
ATOM 4779 N N . VAL B 1 282 ? -6.762 -11.461 -1.582 1 97.5 282 VAL B N 1
ATOM 4780 C CA . VAL B 1 282 ? -5.547 -11.531 -2.383 1 97.5 282 VAL B CA 1
ATOM 4781 C C . VAL B 1 282 ? -4.578 -10.438 -1.951 1 97.5 282 VAL B C 1
ATOM 4783 O O . VAL B 1 282 ? -4.906 -9.25 -2.012 1 97.5 282 VAL B O 1
ATOM 4786 N N . LEU B 1 283 ? -3.465 -10.828 -1.526 1 97.69 283 LEU B N 1
ATOM 4787 C CA . LEU B 1 283 ? -2.324 -9.945 -1.308 1 97.69 283 LEU B CA 1
ATOM 4788 C C . LEU B 1 283 ? -1.287 -10.109 -2.414 1 97.69 283 LEU B C 1
ATOM 4790 O O . LEU B 1 283 ? -0.679 -11.172 -2.545 1 97.69 283 LEU B O 1
ATOM 4794 N N . SER B 1 284 ? -1.13 -9.07 -3.203 1 96.19 284 SER B N 1
ATOM 4795 C CA . SER B 1 284 ? -0.148 -9.094 -4.281 1 96.19 284 SER B CA 1
ATOM 4796 C C . SER B 1 284 ? 1.139 -8.383 -3.875 1 96.19 284 SER B C 1
ATOM 4798 O O . SER B 1 284 ? 1.102 -7.262 -3.373 1 96.19 284 SER B O 1
ATOM 4800 N N . ILE B 1 285 ? 2.215 -9.062 -4.027 1 96.44 285 ILE B N 1
ATOM 4801 C CA . ILE B 1 285 ? 3.529 -8.484 -3.762 1 96.44 285 ILE B CA 1
ATOM 4802 C C . ILE B 1 285 ? 4.348 -8.453 -5.051 1 96.44 285 ILE B C 1
ATOM 4804 O O . ILE B 1 285 ? 4.562 -9.492 -5.684 1 96.44 285 ILE B O 1
ATOM 4808 N N . GLY B 1 286 ? 4.734 -7.348 -5.531 1 93.06 286 GLY B N 1
ATOM 4809 C CA . GLY B 1 286 ? 5.52 -7.18 -6.742 1 93.06 286 GLY B CA 1
ATOM 4810 C C . GLY B 1 286 ? 6.559 -6.078 -6.633 1 93.06 286 GLY B C 1
ATOM 4811 O O . GLY B 1 286 ? 6.758 -5.512 -5.555 1 93.06 286 GLY B O 1
ATOM 4812 N N . ALA B 1 287 ? 7.25 -5.934 -7.664 1 86.81 287 ALA B N 1
ATOM 4813 C CA . ALA B 1 287 ? 8.25 -4.867 -7.715 1 86.81 287 ALA B CA 1
ATOM 4814 C C . ALA B 1 287 ? 7.652 -3.586 -8.297 1 86.81 287 ALA B C 1
ATOM 4816 O O . ALA B 1 287 ? 6.715 -3.639 -9.102 1 86.81 287 ALA B O 1
ATOM 4817 N N . TYR B 1 288 ? 8.078 -2.426 -7.848 1 75.62 288 TYR B N 1
ATOM 4818 C CA . TYR B 1 288 ? 7.633 -1.116 -8.312 1 75.62 288 TYR B CA 1
ATOM 4819 C C . TYR B 1 288 ? 7.727 -1.017 -9.828 1 75.62 288 TYR B C 1
ATOM 4821 O O . TYR B 1 288 ? 6.805 -0.524 -10.484 1 75.62 288 TYR B O 1
ATOM 4829 N N . ASP B 1 289 ? 8.68 -1.542 -10.492 1 64.56 289 ASP B N 1
ATOM 4830 C CA . ASP B 1 289 ? 8.844 -1.502 -11.938 1 64.56 289 ASP B CA 1
ATOM 4831 C C . ASP B 1 289 ? 8.773 -2.904 -12.539 1 64.56 289 ASP B C 1
ATOM 4833 O O . ASP B 1 289 ? 9.438 -3.191 -13.539 1 64.56 289 ASP B O 1
ATOM 4837 N N . GLY B 1 290 ? 7.945 -3.652 -11.906 1 70.31 290 GLY B N 1
ATOM 4838 C CA . GLY B 1 290 ? 7.777 -4.977 -12.477 1 70.31 290 GLY B CA 1
ATOM 4839 C C . GLY B 1 290 ? 6.734 -5.027 -13.578 1 70.31 290 GLY B C 1
ATOM 4840 O O . GLY B 1 290 ? 5.594 -4.602 -13.383 1 70.31 290 GLY B O 1
ATOM 4841 N N . ALA B 1 291 ? 7.059 -5.473 -14.648 1 72 291 ALA B N 1
ATOM 4842 C CA . ALA B 1 291 ? 6.223 -5.434 -15.844 1 72 291 ALA B CA 1
ATOM 4843 C C . ALA B 1 291 ? 4.91 -6.176 -15.625 1 72 291 ALA B C 1
ATOM 4845 O O . ALA B 1 291 ? 3.84 -5.688 -15.992 1 72 291 ALA B O 1
ATOM 4846 N N . LEU B 1 292 ? 4.938 -7.34 -14.969 1 81 292 LEU B N 1
ATOM 4847 C CA . LEU B 1 292 ? 3.74 -8.148 -14.781 1 81 292 LEU B CA 1
ATOM 4848 C C . LEU B 1 292 ? 2.836 -7.543 -13.719 1 81 292 LEU B C 1
ATOM 4850 O O . LEU B 1 292 ? 1.613 -7.695 -13.773 1 81 292 LEU B O 1
ATOM 4854 N N . SER B 1 293 ? 3.492 -6.863 -12.836 1 76.44 293 SER B N 1
ATOM 4855 C CA . SER B 1 293 ? 2.744 -6.262 -11.742 1 76.44 293 SER B CA 1
ATOM 4856 C C . SER B 1 293 ? 1.878 -5.105 -12.227 1 76.44 293 SER B C 1
ATOM 4858 O O . SER B 1 293 ? 0.955 -4.68 -11.531 1 76.44 293 SER B O 1
ATOM 4860 N N . ASP B 1 294 ? 2.1 -4.672 -13.375 1 73.06 294 ASP B N 1
ATOM 4861 C CA . ASP B 1 294 ? 1.347 -3.533 -13.883 1 73.06 294 ASP B CA 1
ATOM 4862 C C . ASP B 1 294 ? 0.238 -3.986 -14.836 1 73.06 294 ASP B C 1
ATOM 4864 O O . ASP B 1 294 ? -0.482 -3.16 -15.398 1 73.06 294 ASP B O 1
ATOM 4868 N N . VAL B 1 295 ? 0.143 -5.289 -14.914 1 77.88 295 VAL B N 1
ATOM 4869 C CA . VAL B 1 295 ? -0.866 -5.848 -15.805 1 77.88 295 VAL B CA 1
ATOM 4870 C C . VAL B 1 295 ? -2.082 -6.297 -15 1 77.88 295 VAL B C 1
ATOM 4872 O O . VAL B 1 295 ? -1.94 -6.844 -13.898 1 77.88 295 VAL B O 1
ATOM 4875 N N . GLY B 1 296 ? -3.285 -6.035 -15.523 1 82.38 296 GLY B N 1
ATOM 4876 C CA . GLY B 1 296 ? -4.508 -6.621 -15 1 82.38 296 GLY B CA 1
ATOM 4877 C C . GLY B 1 296 ? -5.094 -5.836 -13.844 1 82.38 296 GLY B C 1
ATOM 4878 O O . GLY B 1 296 ? -6.23 -6.078 -13.43 1 82.38 296 GLY B O 1
ATOM 4879 N N . GLY B 1 297 ? -4.379 -4.898 -13.352 1 82.69 297 GLY B N 1
ATOM 4880 C CA . GLY B 1 297 ? -4.906 -4.055 -12.289 1 82.69 297 GLY B CA 1
ATOM 4881 C C . GLY B 1 297 ? -4.891 -4.727 -10.93 1 82.69 297 GLY B C 1
ATOM 4882 O O . GLY B 1 297 ? -5.41 -5.836 -10.773 1 82.69 297 GLY B O 1
ATOM 4883 N N . HIS B 1 298 ? -4.309 -4.09 -9.945 1 86.94 298 HIS B N 1
ATOM 4884 C CA . HIS B 1 298 ? -4.25 -4.594 -8.578 1 86.94 298 HIS B CA 1
ATOM 4885 C C . HIS B 1 298 ? -5.035 -3.699 -7.629 1 86.94 298 HIS B C 1
ATOM 4887 O O . HIS B 1 298 ? -5.422 -2.586 -7.992 1 86.94 298 HIS B O 1
ATOM 4893 N N . ASP B 1 299 ? -5.355 -4.305 -6.535 1 88.25 299 ASP B N 1
ATOM 4894 C CA . ASP B 1 299 ? -5.902 -3.504 -5.449 1 88.25 299 ASP B CA 1
ATOM 4895 C C . ASP B 1 299 ? -4.809 -2.695 -4.754 1 88.25 299 ASP B C 1
ATOM 4897 O O . ASP B 1 299 ? -4.043 -3.238 -3.953 1 88.25 299 ASP B O 1
ATOM 4901 N N . LEU B 1 300 ? -4.801 -1.455 -4.957 1 82.94 300 LEU B N 1
ATOM 4902 C CA . LEU B 1 300 ? -3.727 -0.596 -4.477 1 82.94 300 LEU B CA 1
ATOM 4903 C C . LEU B 1 300 ? -3.828 -0.394 -2.967 1 82.94 300 LEU B C 1
ATOM 4905 O O . LEU B 1 300 ? -2.881 0.074 -2.334 1 82.94 300 LEU B O 1
ATOM 4909 N N . THR B 1 301 ? -4.914 -0.772 -2.371 1 88.69 301 THR B N 1
ATOM 4910 C CA . THR B 1 301 ? -5.094 -0.562 -0.938 1 88.69 301 THR B CA 1
ATOM 4911 C C . THR B 1 301 ? -4.41 -1.667 -0.14 1 88.69 301 THR B C 1
ATOM 4913 O O . THR B 1 301 ? -4.125 -1.497 1.047 1 88.69 301 THR B O 1
ATOM 4916 N N . VAL B 1 302 ? -4.156 -2.793 -0.835 1 92.38 302 VAL B N 1
ATOM 4917 C CA . VAL B 1 302 ? -3.621 -3.926 -0.088 1 92.38 302 VAL B CA 1
ATOM 4918 C C . VAL B 1 302 ? -2.314 -4.398 -0.725 1 92.38 302 VAL B C 1
ATOM 4920 O O . VAL B 1 302 ? -1.471 -4.996 -0.055 1 92.38 302 VAL B O 1
ATOM 4923 N N . SER B 1 303 ? -2.029 -4.137 -1.897 1 92.88 303 SER B N 1
ATOM 4924 C CA . SER B 1 303 ? -0.861 -4.648 -2.609 1 92.88 303 SER B CA 1
ATOM 4925 C C . SER B 1 303 ? 0.424 -4.012 -2.09 1 92.88 303 SER B C 1
ATOM 4927 O O . SER B 1 303 ? 0.396 -2.914 -1.525 1 92.88 303 SER B O 1
ATOM 4929 N N . GLN B 1 304 ? 1.491 -4.766 -2.211 1 95.5 304 GLN B N 1
ATOM 4930 C CA . GLN B 1 304 ? 2.814 -4.293 -1.815 1 95.5 304 GLN B CA 1
ATOM 4931 C C . GLN B 1 304 ? 3.758 -4.238 -3.014 1 95.5 304 GLN B C 1
ATOM 4933 O O . GLN B 1 304 ? 3.898 -5.219 -3.746 1 95.5 304 GLN B O 1
ATOM 4938 N N . ARG B 1 305 ? 4.348 -3.113 -3.17 1 91.38 305 ARG B N 1
ATOM 4939 C CA . ARG B 1 305 ? 5.402 -2.971 -4.172 1 91.38 305 ARG B CA 1
ATOM 4940 C C . ARG B 1 305 ? 6.766 -2.809 -3.512 1 91.38 305 ARG B C 1
ATOM 4942 O O . ARG B 1 305 ? 6.918 -2.029 -2.568 1 91.38 305 ARG B O 1
ATOM 4949 N N . LEU B 1 306 ? 7.688 -3.57 -3.998 1 94.12 306 LEU B N 1
ATOM 4950 C CA . LEU B 1 306 ? 9.055 -3.479 -3.494 1 94.12 306 LEU B CA 1
ATOM 4951 C C . LEU B 1 306 ? 9.906 -2.6 -4.402 1 94.12 306 LEU B C 1
ATOM 4953 O O . LEU B 1 306 ? 9.727 -2.596 -5.621 1 94.12 306 LEU B O 1
ATOM 4957 N N . LEU B 1 307 ? 10.828 -1.918 -3.781 1 89.44 307 LEU B N 1
ATOM 4958 C CA . LEU B 1 307 ? 11.766 -1.113 -4.559 1 89.44 307 LEU B CA 1
ATOM 4959 C C . LEU B 1 307 ? 12.781 -1.999 -5.277 1 89.44 307 LEU B C 1
ATOM 4961 O O . LEU B 1 307 ? 13.336 -2.922 -4.68 1 89.44 307 LEU B O 1
ATOM 4965 N N . CYS B 1 308 ? 12.859 -1.764 -6.539 1 85.19 308 CYS B N 1
ATOM 4966 C CA . CYS B 1 308 ? 13.812 -2.502 -7.363 1 85.19 308 CYS B CA 1
ATOM 4967 C C . CYS B 1 308 ? 14.5 -1.578 -8.359 1 85.19 308 CYS B C 1
ATOM 4969 O O . CYS B 1 308 ? 13.844 -0.908 -9.156 1 85.19 308 CYS B O 1
ATOM 4971 N N . ASP B 1 309 ? 15.852 -1.505 -8.305 1 74.88 309 ASP B N 1
ATOM 4972 C CA . ASP B 1 309 ? 16.609 -0.647 -9.203 1 74.88 309 ASP B CA 1
ATOM 4973 C C . ASP B 1 309 ? 17.219 -1.453 -10.352 1 74.88 309 ASP B C 1
ATOM 4975 O O . ASP B 1 309 ? 18.016 -0.93 -11.133 1 74.88 309 ASP B O 1
ATOM 4979 N N . GLY B 1 310 ? 16.781 -2.619 -10.602 1 72.69 310 GLY B N 1
ATOM 4980 C CA . GLY B 1 310 ? 17.312 -3.451 -11.672 1 72.69 310 GLY B CA 1
ATOM 4981 C C . GLY B 1 310 ? 16.406 -3.496 -12.891 1 72.69 310 GLY B C 1
ATOM 4982 O O . GLY B 1 310 ? 15.5 -2.674 -13.031 1 72.69 310 GLY B O 1
ATOM 4983 N N . ALA B 1 311 ? 16.828 -4.348 -13.781 1 70 311 ALA B N 1
ATOM 4984 C CA . ALA B 1 311 ? 16.031 -4.559 -14.992 1 70 311 ALA B CA 1
ATOM 4985 C C . ALA B 1 311 ? 14.703 -5.223 -14.656 1 70 311 ALA B C 1
ATOM 4987 O O . ALA B 1 311 ? 14.562 -5.867 -13.617 1 70 311 ALA B O 1
ATOM 4988 N N . ALA B 1 312 ? 13.797 -5.012 -15.508 1 70.06 312 ALA B N 1
ATOM 4989 C CA . ALA B 1 312 ? 12.445 -5.527 -15.305 1 70.06 312 ALA B CA 1
ATOM 4990 C C . ALA B 1 312 ? 12.461 -7.035 -15.062 1 70.06 312 ALA B C 1
ATOM 4992 O O . ALA B 1 312 ? 11.742 -7.539 -14.195 1 70.06 312 ALA B O 1
ATOM 4993 N N . LEU B 1 313 ? 13.312 -7.746 -15.781 1 72.88 313 LEU B N 1
ATOM 4994 C CA . LEU B 1 313 ? 13.391 -9.195 -15.625 1 72.88 313 LEU B CA 1
ATOM 4995 C C . LEU B 1 313 ? 13.93 -9.562 -14.242 1 72.88 313 LEU B C 1
ATOM 4997 O O . LEU B 1 313 ? 13.43 -10.492 -13.609 1 72.88 313 LEU B O 1
ATOM 5001 N N . TYR B 1 314 ? 14.828 -8.82 -13.836 1 82.31 314 TYR B N 1
ATOM 5002 C CA . TYR B 1 314 ? 15.406 -9.07 -12.516 1 82.31 314 TYR B CA 1
ATOM 5003 C C . TYR B 1 314 ? 14.391 -8.797 -11.414 1 82.31 314 TYR B C 1
ATOM 5005 O O . TYR B 1 314 ? 14.273 -9.562 -10.461 1 82.31 314 TYR B O 1
ATOM 5013 N N . CYS B 1 315 ? 13.586 -7.781 -11.594 1 84 315 CYS B N 1
ATOM 5014 C CA . CYS B 1 315 ? 12.648 -7.324 -10.562 1 84 315 CYS B CA 1
ATOM 5015 C C . CYS B 1 315 ? 11.445 -8.25 -10.477 1 84 315 CYS B C 1
ATOM 5017 O O . CYS B 1 315 ? 10.695 -8.203 -9.492 1 84 315 CYS B O 1
ATOM 5019 N N . MET B 1 316 ? 11.367 -9.133 -11.383 1 83.19 316 MET B N 1
ATOM 5020 C CA . MET B 1 316 ? 10.219 -10.031 -11.375 1 83.19 316 MET B CA 1
ATOM 5021 C C . MET B 1 316 ? 10.617 -11.422 -10.875 1 83.19 316 MET B C 1
ATOM 5023 O O . MET B 1 316 ? 9.75 -12.266 -10.617 1 83.19 316 MET B O 1
ATOM 5027 N N . ARG B 1 317 ? 11.844 -11.586 -10.711 1 86.62 317 ARG B N 1
ATOM 5028 C CA . ARG B 1 317 ? 12.328 -12.891 -10.281 1 86.62 317 ARG B CA 1
ATOM 5029 C C . ARG B 1 317 ? 12 -13.141 -8.805 1 86.62 317 ARG B C 1
ATOM 5031 O O . ARG B 1 317 ? 12.062 -12.219 -7.992 1 86.62 317 ARG B O 1
ATOM 5038 N N . GLN B 1 318 ? 11.773 -14.391 -8.594 1 90.44 318 GLN B N 1
ATOM 5039 C CA . GLN B 1 318 ? 11.5 -14.758 -7.207 1 90.44 318 GLN B CA 1
ATOM 5040 C C . GLN B 1 318 ? 12.734 -14.555 -6.332 1 90.44 318 GLN B C 1
ATOM 5042 O O . GLN B 1 318 ? 12.617 -14.211 -5.156 1 90.44 318 GLN B O 1
ATOM 5047 N N . GLN B 1 319 ? 13.891 -14.742 -6.871 1 91.81 319 GLN B N 1
ATOM 5048 C CA . GLN B 1 319 ? 15.133 -14.547 -6.125 1 91.81 319 GLN B CA 1
ATOM 5049 C C . GLN B 1 319 ? 15.25 -13.109 -5.621 1 91.81 319 GLN B C 1
ATOM 5051 O O . GLN B 1 319 ? 15.664 -12.875 -4.484 1 91.81 319 GLN B O 1
ATOM 5056 N N . PHE B 1 320 ? 14.922 -12.234 -6.453 1 92.69 320 PHE B N 1
ATOM 5057 C CA . PHE B 1 320 ? 14.953 -10.836 -6.035 1 92.69 320 PHE B CA 1
ATOM 5058 C C . PHE B 1 320 ? 13.961 -10.594 -4.902 1 92.69 320 PHE B C 1
ATOM 5060 O O . PHE B 1 320 ? 14.312 -9.977 -3.895 1 92.69 320 PHE B O 1
ATOM 5067 N N . LEU B 1 321 ? 12.719 -11.055 -5.125 1 94.44 321 LEU B N 1
ATOM 5068 C CA . LEU B 1 321 ? 11.68 -10.812 -4.133 1 94.44 321 LEU B CA 1
ATOM 5069 C C . LEU B 1 321 ? 12.055 -11.414 -2.785 1 94.44 321 LEU B C 1
ATOM 5071 O O . LEU B 1 321 ? 11.898 -10.773 -1.745 1 94.44 321 LEU B O 1
ATOM 5075 N N . SER B 1 322 ? 12.594 -12.641 -2.791 1 95.69 322 SER B N 1
ATOM 5076 C CA . SER B 1 322 ? 13 -13.289 -1.55 1 95.69 322 SER B CA 1
ATOM 5077 C C . SER B 1 322 ? 14.141 -12.531 -0.877 1 95.69 322 SER B C 1
ATOM 5079 O O . SER B 1 322 ? 14.109 -12.297 0.333 1 95.69 322 SER B O 1
ATOM 5081 N N . THR B 1 323 ? 15.094 -12.102 -1.657 1 95.12 323 THR B N 1
ATOM 5082 C CA . THR B 1 323 ? 16.234 -11.391 -1.111 1 95.12 323 THR B CA 1
ATOM 5083 C C . THR B 1 323 ? 15.82 -10.023 -0.572 1 95.12 323 THR B C 1
ATOM 5085 O O . THR B 1 323 ? 16.234 -9.625 0.518 1 95.12 323 THR B O 1
ATOM 5088 N N . ALA B 1 324 ? 15.016 -9.359 -1.377 1 94.56 324 ALA B N 1
ATOM 5089 C CA . ALA B 1 324 ? 14.562 -8.031 -0.978 1 94.56 324 ALA B CA 1
ATOM 5090 C C . ALA B 1 324 ? 13.766 -8.094 0.323 1 94.56 324 ALA B C 1
ATOM 5092 O O . ALA B 1 324 ? 13.938 -7.246 1.204 1 94.56 324 ALA B O 1
ATOM 5093 N N . LEU B 1 325 ? 12.922 -9.062 0.457 1 95.94 325 LEU B N 1
ATOM 5094 C CA . LEU B 1 325 ? 12.109 -9.188 1.66 1 95.94 325 LEU B CA 1
ATOM 5095 C C . LEU B 1 325 ? 12.961 -9.609 2.852 1 95.94 325 LEU B C 1
ATOM 5097 O O . LEU B 1 325 ? 12.766 -9.125 3.967 1 95.94 325 LEU B O 1
ATOM 5101 N N . LEU B 1 326 ? 13.883 -10.492 2.604 1 94.5 326 LEU B N 1
ATOM 5102 C CA . LEU B 1 326 ? 14.789 -10.906 3.666 1 94.5 326 LEU B CA 1
ATOM 5103 C C . LEU B 1 326 ? 15.578 -9.719 4.207 1 94.5 326 LEU B C 1
ATOM 5105 O O . LEU B 1 326 ? 15.758 -9.594 5.418 1 94.5 326 LEU B O 1
ATOM 5109 N N . GLU B 1 327 ? 15.977 -8.914 3.363 1 92.19 327 GLU B N 1
ATOM 5110 C CA . GLU B 1 327 ? 16.781 -7.762 3.756 1 92.19 327 GLU B CA 1
ATOM 5111 C C . GLU B 1 327 ? 15.93 -6.688 4.418 1 92.19 327 GLU B C 1
ATOM 5113 O O . GLU B 1 327 ? 16.328 -6.09 5.418 1 92.19 327 GLU B O 1
ATOM 5118 N N . ALA B 1 328 ? 14.797 -6.465 3.861 1 93.38 328 ALA B N 1
ATOM 5119 C CA . ALA B 1 328 ? 13.961 -5.371 4.344 1 93.38 328 ALA B CA 1
ATOM 5120 C C . ALA B 1 328 ? 13.273 -5.742 5.656 1 93.38 328 ALA B C 1
ATOM 5122 O O . ALA B 1 328 ? 13.211 -4.934 6.582 1 93.38 328 ALA B O 1
ATOM 5123 N N . CYS B 1 329 ? 12.688 -6.91 5.746 1 93.88 329 CYS B N 1
ATOM 5124 C CA . CYS B 1 329 ? 11.891 -7.301 6.902 1 93.88 329 CYS B CA 1
ATOM 5125 C C . CYS B 1 329 ? 12.781 -7.828 8.023 1 93.88 329 CYS B C 1
ATOM 5127 O O . CYS B 1 329 ? 12.352 -7.922 9.172 1 93.88 329 CYS B O 1
ATOM 5129 N N . GLY B 1 330 ? 13.977 -8.156 7.734 1 89.81 330 GLY B N 1
ATOM 5130 C CA . GLY B 1 330 ? 14.812 -8.812 8.727 1 89.81 330 GLY B CA 1
ATOM 5131 C C . GLY B 1 330 ? 14.414 -10.25 8.977 1 89.81 330 GLY B C 1
ATOM 5132 O O . GLY B 1 330 ? 13.344 -10.688 8.547 1 89.81 330 GLY B O 1
ATOM 5133 N N . ASP B 1 331 ? 15.344 -11.008 9.539 1 89.19 331 ASP B N 1
ATOM 5134 C CA . ASP B 1 331 ? 15.07 -12.414 9.812 1 89.19 331 ASP B CA 1
ATOM 5135 C C . ASP B 1 331 ? 15.656 -12.836 11.156 1 89.19 331 ASP B C 1
ATOM 5137 O O . ASP B 1 331 ? 16.875 -12.922 11.312 1 89.19 331 ASP B O 1
ATOM 5141 N N . ALA B 1 332 ? 14.789 -13.148 12.008 1 84.38 332 ALA B N 1
ATOM 5142 C CA . ALA B 1 332 ? 15.195 -13.539 13.359 1 84.38 332 ALA B CA 1
ATOM 5143 C C . ALA B 1 332 ? 15.945 -14.867 13.344 1 84.38 332 ALA B C 1
ATOM 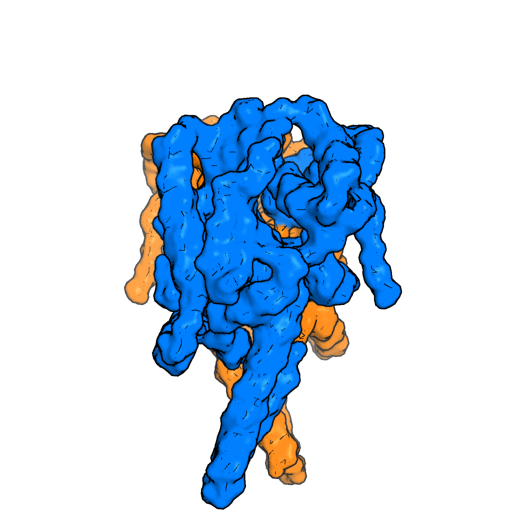5145 O O . ALA B 1 332 ? 16.672 -15.18 14.281 1 84.38 332 ALA B O 1
ATOM 5146 N N . GLU B 1 333 ? 15.797 -15.648 12.336 1 88.56 333 GLU B N 1
ATOM 5147 C CA . GLU B 1 333 ? 16.422 -16.969 12.266 1 88.56 333 GLU B CA 1
ATOM 5148 C C . GLU B 1 333 ? 17.781 -16.891 11.586 1 88.56 333 GLU B C 1
ATOM 5150 O O . GLU B 1 333 ? 18.5 -17.891 11.516 1 88.56 333 GLU B O 1
ATOM 5155 N N . GLY B 1 334 ? 18.094 -15.727 11.062 1 91 334 GLY B N 1
ATOM 5156 C CA . GLY B 1 334 ? 19.391 -15.516 10.461 1 91 334 GLY B CA 1
ATOM 5157 C C . GLY B 1 334 ? 19.516 -16.141 9.078 1 91 334 GLY B C 1
ATOM 5158 O O . GLY B 1 334 ? 20.609 -16.531 8.664 1 91 334 GLY B O 1
ATOM 5159 N N . ARG B 1 335 ? 18.5 -16.344 8.414 1 94.5 335 ARG B N 1
ATOM 5160 C CA . ARG B 1 335 ? 18.531 -16.922 7.074 1 94.5 335 ARG B CA 1
ATOM 5161 C C . ARG B 1 335 ? 19.156 -15.953 6.074 1 94.5 335 ARG B C 1
ATOM 5163 O O . ARG B 1 335 ? 18.969 -14.742 6.18 1 94.5 335 ARG B O 1
ATOM 5170 N N . ARG B 1 336 ? 19.844 -16.625 5.125 1 94.12 336 ARG B N 1
ATOM 5171 C CA . ARG B 1 336 ? 20.578 -15.812 4.164 1 94.12 336 ARG B CA 1
ATOM 5172 C C . ARG B 1 336 ? 20.359 -16.312 2.742 1 94.12 336 ARG B C 1
ATOM 5174 O O . ARG B 1 336 ? 20.047 -17.5 2.535 1 94.12 336 ARG B O 1
ATOM 5181 N N . HIS B 1 337 ? 20.406 -15.445 1.868 1 95.56 337 HIS B N 1
ATOM 5182 C CA . HIS B 1 337 ? 20.281 -15.719 0.442 1 95.56 337 HIS B CA 1
ATOM 5183 C C . HIS B 1 337 ? 21.562 -15.359 -0.311 1 95.56 337 HIS B C 1
ATOM 5185 O O . HIS B 1 337 ? 22.25 -14.414 0.054 1 95.56 337 HIS B O 1
ATOM 5191 N N . VAL B 1 338 ? 21.875 -16.094 -1.313 1 92.69 338 VAL B N 1
ATOM 5192 C CA . VAL B 1 338 ? 23.016 -15.742 -2.16 1 92.69 338 VAL B CA 1
ATOM 5193 C C . VAL B 1 338 ? 22.75 -14.398 -2.834 1 92.69 338 VAL B C 1
ATOM 5195 O O . VAL B 1 338 ? 21.609 -14.031 -3.088 1 92.69 338 VAL B O 1
ATOM 5198 N N . PRO B 1 339 ? 23.797 -13.648 -2.957 1 82.88 339 PRO B N 1
ATOM 5199 C CA . PRO B 1 339 ? 23.562 -12.367 -3.619 1 82.88 339 PRO B CA 1
ATOM 5200 C C . PRO B 1 339 ? 22.953 -12.516 -5.012 1 82.88 339 PRO B C 1
ATOM 5202 O O . PRO B 1 339 ? 23.328 -13.43 -5.754 1 82.88 339 PRO B O 1
ATOM 5205 N N . SER B 1 340 ? 21.844 -11.93 -5.176 1 72 340 SER B N 1
ATOM 5206 C CA . SER B 1 340 ? 21.156 -11.992 -6.461 1 72 340 SER B CA 1
ATOM 5207 C C . SER B 1 340 ? 21.969 -11.328 -7.562 1 72 340 SER B C 1
ATOM 5209 O O . SER B 1 340 ? 22.5 -10.227 -7.375 1 72 340 SER B O 1
ATOM 5211 N N . ALA B 1 341 ? 22.484 -12.062 -8.469 1 59.31 341 ALA B N 1
ATOM 5212 C CA . ALA B 1 341 ? 23.281 -11.516 -9.57 1 59.31 341 ALA B CA 1
ATOM 5213 C C . ALA B 1 341 ? 22.5 -10.438 -10.32 1 59.31 341 ALA B C 1
ATOM 5215 O O . ALA B 1 341 ? 21.422 -10.703 -10.859 1 59.31 341 ALA B O 1
ATOM 5216 N N . ARG B 1 342 ? 22.672 -9.156 -10.016 1 56.97 342 ARG B N 1
ATOM 5217 C CA . ARG B 1 342 ? 22.172 -8.086 -10.867 1 56.97 342 ARG B CA 1
ATOM 5218 C C . ARG B 1 342 ? 22.734 -8.195 -12.281 1 56.97 342 ARG B C 1
ATOM 5220 O O . ARG B 1 342 ? 23.938 -8.305 -12.461 1 56.97 342 ARG B O 1
ATOM 5227 N N . PRO B 1 343 ? 21.891 -8.555 -13.211 1 45.72 343 PRO B N 1
ATOM 5228 C CA . PRO B 1 343 ? 22.594 -8.484 -14.5 1 45.72 343 PRO B CA 1
ATOM 5229 C C . PRO B 1 343 ? 23.312 -7.16 -14.703 1 45.72 343 PRO B C 1
ATOM 5231 O O . PRO B 1 343 ? 22.891 -6.125 -14.188 1 45.72 343 PRO B O 1
ATOM 5234 N N . PRO B 1 344 ? 24.641 -7.055 -15.25 1 37.81 344 PRO B N 1
ATOM 5235 C CA . PRO B 1 344 ? 25.328 -5.809 -15.578 1 37.81 344 PRO B CA 1
ATOM 5236 C C . PRO B 1 344 ? 24.469 -4.844 -16.391 1 37.81 344 PRO B C 1
ATOM 5238 O O . PRO B 1 344 ? 23.547 -5.273 -17.094 1 37.81 344 PRO B O 1
#

Sequence (688 aa):
MGLFCLAIIIHNVLSIIFAPRNLTSINASFFLVVAVMLLGVSCVLLGWYGTTLVTTTPQSLSRGPPRGASLSHLELYHRYPVCTLQLGQDGSLRVVDIALLKELVGARTSEARTLDFSNWFGTRRITYSGIVKELKADGTPWEVHEYLLPTSATTTVLVLNNRYTMSSIVGMVGWVDAIAFSPLSIFMPTGWIDSIVYMMSFATRLIPFAARLLVDDLSDYVYVKKSQLKTDMILTGGGVAGGFLSAAAVQARTHAIAFASPGLLHCSRRFGVSFACYHSHVLSIGAYDGALSDVGGHDLTVSQRLLCDGAALYCMRQQFLSTALLEACGDAEGRRHVPSARPPMGLFCLAIIIHNVLSIIFAPRNLTSINASFFLVVAVMLLGVSCVLLGWYGTTLVTTTPQSLSRGPPRGASLSHLELYHRYPVCTLQLGQDGSLRVVDIALLKELVGARTSEARTLDFSNWFGTRRITYSGIVKELKADGTPWEVHEYLLPTSATTTVLVLNNRYTMSSIVGMVGWVDAIAFSPLSIFMPTGWIDSIVYMMSFATRLIPFAARLLVDDLSDYVYVKKSQLKTDMILTGGGVAGGFLSAAAVQARTHAIAFASPGLLHCSRRFGVSFACYHSHVLSIGAYDGALSDVGGHDLTVSQRLLCDGAALYCMRQQFLSTALLEACGDAEGRRHVPSARPP

Secondary structure (DSSP, 8-state):
-HHHHHHHHHHHHHHHHH--SSHHHHHHHHHHHHHHHHHHHHHHHHHHHHSPPPBSS--EE---S-B-TT--HHHHHHH-GGGG--BSSSS-B-HHHHHHHHHHHTB-SHHHHHHHHHHHHTTS--EEEEEEEEEEETTEEEEEEEEEEGGGTEEEEEEE--S-HHHHHHHGGGGHHHHHHHHHHTTS-HHHHHHHHHHHHHHHTTS--HHHHHHHHHHHHHHHHHHH-SSEEEEEEEHHHHHHHHHHHHHHT--EEEES---SGGGHHHHT--HHHHHHHEEEEEETT-TGGGSS---TTT-EEE---S-HHHHHSHHHHHHHHHHHH-BTT--EE-------/-HHHHHHHHHHHHHHHHH--SSHHHHHHHHHHHHHHHHHHHHHHHHHHHHSPPPBSS--EE---SPB-TT--HHHHHHH-GGGG--BSSSS-B-HHHHHHHHHHHTB-SHHHHHHHHHHHHTTS--EEEEEEEEEEETTEEEEEEEEEEGGGTEEEEEEE--S-HHHHHHHGGGGHHHHHHHHHHTTS-HHHHHHHHHHHHHHHTTS--HHHHHHHHHHHHHHHHHHH-SSEEEEEEEHHHHHHHHHHHHHHT--EEEES---SGGGHHHHT--HHHHHHHEEEEEETT-TGGGSS---TTT-EEE---S-HHHHHSHHHHHHHHHHHH-BTT--EE-------

Foldseek 3Di:
DLVVVVVVVVVLVVCCVVVPDDCCVVVVVVVVVVLVVVLLVVLLVLLLLLAAAADAAAFWDAFDAFWDPPDDLVLLVVLPVQLNDFDFPVSPDGPLNVLLVQNLLRYPDPVNSVVSCCRPDVVFPKDWPQFPDWDDFPRFTKTKTWIQHVVRLEIEIEIHGPNDSVVSSLLSLLQSLQVSCLSVVVPDDLVVLLVSSVVVCVVVVVPPRSLLVRLVVLLVVCLVVVVVGPGAYEYEYTGSRLASSLLSCLSNLHAYEYELAAEASSPCVVSVHDPVSSVNHYEYEFAPLAPRPSTNDHDPVRYIHHYDPADNSLRRHSLNVSQSSCVSSTGNRRIDTDPRPRPD/DLVVVVVVVVVLVCCCVVVPDDCCVVVVVVVVVVLVVVLLVVLLVLLLLLAAAADAAAFWDAFDAFWDPPDDLVLLVVLPVQLNDFDFPVSPDGPLNVLLVQNLLRYPDPVNSVVSCCRPDVVFPKDWPQFPDWDDFPRFTKTKTWIQRVVRLEIEIEIHGDPDSVSSSLLSLLQSLQVSCLSVVVPDDLVVLLVSSVVVCVVVVVPPRSLLVRLVVLLVVCLVVVVVGPGAYEYEYTGSRLQSSLLSCLSNLHAYEYELAAEASSPCVVSVHDPVSSVNHYEYEFAPLAPRPSTNDHDPVRYIHHYDPADNSLRRHSLNVSQSSCVSSTGNRRIDTDPRPRPD

pLDDT: mean 78.59, std 18.34, range [31.77, 97.81]